Protein AF-A0A397HDQ2-F1 (afdb_monomer)

Sequence (676 aa):
MPHFKVSASEPIIKRSLIDGEEEEKIISVEFTVPEYNRDGTFKLAKYSYQANNSDNPEIDKGWTIFRNDEKMLSVEDGYVIVTGKYCGICSTDLARRFLPFPLPQIIGHEAVAIHKSKPVVIEINASHHARGIHENLNPPCSFCQHGLSTQCPDRITLGIDRLPGGFAPYILAPKNAIIPVPDNLSLKAASFAEPFAAALNAVETTPPINGQEVAVLGPRKLGMFIIAALNGHEAVAIHKSKPVVIEINASHHARGIHENLNPPCSFCQHGLSTQCPDRITLGIDRLPGGFAPYILAPKNAIIPVPDNLSLKAASFAEPFAAALNAVETTPPINGQEVAVLGPRKLGMFIIAALNVYKKSHNLDFQITAIFHKNPPPTQLVNLARELGSQIESSSSSITKKFDIVFDTTGSPQGFLQSIKITKKILHLKSTHGQNVCGLNRMTDFVVEELSLLKFSEKNLEFSWPNDFSDDNDNNNNRRMNHNVLVTPSVNEKIINSIKSTGRNVILKDANNSINDILEWIDQSNKGQVLDQNLKNSPVPRFDLVVIGNLKEIDSVIRPKEGMDLSILRSRGAILYSPSEPPPYDYDNDNNNDNDNEIQLLSKALIEDDIQIWSTRCGNLKNSLKGLSKNLEITNILEKNMITKEITLENLDEGFDLAMRGDHIKILVDVEAKNTI

Nearest PDB structures (foldseek):
  6ie0-assembly2_D  TM=5.430E-01  e=3.343E-11  Bacillus subtilis subsp. subtilis str. 168
  3qe3-assembly1_A  TM=7.954E-01  e=2.580E-07  Ovis aries
  6dkh-assembly2_C  TM=4.166E-01  e=1.291E-10  Escherichia coli K-12
  1pl6-assembly1_A  TM=5.583E-01  e=5.363E-07  Homo sapiens
  1e3j-assembly1_A  TM=3.557E-01  e=8.321E-09  Bemisia argentifolii

Organism: NCBI:txid1348612

Radius of gyration: 35.75 Å; Cα contacts (8 Å, |Δi|>4): 1285; chains: 1; bounding box: 83×65×100 Å

pLDDT: mean 83.95, std 14.31, range [30.19, 98.62]

Structure (mmCIF, N/CA/C/O backbone):
data_AF-A0A397HDQ2-F1
#
_entry.id   AF-A0A397HDQ2-F1
#
loop_
_atom_site.group_PDB
_atom_site.id
_atom_site.type_symbol
_atom_site.label_atom_id
_atom_site.label_alt_id
_atom_site.label_comp_id
_atom_site.label_asym_id
_atom_site.label_entity_id
_atom_site.label_seq_id
_atom_site.pdbx_PDB_ins_code
_atom_site.Cartn_x
_atom_site.Cartn_y
_atom_site.Cartn_z
_atom_site.occupancy
_atom_site.B_iso_or_equiv
_atom_site.auth_seq_id
_atom_site.auth_comp_id
_atom_site.auth_asym_id
_atom_site.auth_atom_id
_atom_site.pdbx_PDB_model_num
ATOM 1 N N . MET A 1 1 ? 34.768 17.925 -25.563 1.00 39.97 1 MET A N 1
ATOM 2 C CA . MET A 1 1 ? 35.423 16.668 -25.998 1.00 39.97 1 MET A CA 1
ATOM 3 C C . MET A 1 1 ? 35.628 16.734 -27.505 1.00 39.97 1 MET A C 1
ATOM 5 O O . MET A 1 1 ? 34.780 17.335 -28.155 1.00 39.97 1 MET A O 1
ATOM 9 N N . PRO A 1 2 ? 36.717 16.190 -28.075 1.00 51.22 2 PRO A N 1
ATOM 10 C CA . PRO A 1 2 ? 36.854 16.120 -29.526 1.00 51.22 2 PRO A CA 1
ATOM 11 C C . PRO A 1 2 ? 35.736 15.240 -30.101 1.00 51.22 2 PRO A C 1
ATOM 13 O O . PRO A 1 2 ? 35.518 14.123 -29.639 1.00 51.22 2 PRO A O 1
ATOM 16 N N . HIS A 1 3 ? 35.003 15.754 -31.087 1.00 67.50 3 HIS A N 1
ATOM 17 C CA . HIS A 1 3 ? 34.015 14.973 -31.823 1.00 67.50 3 HIS A CA 1
ATOM 18 C C . HIS A 1 3 ? 34.750 14.113 -32.855 1.00 67.50 3 HIS A C 1
ATOM 20 O O . HIS A 1 3 ? 35.229 14.626 -33.866 1.00 67.50 3 HIS A O 1
ATOM 26 N N . PHE A 1 4 ? 34.874 12.811 -32.596 1.00 78.12 4 PHE A N 1
ATOM 27 C CA . PHE A 1 4 ? 35.413 11.873 -33.578 1.00 78.12 4 PHE A CA 1
ATOM 28 C C . PHE A 1 4 ? 34.415 11.700 -34.726 1.00 78.12 4 PHE A C 1
ATOM 30 O O . PHE A 1 4 ? 33.245 11.398 -34.494 1.00 78.12 4 PHE A O 1
ATOM 37 N N . LYS A 1 5 ? 34.868 11.876 -35.970 1.00 79.75 5 LYS A N 1
ATOM 38 C CA . LYS A 1 5 ? 34.084 11.507 -37.153 1.00 79.75 5 LYS A CA 1
ATOM 39 C C . LYS A 1 5 ? 34.394 10.056 -37.504 1.00 79.75 5 LYS A C 1
ATOM 41 O O . LYS A 1 5 ? 35.513 9.754 -37.904 1.00 79.75 5 LYS A O 1
ATOM 46 N N . VAL A 1 6 ? 33.408 9.182 -37.325 1.00 83.31 6 VAL A N 1
ATOM 47 C CA . VAL A 1 6 ? 33.461 7.790 -37.791 1.00 83.31 6 VAL A CA 1
ATOM 48 C C . VAL A 1 6 ? 33.098 7.767 -39.275 1.00 83.31 6 VAL A C 1
ATOM 50 O O . VAL A 1 6 ? 32.163 8.451 -39.689 1.00 83.31 6 VAL A O 1
ATOM 53 N N . SER A 1 7 ? 33.827 6.989 -40.071 1.00 84.06 7 SER A N 1
ATOM 54 C CA . SER A 1 7 ? 33.542 6.788 -41.496 1.00 84.06 7 SER A CA 1
ATOM 55 C C . SER A 1 7 ? 33.676 5.317 -41.855 1.00 84.06 7 SER A C 1
ATOM 57 O O . SER A 1 7 ? 34.569 4.644 -41.350 1.00 84.06 7 SER A O 1
ATOM 59 N N . ALA A 1 8 ? 32.827 4.821 -42.745 1.00 83.31 8 ALA A N 1
ATOM 60 C CA . ALA A 1 8 ? 32.869 3.451 -43.233 1.00 83.31 8 ALA A CA 1
ATOM 61 C C . ALA A 1 8 ? 32.651 3.448 -44.746 1.00 83.31 8 ALA A C 1
ATOM 63 O O . ALA A 1 8 ? 31.823 4.208 -45.246 1.00 83.31 8 ALA A O 1
ATOM 64 N N . SER A 1 9 ? 33.408 2.617 -45.456 1.00 81.38 9 SER A N 1
ATOM 65 C CA . SER A 1 9 ? 33.160 2.317 -46.867 1.00 81.38 9 SER A CA 1
ATOM 66 C C . SER A 1 9 ? 31.996 1.331 -47.014 1.00 81.38 9 SER A C 1
ATOM 68 O O . SER A 1 9 ? 31.630 0.630 -46.058 1.00 81.38 9 SER A O 1
ATOM 70 N N . GLU A 1 10 ? 31.404 1.284 -48.208 1.00 82.81 10 GLU A N 1
ATOM 71 C CA . GLU A 1 10 ? 30.486 0.201 -48.557 1.00 82.81 10 GLU A CA 1
ATOM 72 C C . GLU A 1 10 ? 31.242 -1.140 -48.546 1.00 82.81 10 GLU A C 1
ATOM 74 O O . GLU A 1 10 ? 32.387 -1.197 -49.009 1.00 82.81 10 GLU A O 1
ATOM 79 N N . PRO A 1 11 ? 30.648 -2.221 -48.011 1.00 84.56 11 PRO A N 1
ATOM 80 C CA . PRO A 1 11 ? 31.284 -3.530 -48.015 1.00 84.56 11 PRO A CA 1
ATOM 81 C C . PRO A 1 11 ? 31.545 -4.017 -49.440 1.00 84.56 11 PRO A C 1
ATOM 83 O O . PRO A 1 11 ? 30.688 -3.891 -50.313 1.00 84.56 11 PRO A O 1
ATOM 86 N N . ILE A 1 12 ? 32.690 -4.660 -49.662 1.00 84.00 12 ILE A N 1
ATOM 87 C CA . ILE A 1 12 ? 32.932 -5.383 -50.912 1.00 84.00 12 ILE A CA 1
ATOM 88 C C . ILE A 1 12 ? 32.256 -6.749 -50.792 1.00 84.00 12 ILE A C 1
ATOM 90 O O . ILE A 1 12 ? 32.583 -7.532 -49.895 1.00 84.00 12 ILE A O 1
ATOM 94 N N . ILE A 1 13 ? 31.308 -7.021 -51.689 1.00 82.12 13 ILE A N 1
ATOM 95 C CA . ILE A 1 13 ? 30.474 -8.228 -51.692 1.00 82.12 13 ILE A CA 1
ATOM 96 C C . ILE A 1 13 ? 30.823 -9.084 -52.910 1.00 82.12 13 ILE A C 1
ATOM 98 O O . ILE A 1 13 ? 30.963 -8.573 -54.021 1.00 82.12 13 ILE A O 1
ATOM 102 N N . LYS A 1 14 ? 30.922 -10.399 -52.709 1.00 75.81 14 LYS A N 1
ATOM 103 C CA . LYS A 1 14 ? 30.995 -11.392 -53.782 1.00 75.81 14 LYS A CA 1
ATOM 104 C C . LYS A 1 14 ? 29.727 -12.243 -53.767 1.00 75.81 14 LYS A C 1
ATOM 106 O O . LYS A 1 14 ? 29.283 -12.669 -52.702 1.00 75.81 14 LYS A O 1
ATOM 111 N N . ARG A 1 15 ? 29.153 -12.466 -54.949 1.00 75.31 15 ARG A N 1
ATOM 112 C CA . ARG A 1 15 ? 27.973 -13.313 -55.162 1.00 75.31 15 ARG A CA 1
ATOM 113 C C . ARG A 1 15 ? 28.401 -14.695 -55.637 1.00 75.31 15 ARG A C 1
ATOM 115 O O . ARG A 1 15 ? 29.273 -14.800 -56.503 1.00 75.31 15 ARG A O 1
ATOM 122 N N . SER A 1 16 ? 27.789 -15.732 -55.084 1.00 66.00 16 SER A N 1
ATOM 123 C CA . SER A 1 16 ? 27.955 -17.124 -55.515 1.00 66.00 16 SER A CA 1
ATOM 124 C C . SER A 1 16 ? 26.620 -17.856 -55.485 1.00 66.00 16 SER A C 1
ATOM 126 O O . SER A 1 16 ? 25.750 -17.518 -54.691 1.00 66.00 16 SER A O 1
ATOM 128 N N . LEU A 1 17 ? 26.468 -18.860 -56.348 1.00 60.16 17 LEU A N 1
ATOM 129 C CA . LEU A 1 17 ? 25.317 -19.761 -56.351 1.00 60.16 17 LEU A CA 1
ATOM 130 C C . LEU A 1 17 ? 25.668 -20.993 -55.519 1.00 60.16 17 LEU A C 1
ATOM 132 O O . LEU A 1 17 ? 26.568 -21.734 -55.908 1.00 60.16 17 LEU A O 1
ATOM 136 N N . ILE A 1 18 ? 24.970 -21.204 -54.404 1.00 59.19 18 ILE A N 1
ATOM 137 C CA . ILE A 1 18 ? 25.122 -22.386 -53.544 1.00 59.19 18 ILE A CA 1
ATOM 138 C C . ILE A 1 18 ? 23.753 -23.067 -53.483 1.00 59.19 18 ILE A C 1
ATOM 140 O O . ILE A 1 18 ? 22.757 -22.421 -53.173 1.00 59.19 18 ILE A O 1
ATOM 144 N N . ASP A 1 19 ? 23.684 -24.344 -53.867 1.00 52.34 19 ASP A N 1
ATOM 145 C CA . ASP A 1 19 ? 22.447 -25.147 -53.902 1.00 52.34 19 ASP A CA 1
ATOM 146 C C . ASP A 1 19 ? 21.255 -24.498 -54.644 1.00 52.34 19 ASP A C 1
ATOM 148 O O . ASP A 1 19 ? 20.090 -24.775 -54.367 1.00 52.34 19 ASP A O 1
ATOM 152 N N . GLY A 1 20 ? 21.541 -23.652 -55.641 1.00 57.75 20 GLY A N 1
ATOM 153 C CA . GLY A 1 20 ? 20.527 -22.966 -56.451 1.00 57.75 20 GLY A CA 1
ATOM 154 C C . GLY A 1 20 ? 20.016 -21.643 -55.870 1.00 57.75 20 GLY A C 1
ATOM 155 O O . GLY A 1 20 ? 19.207 -20.986 -56.525 1.00 57.75 20 GLY A O 1
ATOM 156 N N . GLU A 1 21 ? 20.514 -21.217 -54.707 1.00 52.03 21 GLU A N 1
ATOM 157 C CA . GLU A 1 21 ? 20.244 -19.904 -54.116 1.00 52.03 21 GLU A CA 1
ATOM 158 C C . GLU A 1 21 ? 21.445 -18.960 -54.299 1.00 52.03 21 GLU A C 1
ATOM 160 O O . GLU A 1 21 ? 22.610 -19.356 -54.204 1.00 52.03 21 GLU A O 1
ATOM 165 N N . GLU A 1 22 ? 21.167 -17.693 -54.616 1.00 63.97 22 GLU A N 1
ATOM 166 C CA . GLU A 1 22 ? 22.189 -16.654 -54.766 1.00 63.97 22 GLU A CA 1
ATOM 167 C C . GLU A 1 22 ? 22.574 -16.131 -53.373 1.00 63.97 22 GLU A C 1
ATOM 169 O O . GLU A 1 22 ? 21.767 -15.492 -52.695 1.00 63.97 22 GLU A O 1
ATOM 174 N N . GLU A 1 23 ? 23.800 -16.412 -52.926 1.00 67.56 23 GLU A N 1
ATOM 175 C CA . GLU A 1 23 ? 24.301 -15.965 -51.626 1.00 67.56 23 GLU A CA 1
ATOM 176 C C . GLU A 1 23 ? 25.283 -14.792 -51.790 1.00 67.56 23 GLU A C 1
ATOM 178 O O . GLU A 1 23 ? 26.273 -14.858 -52.526 1.00 67.56 23 GLU A O 1
ATOM 183 N N . GLU A 1 24 ? 25.000 -13.690 -51.090 1.00 71.44 24 GLU A N 1
ATOM 184 C CA . GLU A 1 24 ? 25.867 -12.513 -50.998 1.00 71.44 24 GLU A CA 1
ATOM 185 C C . GLU A 1 24 ? 26.788 -12.622 -49.778 1.00 71.44 24 GLU A C 1
ATOM 187 O O . GLU A 1 24 ? 26.328 -12.641 -48.632 1.00 71.44 24 GLU A O 1
ATOM 192 N N . LYS A 1 25 ? 28.106 -12.643 -50.012 1.00 74.50 25 LYS A N 1
ATOM 193 C CA . LYS A 1 25 ? 29.118 -12.711 -48.951 1.00 74.50 25 LYS A CA 1
ATOM 194 C C . LYS A 1 25 ? 30.007 -11.475 -48.967 1.00 74.50 25 LYS A C 1
ATOM 196 O O . LYS A 1 25 ? 30.648 -11.165 -49.970 1.00 74.50 25 LYS A O 1
ATOM 201 N N . ILE A 1 26 ? 30.078 -10.782 -47.833 1.00 81.81 26 ILE A N 1
ATOM 202 C CA . ILE A 1 26 ? 31.055 -9.708 -47.620 1.00 81.81 26 ILE A CA 1
ATOM 203 C C . ILE A 1 26 ? 32.450 -10.340 -47.583 1.00 81.81 26 ILE A C 1
ATOM 205 O O . ILE A 1 26 ? 32.685 -11.255 -46.796 1.00 81.81 26 ILE A O 1
ATOM 209 N N . ILE A 1 27 ? 33.364 -9.849 -48.420 1.00 86.94 27 ILE A N 1
ATOM 210 C CA . ILE A 1 27 ? 34.758 -10.319 -48.494 1.00 86.94 27 ILE A CA 1
ATOM 211 C C . ILE A 1 27 ? 35.753 -9.303 -47.930 1.00 86.94 27 ILE A C 1
ATOM 213 O O . ILE A 1 27 ? 36.843 -9.687 -47.509 1.00 86.94 27 ILE A O 1
ATOM 217 N N . SER A 1 28 ? 35.379 -8.022 -47.867 1.00 91.06 28 SER A N 1
ATOM 218 C CA . SER A 1 28 ? 36.151 -7.028 -47.128 1.00 91.06 28 SER A CA 1
ATOM 219 C C . SER A 1 28 ? 35.335 -5.809 -46.713 1.00 91.06 28 SER A C 1
ATOM 221 O O . SER A 1 28 ? 34.412 -5.399 -47.417 1.00 91.06 28 SER A O 1
ATOM 223 N N . VAL A 1 29 ? 35.734 -5.186 -45.606 1.00 93.25 29 VAL A N 1
ATOM 224 C CA . VAL A 1 29 ? 35.226 -3.885 -45.140 1.00 93.25 29 VAL A CA 1
ATOM 225 C C . VAL A 1 29 ? 36.381 -2.989 -44.712 1.00 93.25 29 VAL A C 1
ATOM 227 O O . VAL A 1 29 ? 37.384 -3.477 -44.191 1.00 93.25 29 VAL A O 1
ATOM 230 N N . GLU A 1 30 ? 36.230 -1.678 -44.893 1.00 95.19 30 GLU A N 1
ATOM 231 C CA . GLU A 1 30 ? 37.180 -0.671 -44.412 1.00 95.19 30 GLU A CA 1
ATOM 232 C C . GLU A 1 30 ? 36.444 0.474 -43.704 1.00 95.19 30 GLU A C 1
ATOM 234 O O . GLU A 1 30 ? 35.425 0.970 -44.196 1.00 95.19 30 GLU A O 1
ATOM 239 N N . PHE A 1 31 ? 36.944 0.894 -42.541 1.00 95.88 31 PHE A N 1
ATOM 240 C CA . PHE A 1 31 ? 36.341 1.956 -41.737 1.00 95.88 31 PHE A CA 1
ATOM 241 C C . PHE A 1 31 ? 37.348 2.627 -40.796 1.00 95.88 31 PHE A C 1
ATOM 243 O O . PHE A 1 31 ? 38.367 2.052 -40.434 1.00 95.88 31 PHE A O 1
ATOM 250 N N . THR A 1 32 ? 37.040 3.845 -40.358 1.00 94.38 32 THR A N 1
ATOM 251 C CA . THR A 1 32 ? 37.833 4.628 -39.403 1.00 94.38 32 THR A CA 1
ATOM 252 C C . THR A 1 32 ? 36.994 4.901 -38.165 1.00 94.38 32 THR A C 1
ATOM 254 O O . THR A 1 32 ? 35.892 5.444 -38.267 1.00 94.38 32 THR A O 1
ATOM 257 N N . VAL A 1 33 ? 37.509 4.532 -36.992 1.00 95.25 33 VAL A N 1
ATOM 258 C CA . VAL A 1 33 ? 36.763 4.555 -35.724 1.00 95.25 33 VAL A CA 1
ATOM 259 C C . VAL A 1 33 ? 37.698 4.880 -34.549 1.00 95.25 33 VAL A C 1
ATOM 261 O O . VAL A 1 33 ? 38.899 4.613 -34.642 1.00 95.25 33 VAL A O 1
ATOM 264 N N . PRO A 1 34 ? 37.208 5.487 -33.450 1.00 94.56 34 PRO A N 1
ATOM 265 C CA . PRO A 1 34 ? 38.004 5.637 -32.238 1.00 94.56 34 PRO A CA 1
ATOM 266 C C . PRO A 1 34 ? 38.307 4.276 -31.592 1.00 94.56 34 PRO A C 1
ATOM 268 O O . PRO A 1 34 ? 37.400 3.561 -31.176 1.00 94.56 34 PRO A O 1
ATOM 271 N N . GLU A 1 35 ? 39.589 3.951 -31.446 1.00 94.62 35 GLU A N 1
ATOM 272 C CA . GLU A 1 35 ? 40.073 2.836 -30.631 1.00 94.62 35 GLU A CA 1
ATOM 273 C C . GLU A 1 35 ? 40.563 3.317 -29.260 1.00 94.62 35 GLU A C 1
ATOM 275 O O . GLU A 1 35 ? 41.009 4.459 -29.099 1.00 94.62 35 GLU A O 1
ATOM 280 N N . TYR A 1 36 ? 40.478 2.443 -28.261 1.00 96.25 36 TYR A N 1
ATOM 281 C CA . TYR A 1 36 ? 40.860 2.736 -26.884 1.00 96.25 36 TYR A CA 1
ATOM 282 C C . TYR A 1 36 ? 42.338 2.427 -26.640 1.00 96.25 36 TYR A C 1
ATOM 284 O O . TYR A 1 36 ? 42.838 1.394 -27.079 1.00 96.25 36 TYR A O 1
ATOM 292 N N . ASN A 1 37 ? 43.040 3.301 -25.918 1.00 93.75 37 ASN A N 1
ATOM 293 C CA . ASN A 1 37 ? 44.479 3.213 -25.658 1.00 93.75 37 ASN A CA 1
ATOM 294 C C . ASN A 1 37 ? 44.782 2.866 -24.194 1.00 93.75 37 ASN A C 1
ATOM 296 O O . ASN A 1 37 ? 43.970 3.072 -23.293 1.00 93.75 37 ASN A O 1
ATOM 300 N N . ARG A 1 38 ? 46.004 2.377 -23.937 1.00 92.62 38 ARG A N 1
ATOM 301 C CA . ARG A 1 38 ? 46.472 2.008 -22.586 1.00 92.62 38 ARG A CA 1
ATOM 302 C C . ARG A 1 38 ? 46.508 3.199 -21.618 1.00 92.62 38 ARG A C 1
ATOM 304 O O . ARG A 1 38 ? 46.334 3.012 -20.419 1.00 92.62 38 ARG A O 1
ATOM 311 N N . ASP A 1 39 ? 46.687 4.413 -22.134 1.00 91.25 39 ASP A N 1
ATOM 312 C CA . ASP A 1 39 ? 46.642 5.660 -21.358 1.00 91.25 39 ASP A CA 1
ATOM 313 C C . ASP A 1 39 ? 45.210 6.090 -20.966 1.00 91.25 39 ASP A C 1
ATOM 315 O O . ASP A 1 39 ? 45.030 7.029 -20.193 1.00 91.25 39 ASP A O 1
ATOM 319 N N . GLY A 1 40 ? 44.184 5.372 -21.436 1.00 89.88 40 GLY A N 1
ATOM 320 C CA . GLY A 1 40 ? 42.775 5.656 -21.175 1.00 89.88 40 GLY A CA 1
ATOM 321 C C . GLY A 1 40 ? 42.123 6.614 -22.172 1.00 89.88 40 GLY A C 1
ATOM 322 O O . GLY A 1 40 ? 40.985 7.027 -21.950 1.00 89.88 40 GLY A O 1
ATOM 323 N N . THR A 1 41 ? 42.819 6.978 -23.252 1.00 92.06 41 THR A N 1
ATOM 324 C CA . THR A 1 41 ? 42.311 7.884 -24.290 1.00 92.06 41 THR A CA 1
ATOM 325 C C . THR A 1 41 ? 41.779 7.138 -25.514 1.00 92.06 41 THR A C 1
ATOM 327 O O . THR A 1 41 ? 42.113 5.977 -25.762 1.00 92.06 41 THR A O 1
ATOM 330 N N . PHE A 1 42 ? 40.966 7.826 -26.317 1.00 93.81 42 PHE A N 1
ATOM 331 C CA . PHE A 1 42 ? 40.539 7.351 -27.632 1.00 93.81 42 PHE A CA 1
ATOM 332 C C . PHE A 1 42 ? 41.321 8.054 -28.744 1.00 93.81 42 PHE A C 1
ATOM 334 O O . PHE A 1 42 ? 41.536 9.267 -28.677 1.00 93.81 42 PHE A O 1
ATOM 341 N N . LYS A 1 43 ? 41.714 7.307 -29.780 1.00 93.12 43 LYS A N 1
ATOM 342 C CA . LYS A 1 43 ? 42.350 7.837 -30.999 1.00 93.12 43 LYS A CA 1
ATOM 343 C C . LYS A 1 43 ? 41.721 7.195 -32.228 1.00 93.12 43 LYS A C 1
ATOM 345 O O . LYS A 1 43 ? 41.351 6.029 -32.178 1.00 93.12 43 LYS A O 1
ATOM 350 N N . LEU A 1 44 ? 41.584 7.950 -33.317 1.00 94.94 44 LEU A N 1
ATOM 351 C CA . LEU A 1 44 ? 41.109 7.383 -34.580 1.00 94.94 44 LEU A CA 1
ATOM 352 C C . LEU A 1 44 ? 42.157 6.427 -35.145 1.00 94.94 44 LEU A C 1
ATOM 354 O O . LEU A 1 44 ? 43.334 6.778 -35.219 1.00 94.94 44 LEU A O 1
ATOM 358 N N . ALA A 1 45 ? 41.699 5.266 -35.592 1.00 94.94 45 ALA A N 1
ATOM 359 C CA . ALA A 1 45 ? 42.488 4.333 -36.376 1.00 94.94 45 ALA A CA 1
ATOM 360 C C . ALA A 1 45 ? 41.655 3.808 -37.547 1.00 94.94 45 ALA A C 1
ATOM 362 O O . ALA A 1 45 ? 40.431 3.661 -37.448 1.00 94.94 45 ALA A O 1
ATOM 363 N N . LYS A 1 46 ? 42.337 3.547 -38.661 1.00 97.00 46 LYS A N 1
ATOM 364 C CA . LYS A 1 46 ? 41.766 2.923 -39.853 1.00 97.00 46 LYS A CA 1
ATOM 365 C C . LYS A 1 46 ? 41.822 1.408 -39.678 1.00 97.00 46 LYS A C 1
ATOM 367 O O . LYS A 1 46 ? 42.887 0.872 -39.393 1.00 97.00 46 LYS A O 1
ATOM 372 N N . TYR A 1 47 ? 40.706 0.723 -39.864 1.00 97.31 47 TYR A N 1
ATOM 373 C CA . TYR A 1 47 ? 40.591 -0.728 -39.812 1.00 97.31 47 TYR A CA 1
ATOM 374 C C . TYR A 1 47 ? 40.158 -1.270 -41.174 1.00 97.31 47 TYR A C 1
ATOM 376 O O . TYR A 1 47 ? 39.273 -0.708 -41.817 1.00 97.31 47 TYR A O 1
ATOM 384 N N . SER A 1 48 ? 40.758 -2.384 -41.593 1.00 96.50 48 SER A N 1
ATOM 385 C CA . SER A 1 48 ? 40.309 -3.165 -42.748 1.00 96.50 48 SER A CA 1
ATOM 386 C C . SER A 1 48 ? 40.220 -4.637 -42.364 1.00 96.50 48 SER A C 1
ATOM 388 O O . SER A 1 48 ? 41.174 -5.192 -41.820 1.00 96.50 48 SER A O 1
ATOM 390 N N . TYR A 1 49 ? 39.074 -5.266 -42.614 1.00 95.44 49 TYR A N 1
ATOM 391 C CA . TYR A 1 49 ? 38.883 -6.707 -42.437 1.00 95.44 49 TYR A CA 1
ATOM 392 C C . TYR A 1 49 ? 38.805 -7.337 -43.820 1.00 95.44 49 TYR A C 1
ATOM 394 O O . TYR A 1 49 ? 37.979 -6.916 -44.625 1.00 95.44 49 TYR A O 1
ATOM 402 N N . GLN A 1 50 ? 39.663 -8.315 -44.098 1.00 93.75 50 GLN A N 1
ATOM 403 C CA . GLN A 1 50 ? 39.786 -8.948 -45.412 1.00 93.75 50 GLN A CA 1
ATOM 404 C C . GLN A 1 50 ? 39.724 -10.466 -45.260 1.00 93.75 50 GLN A C 1
ATOM 406 O O . GLN A 1 50 ? 40.444 -11.036 -44.439 1.00 93.75 50 GLN A O 1
ATOM 411 N N . ALA A 1 51 ? 38.869 -11.127 -46.035 1.00 89.50 51 ALA A N 1
ATOM 412 C CA . ALA A 1 51 ? 38.809 -12.583 -46.073 1.00 89.50 51 ALA A CA 1
ATOM 413 C C . ALA A 1 51 ? 40.100 -13.155 -46.690 1.00 89.50 51 ALA A C 1
ATOM 415 O O . ALA A 1 51 ? 40.582 -12.663 -47.709 1.00 89.50 51 ALA A O 1
ATOM 416 N N . ASN A 1 52 ? 40.646 -14.230 -46.113 1.00 83.94 52 ASN A N 1
ATOM 417 C CA . ASN A 1 52 ? 41.922 -14.827 -46.541 1.00 83.94 52 ASN A CA 1
ATOM 418 C C . ASN A 1 52 ? 41.835 -15.621 -47.864 1.00 83.94 52 ASN A C 1
ATOM 420 O O . ASN A 1 52 ? 42.832 -16.182 -48.316 1.00 83.94 52 ASN A O 1
ATOM 424 N N . ASN A 1 53 ? 40.653 -15.702 -48.480 1.00 69.69 53 ASN A N 1
ATOM 425 C CA . ASN A 1 53 ? 40.453 -16.283 -49.803 1.00 69.69 53 ASN A CA 1
ATOM 426 C C . ASN A 1 53 ? 39.264 -15.605 -50.498 1.00 69.69 53 ASN A C 1
ATOM 428 O O . ASN A 1 53 ? 38.114 -15.990 -50.297 1.00 69.69 53 ASN A O 1
ATOM 432 N N . SER A 1 54 ? 39.536 -14.584 -51.311 1.00 59.16 54 SER A N 1
ATOM 433 C CA . SER A 1 54 ? 38.510 -13.879 -52.089 1.00 59.16 54 SER A CA 1
ATOM 434 C C . SER A 1 54 ? 38.010 -14.679 -53.293 1.00 59.16 54 SER A C 1
ATOM 436 O O . SER A 1 54 ? 36.974 -14.334 -53.862 1.00 59.16 54 SER A O 1
ATOM 438 N N . ASP A 1 55 ? 38.722 -15.733 -53.706 1.00 57.81 55 ASP A N 1
ATOM 439 C CA . ASP A 1 55 ? 38.557 -16.345 -55.029 1.00 57.81 55 ASP A CA 1
ATOM 440 C C . ASP A 1 55 ? 37.530 -17.483 -55.043 1.00 57.81 55 ASP A C 1
ATOM 442 O O . ASP A 1 55 ? 36.764 -17.571 -56.004 1.00 57.81 55 ASP A O 1
ATOM 446 N N . ASN A 1 56 ? 37.403 -18.248 -53.950 1.00 58.81 56 ASN A N 1
ATOM 447 C CA . ASN A 1 56 ? 36.328 -19.230 -53.758 1.00 58.81 56 ASN A CA 1
ATOM 448 C C . ASN A 1 56 ? 35.536 -18.949 -52.456 1.00 58.81 56 ASN A C 1
ATOM 450 O O . ASN A 1 56 ? 36.022 -19.294 -51.377 1.00 58.81 56 ASN A O 1
ATOM 454 N N . PRO A 1 57 ? 34.333 -18.344 -52.538 1.00 55.16 57 PRO A N 1
ATOM 455 C CA . PRO A 1 57 ? 33.528 -17.974 -51.371 1.00 55.16 57 PRO A CA 1
ATOM 456 C C . PRO A 1 57 ? 32.972 -19.168 -50.574 1.00 55.16 57 PRO A C 1
ATOM 458 O O . PRO A 1 57 ? 32.619 -18.968 -49.406 1.00 55.16 57 PRO A O 1
ATOM 461 N N . GLU A 1 58 ? 32.954 -20.378 -51.148 1.00 55.09 58 GLU A N 1
ATOM 462 C CA . GLU A 1 58 ? 32.501 -21.616 -50.490 1.00 55.09 58 GLU A CA 1
ATOM 463 C C . GLU A 1 58 ? 33.465 -22.091 -49.392 1.00 55.09 58 GLU A C 1
ATOM 465 O O . GLU A 1 58 ? 33.053 -22.755 -48.444 1.00 55.09 58 GLU A O 1
ATOM 470 N N . ILE A 1 59 ? 34.751 -21.728 -49.481 1.00 59.56 59 ILE A N 1
ATOM 471 C CA . ILE A 1 59 ? 35.781 -22.152 -48.525 1.00 59.56 59 ILE A CA 1
ATOM 472 C C . ILE A 1 59 ? 36.153 -20.966 -47.634 1.00 59.56 59 ILE A C 1
ATOM 474 O O . ILE A 1 59 ? 36.934 -20.097 -48.029 1.00 59.56 59 ILE A O 1
ATOM 478 N N . ASP A 1 60 ? 35.619 -20.939 -46.412 1.00 67.38 60 ASP A N 1
ATOM 479 C CA . ASP A 1 60 ? 36.082 -20.015 -45.376 1.00 67.38 60 ASP A CA 1
ATOM 480 C C . ASP A 1 60 ? 37.502 -20.411 -44.934 1.00 67.38 60 ASP A C 1
ATOM 482 O O . ASP A 1 60 ? 37.723 -21.507 -44.431 1.00 67.38 60 ASP A O 1
ATOM 486 N N . LYS A 1 61 ? 38.482 -19.533 -45.178 1.00 77.81 61 LYS A N 1
ATOM 487 C CA . LYS A 1 61 ? 39.875 -19.681 -44.708 1.00 77.81 61 LYS A CA 1
ATOM 488 C C . LYS A 1 61 ? 40.233 -18.637 -43.645 1.00 77.81 61 LYS A C 1
ATOM 490 O O . LYS A 1 61 ? 41.411 -18.341 -43.420 1.00 77.81 61 LYS A O 1
ATOM 495 N N . GLY A 1 62 ? 39.214 -18.041 -43.034 1.00 88.81 62 GLY A N 1
ATOM 496 C CA . GLY A 1 62 ? 39.352 -17.013 -42.023 1.00 88.81 62 GLY A CA 1
ATOM 497 C C . GLY A 1 62 ? 39.593 -15.616 -42.575 1.00 88.81 62 GLY A C 1
ATOM 498 O O . GLY A 1 62 ? 39.406 -15.334 -43.762 1.00 88.81 62 GLY A O 1
ATOM 499 N N . TRP A 1 63 ? 40.017 -14.729 -41.680 1.00 93.94 63 TRP A N 1
ATOM 500 C CA . TRP A 1 63 ? 40.105 -13.292 -41.924 1.00 93.94 63 TRP A CA 1
ATOM 501 C C . TRP A 1 63 ? 41.439 -12.723 -41.454 1.00 93.94 63 TRP A C 1
ATOM 503 O O . TRP A 1 63 ? 42.016 -13.180 -40.467 1.00 93.94 63 TRP A O 1
ATOM 513 N N . THR A 1 64 ? 41.905 -11.677 -42.127 1.00 95.88 64 THR A N 1
ATOM 514 C CA . THR A 1 64 ? 43.005 -10.833 -41.666 1.00 95.88 64 THR A CA 1
ATOM 515 C C . THR A 1 64 ? 42.491 -9.426 -41.388 1.00 95.88 64 THR A C 1
ATOM 517 O O . THR A 1 64 ? 41.811 -8.808 -42.205 1.00 95.88 64 THR A O 1
ATOM 520 N N . ILE A 1 65 ? 42.819 -8.935 -40.199 1.00 96.56 65 ILE A N 1
ATOM 521 C CA . ILE A 1 65 ? 42.497 -7.608 -39.698 1.00 96.56 65 ILE A CA 1
ATOM 522 C C . ILE A 1 65 ? 43.745 -6.742 -39.813 1.00 96.56 65 ILE A C 1
ATOM 524 O O . ILE A 1 65 ? 44.793 -7.078 -39.254 1.00 96.56 65 ILE A O 1
ATOM 528 N N . PHE A 1 66 ? 43.611 -5.612 -40.493 1.00 97.12 66 PHE A N 1
ATOM 529 C CA . PHE A 1 66 ? 44.621 -4.570 -40.590 1.00 97.12 66 PHE A CA 1
ATOM 530 C C . PHE A 1 66 ? 44.196 -3.358 -39.767 1.00 97.12 66 PHE A C 1
ATOM 532 O O . PHE A 1 66 ? 43.021 -2.982 -39.775 1.00 97.12 66 PHE A O 1
ATOM 539 N N . ARG A 1 67 ? 45.159 -2.735 -39.090 1.00 96.50 67 ARG A N 1
ATOM 540 C CA . ARG A 1 67 ? 45.013 -1.452 -38.406 1.00 96.50 67 ARG A CA 1
ATOM 541 C C . ARG A 1 67 ? 46.073 -0.493 -38.934 1.00 96.50 67 ARG A C 1
ATOM 543 O O . ARG A 1 67 ? 47.256 -0.785 -38.825 1.00 96.50 67 ARG A O 1
ATOM 550 N N . ASN A 1 68 ? 45.649 0.657 -39.452 1.00 96.12 68 ASN A N 1
ATOM 551 C CA . ASN A 1 68 ? 46.506 1.646 -40.113 1.00 96.12 68 ASN A CA 1
ATOM 552 C C . ASN A 1 68 ? 47.404 0.992 -41.176 1.00 96.12 68 ASN A C 1
ATOM 554 O O . ASN A 1 68 ? 48.608 1.213 -41.204 1.00 96.12 68 ASN A O 1
ATOM 558 N N . ASP A 1 69 ? 46.790 0.133 -41.996 1.00 94.44 69 ASP A N 1
ATOM 559 C CA . ASP A 1 69 ? 47.423 -0.638 -43.074 1.00 94.44 69 ASP A CA 1
ATOM 560 C C . ASP A 1 69 ? 48.497 -1.656 -42.611 1.00 94.44 69 ASP A C 1
ATOM 562 O O . ASP A 1 69 ? 49.081 -2.366 -43.428 1.00 94.44 69 ASP A O 1
ATOM 566 N N . GLU A 1 70 ? 48.693 -1.828 -41.297 1.00 96.12 70 GLU A N 1
ATOM 567 C CA . GLU A 1 70 ? 49.535 -2.872 -40.708 1.00 96.12 70 GLU A CA 1
ATOM 568 C C . GLU A 1 70 ? 48.702 -4.073 -40.252 1.00 96.12 70 GLU A C 1
ATOM 570 O O . GLU A 1 70 ? 47.618 -3.932 -39.682 1.00 96.12 70 GLU A O 1
ATOM 575 N N . LYS A 1 71 ? 49.216 -5.288 -40.464 1.00 96.50 71 LYS A N 1
ATOM 576 C CA . LYS A 1 71 ? 48.547 -6.517 -40.024 1.00 96.50 71 LYS A CA 1
ATOM 577 C C . LYS A 1 71 ? 48.456 -6.558 -38.493 1.00 96.50 71 LYS A C 1
ATOM 579 O O . LYS A 1 71 ? 49.475 -6.602 -37.811 1.00 96.50 71 LYS A O 1
ATOM 584 N N . MET A 1 72 ? 47.234 -6.622 -37.967 1.00 94.94 72 MET A N 1
ATOM 585 C CA . MET A 1 72 ? 46.947 -6.680 -36.531 1.00 94.94 72 MET A CA 1
ATOM 586 C C . MET A 1 72 ? 46.670 -8.108 -36.047 1.00 94.94 72 MET A C 1
ATOM 588 O O . MET A 1 72 ? 47.235 -8.539 -35.047 1.00 94.94 72 MET A O 1
ATOM 592 N N . LEU A 1 73 ? 45.781 -8.837 -36.726 1.00 94.81 73 LEU A N 1
ATOM 593 C CA . LEU A 1 73 ? 45.348 -10.178 -36.321 1.00 94.81 73 LEU A CA 1
ATOM 594 C C . LEU A 1 73 ? 44.974 -10.991 -37.561 1.00 94.81 73 LEU A C 1
ATOM 596 O O . LEU A 1 73 ? 44.330 -10.466 -38.462 1.00 94.81 73 LEU A O 1
ATOM 600 N N . SER A 1 74 ? 45.333 -12.271 -37.597 1.00 94.00 74 SER A N 1
ATOM 601 C CA . SER A 1 74 ? 44.670 -13.238 -38.478 1.00 94.00 74 SER A CA 1
ATOM 602 C C . SER A 1 74 ? 43.888 -14.209 -37.613 1.00 94.00 74 SER A C 1
ATOM 604 O O . SER A 1 74 ? 44.419 -14.708 -36.622 1.00 94.00 74 SER A O 1
ATOM 606 N N . VAL A 1 75 ? 42.643 -14.460 -37.993 1.00 91.69 75 VAL A N 1
ATOM 607 C CA . VAL A 1 75 ? 41.796 -15.493 -37.403 1.00 91.69 75 VAL A CA 1
ATOM 608 C C . VAL A 1 75 ? 41.530 -16.573 -38.441 1.00 91.69 75 VAL A C 1
ATOM 610 O O . VAL A 1 75 ? 41.560 -16.307 -39.645 1.00 91.69 75 VAL A O 1
ATOM 613 N N . GLU A 1 76 ? 41.305 -17.788 -37.963 1.00 87.81 76 GLU A N 1
ATOM 614 C CA . GLU A 1 76 ? 40.935 -18.938 -38.789 1.00 87.81 76 GLU A CA 1
ATOM 615 C C . GLU A 1 76 ? 39.470 -18.818 -39.252 1.00 87.81 76 GLU A C 1
ATOM 617 O O . GLU A 1 76 ? 38.841 -17.766 -39.113 1.00 87.81 76 GLU A O 1
ATOM 622 N N . ASP A 1 77 ? 38.938 -19.882 -39.837 1.00 86.56 77 ASP A N 1
ATOM 623 C CA . ASP A 1 77 ? 37.568 -19.977 -40.328 1.00 86.56 77 ASP A CA 1
ATOM 624 C C . ASP A 1 77 ? 36.505 -19.861 -39.219 1.00 86.56 77 ASP A C 1
ATOM 626 O O . ASP A 1 77 ? 36.771 -19.946 -38.013 1.00 86.56 77 ASP A O 1
ATOM 630 N N . GLY A 1 78 ? 35.261 -19.635 -39.647 1.00 88.50 78 GLY A N 1
ATOM 631 C CA . GLY A 1 78 ? 34.097 -19.589 -38.772 1.00 88.50 78 GLY A CA 1
ATOM 632 C C . GLY A 1 78 ? 33.644 -18.190 -38.369 1.00 88.50 78 GLY A C 1
ATOM 633 O O . GLY A 1 78 ? 32.908 -18.065 -37.389 1.00 88.50 78 GLY A O 1
ATOM 634 N N . TYR A 1 79 ? 34.052 -17.150 -39.103 1.00 91.94 79 TYR A N 1
ATOM 635 C CA . TYR A 1 79 ? 33.674 -15.761 -38.833 1.00 91.94 79 TYR A CA 1
ATOM 636 C C . TYR A 1 79 ? 32.944 -15.119 -40.008 1.00 91.94 79 TYR A C 1
ATOM 638 O O . TYR A 1 79 ? 33.264 -15.348 -41.175 1.00 91.94 79 TYR A O 1
ATOM 646 N N . VAL A 1 80 ? 32.003 -14.235 -39.688 1.00 91.44 80 VAL A N 1
ATOM 647 C CA . VAL A 1 80 ? 31.253 -13.439 -40.661 1.00 91.44 80 VAL A CA 1
ATOM 648 C C . VAL A 1 80 ? 31.185 -11.978 -40.225 1.00 91.44 80 VAL A C 1
ATOM 650 O O . VAL A 1 80 ? 31.276 -11.656 -39.041 1.00 91.44 80 VAL A O 1
ATOM 653 N N . ILE A 1 81 ? 31.012 -11.082 -41.194 1.00 93.31 81 ILE A N 1
ATOM 654 C CA . ILE A 1 81 ? 30.803 -9.659 -40.926 1.00 93.31 81 ILE A CA 1
ATOM 655 C C . ILE A 1 81 ? 29.322 -9.392 -40.651 1.00 93.31 81 ILE A C 1
ATOM 657 O O . ILE A 1 81 ? 28.447 -9.824 -41.405 1.00 93.31 81 ILE A O 1
ATOM 661 N N . VAL A 1 82 ? 29.054 -8.634 -39.590 1.00 94.38 82 VAL A N 1
ATOM 662 C CA . VAL A 1 82 ? 27.730 -8.087 -39.264 1.00 94.38 82 VAL A CA 1
ATOM 663 C C . VAL A 1 82 ? 27.808 -6.569 -39.106 1.00 94.38 82 VAL A C 1
ATOM 665 O O . VAL A 1 82 ? 28.863 -6.022 -38.777 1.00 94.38 82 VAL A O 1
ATOM 668 N N . THR A 1 83 ? 26.699 -5.870 -39.342 1.00 95.38 83 THR A N 1
ATOM 669 C CA . THR A 1 83 ? 26.645 -4.402 -39.246 1.00 95.38 83 THR A CA 1
ATOM 670 C C . THR A 1 83 ? 26.253 -3.980 -37.834 1.00 95.38 83 THR A C 1
ATOM 672 O O . THR A 1 83 ? 25.159 -4.306 -37.378 1.00 95.38 83 THR A O 1
ATOM 675 N N . GLY A 1 84 ? 27.117 -3.244 -37.135 1.00 94.12 84 GLY A N 1
ATOM 676 C CA . GLY A 1 84 ? 26.865 -2.782 -35.768 1.00 94.12 84 GLY A CA 1
ATOM 677 C C . GLY A 1 84 ? 25.676 -1.817 -35.684 1.00 94.12 84 GLY A C 1
ATOM 678 O O . GLY A 1 84 ? 25.502 -0.952 -36.545 1.00 94.12 84 GLY A O 1
ATOM 679 N N . LYS A 1 85 ? 24.845 -1.956 -34.642 1.00 94.75 85 LYS A N 1
ATOM 680 C CA . LYS A 1 85 ? 23.657 -1.112 -34.421 1.00 94.75 85 LYS A CA 1
ATOM 681 C C . LYS A 1 85 ? 23.653 -0.426 -33.059 1.00 94.75 85 LYS A C 1
ATOM 683 O O . LYS A 1 85 ? 23.471 0.788 -33.001 1.00 94.75 85 LYS A O 1
ATOM 688 N N . TYR A 1 86 ? 23.854 -1.190 -31.990 1.00 94.19 86 TYR A N 1
ATOM 689 C CA . TYR A 1 86 ? 24.034 -0.688 -30.629 1.00 94.19 86 TYR A CA 1
ATOM 690 C C . TYR A 1 86 ? 25.139 -1.485 -29.950 1.00 94.19 86 TYR A C 1
ATOM 692 O O . TYR A 1 86 ? 25.323 -2.663 -30.239 1.00 94.19 86 TYR A O 1
ATOM 700 N N . CYS A 1 87 ? 25.856 -0.858 -29.029 1.00 95.06 87 CYS A N 1
ATOM 701 C CA . CYS A 1 87 ? 26.738 -1.571 -28.122 1.00 95.06 87 CYS A CA 1
ATOM 702 C C . CYS A 1 87 ? 26.674 -0.878 -26.767 1.00 95.06 87 CYS A C 1
ATOM 704 O O . CYS A 1 87 ? 26.871 0.338 -26.686 1.00 95.06 87 CYS A O 1
ATOM 706 N N . GLY A 1 88 ? 26.348 -1.633 -25.725 1.00 93.38 88 GLY A N 1
ATOM 707 C CA . GLY A 1 88 ? 26.353 -1.117 -24.363 1.00 93.38 88 GLY A CA 1
ATOM 708 C C . GLY A 1 88 ? 27.775 -0.915 -23.821 1.00 93.38 88 GLY A C 1
ATOM 709 O O . GLY A 1 88 ? 28.756 -1.383 -24.404 1.00 93.38 88 GLY A O 1
ATOM 710 N N . ILE A 1 89 ? 27.881 -0.134 -22.739 1.00 93.62 89 ILE A N 1
ATOM 711 C CA . ILE A 1 89 ? 29.146 0.170 -22.053 1.00 93.62 89 ILE A CA 1
ATOM 712 C C . ILE A 1 89 ? 29.162 -0.566 -20.714 1.00 93.62 89 ILE A C 1
ATOM 714 O O . ILE A 1 89 ? 28.442 -0.191 -19.770 1.00 93.62 89 ILE A O 1
ATOM 718 N N . CYS A 1 90 ? 30.067 -1.532 -20.600 1.00 91.69 90 CYS A N 1
ATOM 719 C CA . CYS A 1 90 ? 30.256 -2.348 -19.412 1.00 91.69 90 CYS A CA 1
ATOM 720 C C . CYS A 1 90 ? 31.320 -1.749 -18.477 1.00 91.69 90 CYS A C 1
ATOM 722 O O . CYS A 1 90 ? 32.193 -0.972 -18.872 1.00 91.69 90 CYS A O 1
ATOM 724 N N . SER A 1 91 ? 31.294 -2.135 -17.200 1.00 89.06 91 SER A N 1
ATOM 725 C CA . SER A 1 91 ? 32.376 -1.810 -16.256 1.00 89.06 91 SER A CA 1
ATOM 726 C C . SER A 1 91 ? 33.733 -2.365 -16.717 1.00 89.06 91 SER A C 1
ATOM 728 O O . SER A 1 91 ? 34.766 -1.750 -16.450 1.00 89.06 91 SER A O 1
ATOM 730 N N . THR A 1 92 ? 33.737 -3.485 -17.447 1.00 90.19 92 THR A N 1
ATOM 731 C CA . THR A 1 92 ? 34.941 -4.075 -18.052 1.00 90.19 92 THR A CA 1
ATOM 732 C C . THR A 1 92 ? 35.589 -3.132 -19.069 1.00 90.19 92 THR A C 1
ATOM 734 O O . THR A 1 92 ? 36.816 -3.035 -19.102 1.00 90.19 92 THR A O 1
ATOM 737 N N . ASP A 1 93 ? 34.799 -2.362 -19.827 1.00 93.31 93 ASP A N 1
ATOM 738 C CA . ASP A 1 93 ? 35.324 -1.358 -20.764 1.00 93.31 93 ASP A CA 1
ATOM 739 C C . ASP A 1 93 ? 36.045 -0.223 -20.018 1.00 93.31 93 ASP A C 1
ATOM 741 O O . ASP A 1 93 ? 37.109 0.233 -20.434 1.00 93.31 93 ASP A O 1
ATOM 745 N N . LEU A 1 94 ? 35.521 0.187 -18.857 1.00 90.50 94 LEU A N 1
ATOM 746 C CA . LEU A 1 94 ? 36.142 1.209 -18.002 1.00 90.50 94 LEU A CA 1
ATOM 747 C C . LEU A 1 94 ? 37.440 0.709 -17.353 1.00 90.50 94 LEU A C 1
ATOM 749 O O . LEU A 1 94 ? 38.398 1.466 -17.181 1.00 90.50 94 LEU A O 1
ATOM 753 N N . ALA A 1 95 ? 37.478 -0.574 -16.995 1.00 91.75 95 ALA A N 1
ATOM 754 C CA . ALA A 1 95 ? 38.646 -1.219 -16.409 1.00 91.75 95 ALA A CA 1
ATOM 755 C C . ALA A 1 95 ? 39.690 -1.640 -17.458 1.00 91.75 95 ALA A C 1
ATOM 757 O O . ALA A 1 95 ? 40.781 -2.081 -17.095 1.00 91.75 95 ALA A O 1
ATOM 758 N N . ARG A 1 96 ? 39.392 -1.496 -18.757 1.00 91.94 96 ARG A N 1
ATOM 759 C CA . ARG A 1 96 ? 40.114 -2.164 -19.844 1.00 91.94 96 ARG A CA 1
ATOM 760 C C . ARG A 1 96 ? 41.616 -1.891 -19.877 1.00 91.94 96 ARG A C 1
ATOM 762 O O . ARG A 1 96 ? 42.380 -2.789 -20.234 1.00 91.94 96 ARG A O 1
ATOM 769 N N . ARG A 1 97 ? 42.050 -0.691 -19.469 1.00 91.62 97 ARG A N 1
ATOM 770 C CA . ARG A 1 97 ? 43.476 -0.319 -19.380 1.00 91.62 97 ARG A CA 1
ATOM 771 C C . ARG A 1 97 ? 44.263 -1.141 -18.354 1.00 91.62 97 ARG A C 1
ATOM 773 O O . ARG A 1 97 ? 45.467 -1.312 -18.526 1.00 91.62 97 ARG A O 1
ATOM 780 N N . PHE A 1 98 ? 43.582 -1.665 -17.336 1.00 91.75 98 PHE A N 1
ATOM 781 C CA . PHE A 1 98 ? 44.155 -2.450 -16.242 1.00 91.75 98 PHE A CA 1
ATOM 782 C C . PHE A 1 98 ? 44.130 -3.964 -16.495 1.00 91.75 98 PHE A C 1
ATOM 784 O O . PHE A 1 98 ? 44.728 -4.715 -15.732 1.00 91.75 98 PHE A O 1
ATOM 791 N N . LEU A 1 99 ? 43.450 -4.423 -17.550 1.00 89.88 99 LEU A N 1
ATOM 792 C CA . LEU A 1 99 ? 43.386 -5.841 -17.907 1.00 89.88 99 LEU A CA 1
ATOM 793 C C . LEU A 1 99 ? 44.617 -6.263 -18.732 1.00 89.88 99 LEU A C 1
ATOM 795 O O . LEU A 1 99 ? 45.135 -5.452 -19.512 1.00 89.88 99 LEU A O 1
ATOM 799 N N . PRO A 1 100 ? 45.061 -7.534 -18.635 1.00 90.25 100 PRO A N 1
ATOM 800 C CA . PRO A 1 100 ? 46.275 -8.021 -19.302 1.00 90.25 100 PRO A CA 1
ATOM 801 C C . PRO A 1 100 ? 46.131 -8.171 -20.827 1.00 90.25 100 PRO A C 1
ATOM 803 O O . PRO A 1 100 ? 47.067 -8.593 -21.498 1.00 90.25 100 PRO A O 1
ATOM 806 N N . PHE A 1 101 ? 44.975 -7.819 -21.394 1.00 92.31 101 PHE A N 1
ATOM 807 C CA . PHE A 1 101 ? 44.682 -7.992 -22.814 1.00 92.31 101 PHE A CA 1
ATOM 808 C C . PHE A 1 101 ? 45.198 -6.826 -23.685 1.00 92.31 101 PHE A C 1
ATOM 810 O O . PHE A 1 101 ? 45.344 -5.697 -23.183 1.00 92.31 101 PHE A O 1
ATOM 817 N N . PRO A 1 102 ? 45.454 -7.052 -24.992 1.00 88.31 102 PRO A N 1
ATOM 818 C CA . PRO A 1 102 ? 46.090 -6.079 -25.889 1.00 88.31 102 PRO A CA 1
ATOM 819 C C . PRO A 1 102 ? 45.357 -4.733 -26.000 1.00 88.31 102 PRO A C 1
ATOM 821 O O . PRO A 1 102 ? 44.136 -4.683 -25.980 1.00 88.31 102 PRO A O 1
ATOM 824 N N . LEU A 1 103 ? 46.107 -3.638 -26.114 1.00 93.50 103 LEU A N 1
ATOM 825 C CA . LEU A 1 103 ? 45.639 -2.290 -26.468 1.00 93.50 103 LEU A CA 1
ATOM 826 C C . LEU A 1 103 ? 46.756 -1.616 -27.295 1.00 93.50 103 LEU A C 1
ATOM 828 O O . LEU A 1 103 ? 47.924 -1.925 -27.040 1.00 93.50 103 LEU A O 1
ATOM 832 N N . PRO A 1 104 ? 46.449 -0.692 -28.225 1.00 94.81 104 PRO A N 1
ATOM 833 C CA . PRO A 1 104 ? 45.117 -0.155 -28.492 1.00 94.81 104 PRO A CA 1
ATOM 834 C C . PRO A 1 104 ? 44.216 -1.106 -29.287 1.00 94.81 104 PRO A C 1
ATOM 836 O O . PRO A 1 104 ? 44.723 -2.018 -29.940 1.00 94.81 104 PRO A O 1
ATOM 839 N N . GLN A 1 105 ? 42.896 -0.948 -29.156 1.00 95.00 105 GLN A N 1
ATOM 840 C CA . GLN A 1 105 ? 41.890 -1.808 -29.797 1.00 95.00 105 GLN A CA 1
ATOM 841 C C . GLN A 1 105 ? 40.499 -1.149 -29.771 1.00 95.00 105 GLN A C 1
ATOM 843 O O . GLN A 1 105 ? 40.200 -0.347 -28.883 1.00 95.00 105 GLN A O 1
ATOM 848 N N . ILE A 1 106 ? 39.616 -1.517 -30.702 1.00 97.19 106 ILE A N 1
ATOM 849 C CA . ILE A 1 106 ? 38.170 -1.261 -30.585 1.00 97.19 106 ILE A CA 1
ATOM 850 C C . ILE A 1 106 ? 37.613 -2.097 -29.419 1.00 97.19 106 ILE A C 1
ATOM 852 O O . ILE A 1 106 ? 37.734 -3.321 -29.430 1.00 97.19 106 ILE A O 1
ATOM 856 N N . ILE A 1 107 ? 37.006 -1.451 -28.424 1.00 96.56 107 ILE A N 1
ATOM 857 C CA . ILE A 1 107 ? 36.408 -2.106 -27.242 1.00 96.56 107 ILE A CA 1
ATOM 858 C C . ILE A 1 107 ? 34.872 -2.196 -27.379 1.00 96.56 107 ILE A C 1
ATOM 860 O O . ILE A 1 107 ? 34.334 -1.880 -28.443 1.00 96.56 107 ILE A O 1
ATOM 864 N N . GLY A 1 108 ? 34.169 -2.634 -26.329 1.00 95.62 108 GLY A N 1
ATOM 865 C CA . GLY A 1 108 ? 32.719 -2.849 -26.332 1.00 95.62 108 GLY A CA 1
ATOM 866 C C . GLY A 1 108 ? 32.342 -4.284 -26.703 1.00 95.62 108 GLY A C 1
ATOM 867 O O . GLY A 1 108 ? 32.795 -4.813 -27.716 1.00 95.62 108 GLY A O 1
ATOM 868 N N . HIS A 1 109 ? 31.529 -4.923 -25.868 1.00 95.31 109 HIS A N 1
ATOM 869 C CA . HIS A 1 109 ? 31.178 -6.346 -25.993 1.00 95.31 109 HIS A CA 1
ATOM 870 C C . HIS A 1 109 ? 29.680 -6.634 -25.810 1.00 95.31 109 HIS A C 1
ATOM 872 O O . HIS A 1 109 ? 29.230 -7.734 -26.095 1.00 95.31 109 HIS A O 1
ATOM 878 N N . GLU A 1 110 ? 28.874 -5.634 -25.456 1.00 95.94 110 GLU A N 1
ATOM 879 C CA . GLU A 1 110 ? 27.415 -5.752 -25.320 1.00 95.94 110 GLU A CA 1
ATOM 880 C C . GLU A 1 110 ? 26.715 -5.453 -26.667 1.00 95.94 110 GLU A C 1
ATOM 882 O O . GLU A 1 110 ? 25.967 -4.478 -26.793 1.00 95.94 110 GLU A O 1
ATOM 887 N N . ALA A 1 111 ? 27.041 -6.216 -27.719 1.00 95.94 111 ALA A N 1
ATOM 888 C CA . ALA A 1 111 ? 26.779 -5.836 -29.113 1.00 95.94 111 ALA A CA 1
ATOM 889 C C . ALA A 1 111 ? 25.427 -6.318 -29.684 1.00 95.94 111 ALA A C 1
ATOM 891 O O . ALA A 1 111 ? 25.103 -7.506 -29.671 1.00 95.94 111 ALA A O 1
ATOM 892 N N . VAL A 1 112 ? 24.697 -5.382 -30.301 1.00 97.31 112 VAL A N 1
ATOM 893 C CA . VAL A 1 112 ? 23.523 -5.601 -31.163 1.00 97.31 112 VAL A CA 1
ATOM 894 C C . VAL A 1 112 ? 23.892 -5.207 -32.590 1.00 97.31 112 VAL A C 1
ATOM 896 O O . VAL A 1 112 ? 24.393 -4.104 -32.832 1.00 97.31 112 VAL A O 1
ATOM 899 N N . ALA A 1 113 ? 23.603 -6.077 -33.549 1.00 96.81 113 ALA A N 1
ATOM 900 C CA . ALA A 1 113 ? 23.963 -5.908 -34.950 1.00 96.81 113 ALA A CA 1
ATOM 901 C C . ALA A 1 113 ? 22.811 -6.288 -35.892 1.00 96.81 113 ALA A C 1
ATOM 903 O O . ALA A 1 113 ? 21.763 -6.771 -35.466 1.00 96.81 113 ALA A O 1
ATOM 904 N N . ILE A 1 114 ? 23.011 -6.052 -37.186 1.00 95.25 114 ILE A N 1
ATOM 905 C CA . ILE A 1 114 ? 22.168 -6.542 -38.273 1.00 95.25 114 ILE A CA 1
ATOM 906 C C . ILE A 1 114 ? 22.957 -7.594 -39.056 1.00 95.25 114 ILE A C 1
ATOM 908 O O . ILE A 1 114 ? 24.075 -7.331 -39.507 1.00 95.25 114 ILE A O 1
ATOM 912 N N . HIS A 1 115 ? 22.361 -8.769 -39.244 1.00 93.19 115 HIS A N 1
ATOM 913 C CA . HIS A 1 115 ? 22.881 -9.841 -40.091 1.00 93.19 115 HIS A CA 1
ATOM 914 C C . HIS A 1 115 ? 21.770 -10.339 -41.019 1.00 93.19 115 HIS A C 1
ATOM 916 O O . HIS A 1 115 ? 20.670 -10.628 -40.552 1.00 93.19 115 HIS A O 1
ATOM 922 N N . LYS A 1 116 ? 22.029 -10.399 -42.335 1.00 88.12 116 LYS A N 1
ATOM 923 C CA . LYS A 1 116 ? 21.036 -10.785 -43.364 1.00 88.12 116 LYS A CA 1
ATOM 924 C C . LYS A 1 116 ? 19.675 -10.079 -43.167 1.00 88.12 116 LYS A C 1
ATOM 926 O O . LYS A 1 116 ? 18.624 -10.712 -43.122 1.00 88.12 116 LYS A O 1
ATOM 931 N N . SER A 1 117 ? 19.713 -8.755 -42.978 1.00 88.94 117 SER A N 1
ATOM 932 C CA . SER A 1 117 ? 18.545 -7.883 -42.731 1.00 88.94 117 SER A CA 1
ATOM 933 C C . SER A 1 117 ? 17.746 -8.160 -41.448 1.00 88.94 117 SER A C 1
ATOM 935 O O . SER A 1 117 ? 16.669 -7.593 -41.270 1.00 88.94 117 SER A O 1
ATOM 937 N N . LYS A 1 118 ? 18.264 -8.980 -40.526 1.00 93.00 118 LYS A N 1
ATOM 938 C CA . LYS A 1 118 ? 17.634 -9.269 -39.233 1.00 93.00 118 LYS A CA 1
ATOM 939 C C . LYS A 1 118 ? 18.467 -8.739 -38.067 1.00 93.00 118 LYS A C 1
ATOM 941 O O . LYS A 1 118 ? 19.697 -8.767 -38.140 1.00 93.00 118 LYS A O 1
ATOM 946 N N . PRO A 1 119 ? 17.826 -8.264 -36.988 1.00 96.19 119 PRO A N 1
ATOM 947 C CA . PRO A 1 119 ? 18.531 -7.896 -35.772 1.00 96.19 119 PRO A CA 1
ATOM 948 C C . PRO A 1 119 ? 19.058 -9.126 -35.032 1.00 96.19 119 PRO A C 1
ATOM 950 O O . PRO A 1 119 ? 18.364 -10.133 -34.888 1.00 96.19 119 PRO A O 1
ATOM 953 N N . VAL A 1 120 ? 20.290 -9.022 -34.546 1.00 97.38 120 VAL A N 1
ATOM 954 C CA . VAL A 1 120 ? 21.005 -10.085 -33.835 1.00 97.38 120 VAL A CA 1
ATOM 955 C C . VAL A 1 120 ? 21.776 -9.512 -32.646 1.00 97.38 120 VAL A C 1
ATOM 957 O O . VAL A 1 120 ? 22.159 -8.340 -32.655 1.00 97.38 120 VAL A O 1
ATOM 960 N N . VAL A 1 121 ? 22.034 -10.341 -31.641 1.00 97.44 121 VAL A N 1
ATOM 961 C CA . VAL A 1 121 ? 23.058 -10.106 -30.611 1.00 97.44 121 VAL A CA 1
ATOM 962 C C . VAL A 1 121 ? 24.222 -11.065 -30.830 1.00 97.44 121 VAL A C 1
ATOM 964 O O . VAL A 1 121 ? 24.076 -12.073 -31.525 1.00 97.44 121 VAL A O 1
ATOM 967 N N . ILE A 1 122 ? 25.386 -10.731 -30.279 1.00 95.50 122 ILE A N 1
ATOM 968 C CA . ILE A 1 122 ? 26.613 -11.503 -30.486 1.00 95.50 122 ILE A CA 1
ATOM 969 C C . ILE A 1 122 ? 27.089 -12.051 -29.142 1.00 95.50 122 ILE A C 1
ATOM 971 O O . ILE A 1 122 ? 27.424 -11.278 -28.247 1.00 95.50 122 ILE A O 1
ATOM 975 N N . GLU A 1 123 ? 27.155 -13.376 -29.021 1.00 92.31 123 GLU A N 1
ATOM 976 C CA . GLU A 1 123 ? 27.871 -14.028 -27.923 1.00 92.31 123 GLU A CA 1
ATOM 977 C C . GLU A 1 123 ? 29.374 -13.726 -28.047 1.00 92.31 123 GLU A C 1
ATOM 979 O O . GLU A 1 123 ? 29.993 -13.899 -29.100 1.00 92.31 123 GLU A O 1
ATOM 984 N N . ILE A 1 124 ? 29.976 -13.240 -26.965 1.00 93.62 124 ILE A N 1
ATOM 985 C CA . ILE A 1 124 ? 31.294 -12.595 -27.015 1.00 93.62 124 ILE A CA 1
ATOM 986 C C . ILE A 1 124 ? 32.445 -13.595 -27.140 1.00 93.62 124 ILE A C 1
ATOM 988 O O . ILE A 1 124 ? 33.547 -13.227 -27.558 1.00 93.62 124 ILE A O 1
ATOM 992 N N . ASN A 1 125 ? 32.212 -14.852 -26.755 1.00 93.06 125 ASN A N 1
ATOM 993 C CA . ASN A 1 125 ? 33.233 -15.889 -26.684 1.00 93.06 125 ASN A CA 1
ATOM 994 C C . ASN A 1 125 ? 33.403 -16.608 -28.029 1.00 93.06 125 ASN A C 1
ATOM 996 O O . ASN A 1 125 ? 32.672 -17.543 -28.354 1.00 93.06 125 ASN A O 1
ATOM 1000 N N . ALA A 1 126 ? 34.444 -16.246 -28.781 1.00 92.50 126 ALA A N 1
ATOM 1001 C CA . ALA A 1 126 ? 34.810 -16.900 -30.035 1.00 92.50 126 ALA A CA 1
ATOM 1002 C C . ALA A 1 126 ? 35.562 -18.223 -29.796 1.00 92.50 126 ALA A C 1
ATOM 1004 O O . ALA A 1 126 ? 36.742 -18.372 -30.116 1.00 92.50 126 ALA A O 1
ATOM 1005 N N . SER A 1 127 ? 34.874 -19.191 -29.194 1.00 93.44 127 SER A N 1
ATOM 1006 C CA . SER A 1 127 ? 35.356 -20.563 -29.015 1.00 93.44 127 SER A CA 1
ATOM 1007 C C . SER A 1 127 ? 35.360 -21.353 -30.330 1.00 93.44 127 SER A C 1
ATOM 1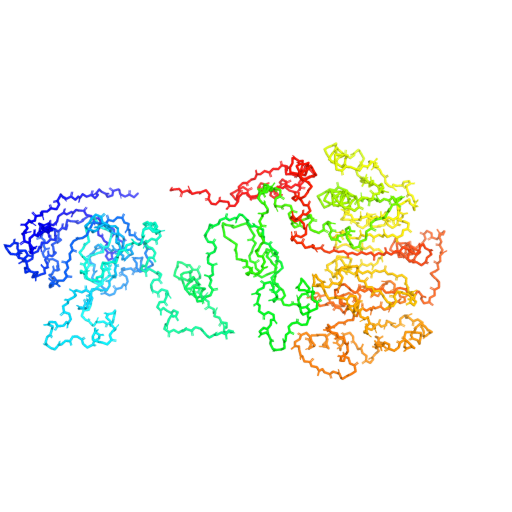009 O O . SER A 1 127 ? 34.771 -20.941 -31.330 1.00 93.44 127 SER A O 1
ATOM 1011 N N . HIS A 1 128 ? 35.967 -22.541 -30.335 1.00 90.88 128 HIS A N 1
ATOM 1012 C CA . HIS A 1 128 ? 35.873 -23.457 -31.478 1.00 90.88 128 HIS A CA 1
ATOM 1013 C C . HIS A 1 128 ? 34.425 -23.829 -31.837 1.00 90.88 128 HIS A C 1
ATOM 1015 O O . HIS A 1 128 ? 34.104 -24.008 -33.012 1.00 90.88 128 HIS A O 1
ATOM 1021 N N . HIS A 1 129 ? 33.541 -23.934 -30.839 1.00 89.94 129 HIS A N 1
ATOM 1022 C CA . HIS A 1 129 ? 32.120 -24.206 -31.053 1.00 89.94 129 HIS A CA 1
ATOM 1023 C C . HIS A 1 129 ? 31.392 -22.990 -31.643 1.00 89.94 129 HIS A C 1
ATOM 1025 O O . HIS A 1 129 ? 30.661 -23.129 -32.622 1.00 89.94 129 HIS A O 1
ATOM 1031 N N . ALA A 1 130 ? 31.662 -21.787 -31.123 1.00 90.94 130 ALA A N 1
ATOM 1032 C CA . ALA A 1 130 ? 31.109 -20.533 -31.644 1.00 90.94 130 ALA A CA 1
ATOM 1033 C C . ALA A 1 130 ? 31.539 -20.255 -33.099 1.00 90.94 130 ALA A C 1
ATOM 1035 O O . ALA A 1 130 ? 30.786 -19.683 -33.885 1.00 90.94 130 ALA A O 1
ATOM 1036 N N . ARG A 1 131 ? 32.737 -20.705 -33.482 1.00 91.06 131 ARG A N 1
ATOM 1037 C CA . ARG A 1 131 ? 33.229 -20.686 -34.869 1.00 91.06 131 ARG A CA 1
ATOM 1038 C C . ARG A 1 131 ? 32.679 -21.832 -35.725 1.00 91.06 131 ARG A C 1
ATOM 1040 O O . ARG A 1 131 ? 32.771 -21.795 -36.948 1.00 91.06 131 ARG A O 1
ATOM 1047 N N . GLY A 1 132 ? 32.092 -22.853 -35.103 1.00 87.44 132 GLY A N 1
ATOM 1048 C CA . GLY A 1 132 ? 31.594 -24.051 -35.774 1.00 87.44 132 GLY A CA 1
ATOM 1049 C C . GLY A 1 132 ? 32.698 -24.885 -36.419 1.00 87.44 132 GLY A C 1
ATOM 1050 O O . GLY A 1 132 ? 32.487 -25.406 -37.510 1.00 87.44 132 GLY A O 1
ATOM 1051 N N . ILE A 1 133 ? 33.861 -24.970 -35.766 1.00 86.44 133 ILE A N 1
ATOM 1052 C CA . ILE A 1 133 ? 35.026 -25.739 -36.243 1.00 86.44 133 ILE A CA 1
ATOM 1053 C C . ILE A 1 133 ? 35.444 -26.849 -35.276 1.00 86.44 133 ILE A C 1
ATOM 1055 O O . ILE A 1 133 ? 36.305 -27.656 -35.597 1.00 86.44 133 ILE A O 1
ATOM 1059 N N . HIS A 1 134 ? 34.834 -26.904 -34.087 1.00 78.06 134 HIS A N 1
ATOM 1060 C CA . HIS A 1 134 ? 35.238 -27.815 -33.011 1.00 78.06 134 HIS A CA 1
ATOM 1061 C C . HIS A 1 134 ? 35.263 -29.309 -33.379 1.00 78.06 134 HIS A C 1
ATOM 1063 O O . HIS A 1 134 ? 36.095 -30.028 -32.830 1.00 78.06 134 HIS A O 1
ATOM 1069 N N . GLU A 1 135 ? 34.399 -29.761 -34.292 1.00 75.44 135 GLU A N 1
ATOM 1070 C CA . GLU A 1 135 ? 34.346 -31.150 -34.781 1.00 75.44 135 GLU A CA 1
ATOM 1071 C C . GLU A 1 135 ? 35.434 -31.465 -35.818 1.00 75.44 135 GLU A C 1
ATOM 1073 O O . GLU A 1 135 ? 35.818 -32.620 -35.972 1.00 75.44 135 GLU A O 1
ATOM 1078 N N . ASN A 1 136 ? 35.970 -30.441 -36.490 1.00 81.31 136 ASN A N 1
ATOM 1079 C CA . ASN A 1 136 ? 36.978 -30.581 -37.546 1.00 81.31 136 ASN A CA 1
ATOM 1080 C C . ASN A 1 136 ? 38.419 -30.527 -37.008 1.00 81.31 136 ASN A C 1
ATOM 1082 O O . ASN A 1 136 ? 39.373 -30.712 -37.763 1.00 81.31 136 ASN A O 1
ATOM 1086 N N . LEU A 1 137 ? 38.591 -30.256 -35.711 1.00 81.81 137 LEU A N 1
ATOM 1087 C CA . LEU A 1 137 ? 39.896 -30.257 -35.053 1.00 81.81 137 LEU A CA 1
ATOM 1088 C C . LEU A 1 137 ? 40.373 -31.690 -34.804 1.00 81.81 137 LEU A C 1
ATOM 1090 O O . LEU A 1 137 ? 39.582 -32.579 -34.495 1.00 81.81 137 LEU A O 1
ATOM 1094 N N . ASN A 1 138 ? 41.687 -31.901 -34.865 1.00 83.31 138 ASN A N 1
ATOM 1095 C CA . ASN A 1 138 ? 42.301 -33.188 -34.558 1.00 83.31 138 ASN A CA 1
ATOM 1096 C C . ASN A 1 138 ? 43.444 -33.014 -33.534 1.00 83.31 138 ASN A C 1
ATOM 1098 O O . ASN A 1 138 ? 44.535 -32.593 -33.928 1.00 83.31 138 ASN A O 1
ATOM 1102 N N . PRO A 1 139 ? 43.222 -33.324 -32.239 1.00 84.38 139 PRO A N 1
ATOM 1103 C CA . PRO A 1 139 ? 41.972 -33.823 -31.653 1.00 84.38 139 PRO A CA 1
ATOM 1104 C C . PRO A 1 139 ? 40.895 -32.725 -31.497 1.00 84.38 139 PRO A C 1
ATOM 1106 O O . PRO A 1 139 ? 41.240 -31.545 -31.393 1.00 84.38 139 PRO A O 1
ATOM 1109 N N . PRO A 1 140 ? 39.599 -33.087 -31.420 1.00 84.81 140 PRO A N 1
ATOM 1110 C CA . PRO A 1 140 ? 38.525 -32.155 -31.081 1.00 84.81 140 PRO A CA 1
ATOM 1111 C C . PRO A 1 140 ? 38.755 -31.414 -29.756 1.00 84.81 140 PRO A C 1
ATOM 1113 O O . PRO A 1 140 ? 39.356 -31.941 -28.817 1.00 84.81 140 PRO A O 1
ATOM 1116 N N . CYS A 1 141 ? 38.236 -30.188 -29.641 1.00 87.44 141 CYS A N 1
ATOM 1117 C CA . CYS A 1 141 ? 38.374 -29.400 -28.414 1.00 87.44 141 CYS A CA 1
ATOM 1118 C C . CYS A 1 141 ? 37.559 -30.018 -27.263 1.00 87.44 141 CYS A C 1
ATOM 1120 O O . CYS A 1 141 ? 36.329 -29.933 -27.255 1.00 87.44 141 CYS A O 1
ATOM 1122 N N . SER A 1 142 ? 38.248 -30.560 -26.253 1.00 87.56 142 SER A N 1
ATOM 1123 C CA . SER A 1 142 ? 37.623 -31.242 -25.107 1.00 87.56 142 SER A CA 1
ATOM 1124 C C . SER A 1 142 ? 36.587 -30.378 -24.370 1.00 87.56 142 SER A C 1
ATOM 1126 O O . SER A 1 142 ? 35.491 -30.849 -24.079 1.00 87.56 142 SER A O 1
ATOM 1128 N N . PHE A 1 143 ? 36.860 -29.087 -24.143 1.00 90.50 143 PHE A N 1
ATOM 1129 C CA . PHE A 1 143 ? 35.904 -28.177 -23.491 1.00 90.50 143 PHE A CA 1
ATOM 1130 C C . PHE A 1 143 ? 34.612 -28.019 -24.299 1.00 90.50 143 PHE A C 1
ATOM 1132 O O . PHE A 1 143 ? 33.520 -28.098 -23.744 1.00 90.50 143 PHE A O 1
ATOM 1139 N N . CYS A 1 144 ? 34.731 -27.844 -25.618 1.00 87.94 144 CYS A N 1
ATOM 1140 C CA . CYS A 1 144 ? 33.570 -27.697 -26.493 1.00 87.94 144 CYS A CA 1
ATOM 1141 C C . CYS A 1 144 ? 32.741 -28.988 -26.559 1.00 87.94 144 CYS A C 1
ATOM 1143 O O . CYS A 1 144 ? 31.518 -28.910 -26.545 1.00 87.94 144 CYS A O 1
ATOM 1145 N N . GLN A 1 145 ? 33.387 -30.160 -26.568 1.00 87.75 145 GLN A N 1
ATOM 1146 C CA . GLN A 1 145 ? 32.694 -31.456 -26.558 1.00 87.75 145 GLN A CA 1
ATOM 1147 C C . GLN A 1 145 ? 31.872 -31.698 -25.285 1.00 87.75 145 GLN A C 1
ATOM 1149 O O . GLN A 1 145 ? 30.869 -32.401 -25.334 1.00 87.75 145 GLN A O 1
ATOM 1154 N N . HIS A 1 146 ? 32.268 -31.099 -24.160 1.00 85.00 146 HIS A N 1
ATOM 1155 C CA . HIS A 1 146 ? 31.567 -31.222 -22.879 1.00 85.00 146 HIS A CA 1
ATOM 1156 C C . HIS A 1 146 ? 30.627 -30.038 -22.588 1.00 85.00 146 HIS A C 1
ATOM 1158 O O . HIS A 1 146 ? 30.228 -29.840 -21.445 1.00 85.00 146 HIS A O 1
ATOM 1164 N N . GLY A 1 147 ? 30.291 -29.220 -23.595 1.00 84.94 147 GLY A N 1
ATOM 1165 C CA . GLY A 1 147 ? 29.381 -28.077 -23.437 1.00 84.94 147 GLY A CA 1
ATOM 1166 C C . GLY A 1 147 ? 29.983 -26.856 -22.724 1.00 84.94 147 GLY A C 1
ATOM 1167 O O . GLY A 1 147 ? 29.292 -25.864 -22.528 1.00 84.94 147 GLY A O 1
ATOM 1168 N N . LEU A 1 148 ? 31.277 -26.873 -22.392 1.00 86.69 148 LEU A N 1
ATOM 1169 C CA . LEU A 1 148 ? 32.001 -25.785 -21.718 1.00 86.69 148 LEU A CA 1
ATOM 1170 C C . LEU A 1 148 ? 32.663 -24.837 -22.729 1.00 86.69 148 LEU A C 1
ATOM 1172 O O . LEU A 1 148 ? 33.842 -24.482 -22.630 1.00 86.69 148 LEU A O 1
ATOM 1176 N N . SER A 1 149 ? 31.923 -24.468 -23.773 1.00 86.88 149 SER A N 1
ATOM 1177 C CA . SER A 1 149 ? 32.463 -23.703 -24.900 1.00 86.88 149 SER A CA 1
ATOM 1178 C C . SER A 1 149 ? 32.947 -22.305 -24.488 1.00 86.88 149 SER A C 1
ATOM 1180 O O . SER A 1 149 ? 33.956 -21.835 -25.019 1.00 86.88 149 SER A O 1
ATOM 1182 N N . THR A 1 150 ? 32.324 -21.671 -23.489 1.00 85.94 150 THR A N 1
ATOM 1183 C CA . THR A 1 150 ? 32.746 -20.364 -22.949 1.00 85.94 150 THR A CA 1
ATOM 1184 C C . THR A 1 150 ? 34.050 -20.440 -22.140 1.00 85.94 150 THR A C 1
ATOM 1186 O O . THR A 1 150 ? 34.681 -19.417 -21.886 1.00 85.94 150 THR A O 1
ATOM 1189 N N . GLN A 1 151 ? 34.527 -21.645 -21.811 1.00 89.06 151 GLN A N 1
ATOM 1190 C CA . GLN A 1 151 ? 35.780 -21.918 -21.098 1.00 89.06 151 GLN A CA 1
ATOM 1191 C C . GLN A 1 151 ? 36.867 -22.475 -22.024 1.00 89.06 151 GLN A C 1
ATOM 1193 O O . GLN A 1 151 ? 37.970 -22.756 -21.560 1.00 89.06 151 GLN A O 1
ATOM 1198 N N . CYS A 1 152 ? 36.596 -22.581 -23.331 1.00 90.88 152 CYS A N 1
ATOM 1199 C CA . CYS A 1 152 ? 37.575 -22.990 -24.335 1.00 90.88 152 CYS A CA 1
ATOM 1200 C C . CYS A 1 152 ? 38.897 -22.208 -24.154 1.00 90.88 152 CYS A C 1
ATOM 1202 O O . CYS A 1 152 ? 38.852 -20.972 -24.129 1.00 90.88 152 CYS A O 1
ATOM 1204 N N . PRO A 1 153 ? 40.055 -22.884 -24.015 1.00 87.94 153 PRO A N 1
ATOM 1205 C CA . PRO A 1 153 ? 41.338 -22.222 -23.758 1.00 87.94 153 PRO A CA 1
ATOM 1206 C C . PRO A 1 153 ? 41.810 -21.380 -24.949 1.00 87.94 153 PRO A C 1
ATOM 1208 O O . PRO A 1 153 ? 42.437 -20.346 -24.756 1.00 87.94 153 PRO A O 1
ATOM 1211 N N . ASP A 1 154 ? 41.426 -21.772 -26.165 1.00 88.62 154 ASP A N 1
ATOM 1212 C CA . ASP A 1 154 ? 41.775 -21.064 -27.402 1.00 88.62 154 ASP A CA 1
ATOM 1213 C C . ASP A 1 154 ? 40.757 -19.981 -27.791 1.00 88.62 154 ASP A C 1
ATOM 1215 O O . ASP A 1 154 ? 40.796 -19.457 -28.906 1.00 88.62 154 ASP A O 1
ATOM 1219 N N . ARG A 1 155 ? 39.808 -19.647 -26.903 1.00 91.88 155 ARG A N 1
ATOM 1220 C CA . ARG A 1 155 ? 38.837 -18.588 -27.194 1.00 91.88 155 ARG A CA 1
ATOM 1221 C C . ARG A 1 155 ? 39.533 -17.229 -27.263 1.00 91.88 155 ARG A C 1
ATOM 1223 O O . ARG A 1 155 ? 40.407 -16.924 -26.455 1.00 91.88 155 ARG A O 1
ATOM 1230 N N . ILE A 1 156 ? 39.070 -16.397 -28.186 1.00 93.19 156 ILE A N 1
ATOM 1231 C CA . ILE A 1 156 ? 39.248 -14.943 -28.130 1.00 93.19 156 ILE A CA 1
ATOM 1232 C C . ILE A 1 156 ? 37.912 -14.297 -27.783 1.00 93.19 156 ILE A C 1
ATOM 1234 O O . ILE A 1 156 ? 36.858 -14.885 -28.031 1.00 93.19 156 ILE A O 1
ATOM 1238 N N . THR A 1 157 ? 37.942 -13.103 -27.201 1.00 94.12 157 THR A N 1
ATOM 1239 C CA . THR A 1 157 ? 36.730 -12.450 -26.693 1.00 94.12 157 THR A CA 1
ATOM 1240 C C . THR A 1 157 ? 36.531 -11.112 -27.378 1.00 94.12 157 THR A C 1
ATOM 1242 O O . THR A 1 157 ? 37.401 -10.241 -27.316 1.00 94.12 157 THR A O 1
ATOM 1245 N N . LEU A 1 158 ? 35.369 -10.945 -28.007 1.00 95.44 158 LEU A N 1
ATOM 1246 C CA . LEU A 1 158 ? 34.965 -9.717 -28.682 1.00 95.44 158 LEU A CA 1
ATOM 1247 C C . LEU A 1 158 ? 35.146 -8.501 -27.758 1.00 95.44 158 LEU A C 1
ATOM 1249 O O . LEU A 1 158 ? 34.660 -8.501 -26.633 1.00 95.44 158 LEU A O 1
ATOM 1253 N N . GLY A 1 159 ? 35.888 -7.483 -28.200 1.00 94.31 159 GLY A N 1
ATOM 1254 C CA . GLY A 1 159 ? 36.111 -6.235 -27.454 1.00 94.31 159 GLY A CA 1
ATOM 1255 C C . GLY A 1 159 ? 36.982 -6.351 -26.195 1.00 94.31 159 GLY A C 1
ATOM 1256 O O . GLY A 1 159 ? 37.294 -5.331 -25.575 1.00 94.31 159 GLY A O 1
ATOM 1257 N N . ILE A 1 160 ? 37.415 -7.564 -25.827 1.00 94.00 160 ILE A N 1
ATOM 1258 C CA . ILE A 1 160 ? 38.205 -7.835 -24.620 1.00 94.00 160 ILE A CA 1
ATOM 1259 C C . ILE A 1 160 ? 39.547 -8.480 -24.976 1.00 94.00 160 ILE A C 1
ATOM 1261 O O . ILE A 1 160 ? 40.566 -7.845 -24.740 1.00 94.00 160 ILE A O 1
ATOM 1265 N N . ASP A 1 161 ? 39.592 -9.678 -25.563 1.00 92.12 161 ASP A N 1
ATOM 1266 C CA . ASP A 1 161 ? 40.842 -10.379 -25.902 1.00 92.12 161 ASP A CA 1
ATOM 1267 C C . ASP A 1 161 ? 41.026 -10.490 -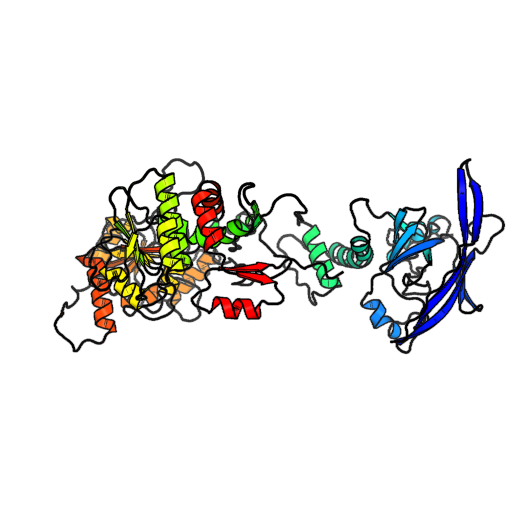27.417 1.00 92.12 161 ASP A C 1
ATOM 1269 O O . ASP A 1 161 ? 40.295 -11.238 -28.059 1.00 92.12 161 ASP A O 1
ATOM 1273 N N . ARG A 1 162 ? 42.035 -9.785 -27.958 1.00 91.62 162 ARG A N 1
ATOM 1274 C CA . ARG A 1 162 ? 42.520 -9.774 -29.361 1.00 91.62 162 ARG A CA 1
ATOM 1275 C C . ARG A 1 162 ? 41.508 -9.371 -30.447 1.00 91.62 162 ARG A C 1
ATOM 1277 O O . ARG A 1 162 ? 41.894 -8.658 -31.369 1.00 91.62 162 ARG A O 1
ATOM 1284 N N . LEU A 1 163 ? 40.250 -9.799 -30.357 1.00 94.75 163 LEU A N 1
ATOM 1285 C CA . LEU A 1 163 ? 39.196 -9.579 -31.346 1.00 94.75 163 LEU A CA 1
ATOM 1286 C C . LEU A 1 163 ? 38.551 -8.191 -31.172 1.00 94.75 163 LEU A C 1
ATOM 1288 O O . LEU A 1 163 ? 37.977 -7.930 -30.112 1.00 94.75 163 LEU A O 1
ATOM 1292 N N . PRO A 1 164 ? 38.627 -7.280 -32.162 1.00 96.50 164 PRO A N 1
ATOM 1293 C CA . PRO A 1 164 ? 38.005 -5.953 -32.083 1.00 96.50 164 PRO A CA 1
ATOM 1294 C C . PRO A 1 164 ? 36.512 -5.990 -31.717 1.00 96.50 164 PRO A C 1
ATOM 1296 O O . PRO A 1 164 ? 35.797 -6.882 -32.155 1.00 96.50 164 PRO A O 1
ATOM 1299 N N . GLY A 1 165 ? 36.069 -5.040 -30.893 1.00 95.50 165 GLY A N 1
ATOM 1300 C CA . GLY A 1 165 ? 34.743 -5.010 -30.272 1.00 95.50 165 GLY A CA 1
ATOM 1301 C C . GLY A 1 165 ? 33.625 -4.333 -31.067 1.00 95.50 165 GLY A C 1
ATOM 1302 O O . GLY A 1 165 ? 33.778 -3.951 -32.224 1.00 95.50 165 GLY A O 1
ATOM 1303 N N . GLY A 1 166 ? 32.483 -4.178 -30.397 1.00 95.38 166 GLY A N 1
ATOM 1304 C CA . GLY A 1 166 ? 31.221 -3.674 -30.934 1.00 95.38 166 GLY A CA 1
ATOM 1305 C C . GLY A 1 166 ? 31.101 -2.153 -31.055 1.00 95.38 166 GLY A C 1
ATOM 1306 O O . GLY A 1 166 ? 30.126 -1.682 -31.640 1.00 95.38 166 GLY A O 1
ATOM 1307 N N . PHE A 1 167 ? 32.068 -1.359 -30.577 1.00 96.31 167 PHE A N 1
ATOM 1308 C CA . PHE A 1 167 ? 32.126 0.085 -30.862 1.00 96.31 167 PHE A CA 1
ATOM 1309 C C . PHE A 1 167 ? 32.626 0.367 -32.287 1.00 96.31 167 PHE A C 1
ATOM 1311 O O . PHE A 1 167 ? 33.525 1.180 -32.492 1.00 96.31 167 PHE A O 1
ATOM 1318 N N . ALA A 1 168 ? 32.048 -0.315 -33.278 1.00 94.06 168 ALA A N 1
ATOM 1319 C CA . ALA A 1 168 ? 32.417 -0.243 -34.684 1.00 94.06 168 ALA A CA 1
ATOM 1320 C C . ALA A 1 168 ? 31.197 -0.401 -35.610 1.00 94.06 168 ALA A C 1
ATOM 1322 O O . ALA A 1 168 ? 30.216 -1.051 -35.244 1.00 94.06 168 ALA A O 1
ATOM 1323 N N . PRO A 1 169 ? 31.254 0.167 -36.831 1.00 93.44 169 PRO A N 1
ATOM 1324 C CA . PRO A 1 169 ? 30.197 0.009 -37.834 1.00 93.44 169 PRO A CA 1
ATOM 1325 C C . PRO A 1 169 ? 30.085 -1.427 -38.367 1.00 93.44 169 PRO A C 1
ATOM 1327 O O . PRO A 1 169 ? 29.002 -1.849 -38.767 1.00 93.44 169 PRO A O 1
ATOM 1330 N N . TYR A 1 170 ? 31.180 -2.188 -38.342 1.00 95.81 170 TYR A N 1
ATOM 1331 C CA . TYR A 1 170 ? 31.216 -3.595 -38.725 1.00 95.81 170 TYR A CA 1
ATOM 1332 C C . TYR A 1 170 ? 31.896 -4.411 -37.633 1.00 95.81 170 TYR A C 1
ATOM 1334 O O . TYR A 1 170 ? 32.909 -3.987 -37.079 1.00 95.81 170 TYR A O 1
ATOM 1342 N N . ILE A 1 171 ? 31.342 -5.586 -37.349 1.00 96.44 171 ILE A N 1
ATOM 1343 C CA . ILE A 1 171 ? 31.826 -6.499 -36.316 1.00 96.44 171 ILE A CA 1
ATOM 1344 C C . ILE A 1 171 ? 32.132 -7.842 -36.976 1.00 96.44 171 ILE A C 1
ATOM 1346 O O . ILE A 1 171 ? 31.323 -8.351 -37.753 1.00 96.44 171 ILE A O 1
ATOM 1350 N N . LEU A 1 172 ? 33.297 -8.413 -36.667 1.00 95.25 172 LEU A N 1
ATOM 1351 C CA . LEU A 1 172 ? 33.667 -9.763 -37.084 1.00 95.25 172 LEU A CA 1
ATOM 1352 C C . LEU A 1 172 ? 33.174 -10.759 -36.025 1.00 95.25 172 LEU A C 1
ATOM 1354 O O . LEU A 1 172 ? 33.788 -10.905 -34.969 1.00 95.25 172 LEU A O 1
ATOM 1358 N N . ALA A 1 173 ? 32.042 -11.407 -36.293 1.00 94.56 173 ALA A N 1
ATOM 1359 C CA . ALA A 1 173 ? 31.347 -12.277 -35.349 1.00 94.56 173 ALA A CA 1
ATOM 1360 C C . ALA A 1 173 ? 31.574 -13.764 -35.682 1.00 94.56 173 ALA A C 1
ATOM 1362 O O . ALA A 1 173 ? 31.535 -14.129 -36.860 1.00 94.56 173 ALA A O 1
ATOM 1363 N N . PRO A 1 174 ? 31.774 -14.646 -34.685 1.00 92.81 174 PRO A N 1
ATOM 1364 C CA . PRO A 1 174 ? 31.743 -16.090 -34.910 1.00 92.81 174 PRO A CA 1
ATOM 1365 C C . PRO A 1 174 ? 30.364 -16.515 -35.426 1.00 92.81 174 PRO A C 1
ATOM 1367 O O . PRO A 1 174 ? 29.345 -16.087 -34.887 1.00 92.81 174 PRO A O 1
ATOM 1370 N N . LYS A 1 175 ? 30.311 -17.362 -36.456 1.00 90.06 175 LYS A N 1
ATOM 1371 C CA . LYS A 1 175 ? 29.060 -17.668 -37.172 1.00 90.06 175 LYS A CA 1
ATOM 1372 C C . LYS A 1 175 ? 27.962 -18.264 -36.275 1.00 90.06 175 LYS A C 1
ATOM 1374 O O . LYS A 1 175 ? 26.801 -17.910 -36.440 1.00 90.06 175 LYS A O 1
ATOM 1379 N N . ASN A 1 176 ? 28.326 -19.093 -35.290 1.00 91.88 176 ASN A N 1
ATOM 1380 C CA . ASN A 1 176 ? 27.379 -19.703 -34.345 1.00 91.88 176 ASN A CA 1
ATOM 1381 C C . ASN A 1 176 ? 27.158 -18.850 -33.080 1.00 91.88 176 ASN A C 1
ATOM 1383 O O . ASN A 1 176 ? 26.366 -19.230 -32.225 1.00 91.88 176 ASN A O 1
ATOM 1387 N N . ALA A 1 177 ? 27.850 -17.716 -32.940 1.00 91.69 177 ALA A N 1
ATOM 1388 C CA . ALA A 1 177 ? 27.633 -16.756 -31.855 1.00 91.69 177 ALA A CA 1
ATOM 1389 C C . ALA A 1 177 ? 26.579 -15.690 -32.203 1.00 91.69 177 ALA A C 1
ATOM 1391 O O . ALA A 1 177 ? 26.296 -14.813 -31.390 1.00 91.69 177 ALA A O 1
ATOM 1392 N N . ILE A 1 178 ? 26.021 -15.736 -33.415 1.00 94.62 178 ILE A N 1
ATOM 1393 C CA . ILE A 1 178 ? 25.006 -14.798 -33.891 1.00 94.62 178 ILE A CA 1
ATOM 1394 C C . ILE A 1 178 ? 23.634 -15.306 -33.463 1.00 94.62 178 ILE A C 1
ATOM 1396 O O . ILE A 1 178 ? 23.134 -16.301 -33.986 1.00 94.62 178 ILE A O 1
ATOM 1400 N N . ILE A 1 179 ? 23.016 -14.599 -32.524 1.00 95.88 179 ILE A N 1
ATOM 1401 C CA . ILE A 1 179 ? 21.746 -14.998 -31.922 1.00 95.88 179 ILE A CA 1
ATOM 1402 C C . ILE A 1 179 ? 20.651 -14.045 -32.419 1.00 95.88 179 ILE A C 1
ATOM 1404 O O . ILE A 1 179 ? 20.754 -12.836 -32.188 1.00 95.88 179 ILE A O 1
ATOM 1408 N N . PRO A 1 180 ? 19.602 -14.538 -33.104 1.00 95.81 180 PRO A N 1
ATOM 1409 C CA . PRO A 1 180 ? 18.488 -13.705 -33.549 1.00 95.81 180 PRO A CA 1
ATOM 1410 C C . PRO A 1 180 ? 17.784 -13.010 -32.383 1.00 95.81 180 PRO A C 1
ATOM 1412 O O . PRO A 1 180 ? 17.464 -13.642 -31.376 1.00 95.81 180 PRO A O 1
ATOM 1415 N N . VAL A 1 181 ? 17.496 -11.717 -32.538 1.00 93.44 181 VAL A N 1
ATOM 1416 C CA . VAL A 1 181 ? 16.648 -10.991 -31.586 1.00 93.44 181 VAL A CA 1
ATOM 1417 C C . VAL A 1 181 ? 15.188 -11.393 -31.828 1.00 93.44 181 VAL A C 1
ATOM 1419 O O . VAL A 1 181 ? 14.727 -11.272 -32.964 1.00 93.44 181 VAL A O 1
ATOM 1422 N N . PRO A 1 182 ? 14.445 -11.850 -30.801 1.00 89.50 182 PRO A N 1
ATOM 1423 C CA . PRO A 1 182 ? 13.021 -12.154 -30.934 1.00 89.50 182 PRO A CA 1
ATOM 1424 C C . PRO A 1 182 ? 12.196 -10.935 -31.368 1.00 89.50 182 PRO A C 1
ATOM 1426 O O . PRO A 1 182 ? 12.446 -9.824 -30.902 1.00 89.50 182 PRO A O 1
ATOM 1429 N N . ASP A 1 183 ? 11.156 -11.143 -32.183 1.00 86.06 183 ASP A N 1
ATOM 1430 C CA . ASP A 1 183 ? 10.326 -10.056 -32.739 1.00 86.06 183 ASP A CA 1
ATOM 1431 C C . ASP A 1 183 ? 9.641 -9.188 -31.666 1.00 86.06 183 ASP A C 1
ATOM 1433 O O . ASP A 1 183 ? 9.328 -8.019 -31.892 1.00 86.06 183 ASP A O 1
ATOM 1437 N N . ASN A 1 184 ? 9.404 -9.749 -30.478 1.00 88.00 184 ASN A N 1
ATOM 1438 C CA . ASN A 1 184 ? 8.802 -9.046 -29.348 1.00 88.00 184 ASN A CA 1
ATOM 1439 C C . ASN A 1 184 ? 9.813 -8.249 -28.500 1.00 88.00 184 ASN A C 1
ATOM 1441 O O . ASN A 1 184 ? 9.397 -7.573 -27.555 1.00 88.00 184 ASN A O 1
ATOM 1445 N N . LEU A 1 185 ? 11.115 -8.310 -28.809 1.00 84.19 185 LEU A N 1
ATOM 1446 C CA . LEU A 1 185 ? 12.171 -7.642 -28.054 1.00 84.19 185 LEU A CA 1
ATOM 1447 C C . LEU A 1 185 ? 12.706 -6.418 -28.810 1.00 84.19 185 LEU A C 1
ATOM 1449 O O . LEU A 1 185 ? 13.169 -6.501 -29.945 1.00 84.19 185 LEU A O 1
ATOM 1453 N N . SER A 1 186 ? 12.687 -5.249 -28.162 1.00 92.75 186 SER A N 1
ATOM 1454 C CA . SER A 1 186 ? 13.290 -4.044 -28.748 1.00 92.75 186 SER A CA 1
ATOM 1455 C C . SER A 1 186 ? 14.815 -4.169 -28.834 1.00 92.75 186 SER A C 1
ATOM 1457 O O . SER A 1 186 ? 15.443 -4.767 -27.963 1.00 92.75 186 SER A O 1
ATOM 1459 N N . LEU A 1 187 ? 15.442 -3.511 -29.813 1.00 86.94 187 LEU A N 1
ATOM 1460 C CA . LEU A 1 187 ? 16.906 -3.527 -29.958 1.00 86.94 187 LEU A CA 1
ATOM 1461 C C . LEU A 1 187 ? 17.651 -2.941 -28.746 1.00 86.94 187 LEU A C 1
ATOM 1463 O O . LEU A 1 187 ? 18.753 -3.380 -28.439 1.00 86.94 187 LEU A O 1
ATOM 1467 N N . LYS A 1 188 ? 17.050 -1.971 -28.041 1.00 89.25 188 LYS A N 1
ATOM 1468 C CA . LYS A 1 188 ? 17.606 -1.425 -26.790 1.00 89.25 188 LYS A CA 1
ATOM 1469 C C . LYS A 1 188 ? 17.532 -2.437 -25.644 1.00 89.25 188 LYS A C 1
ATOM 1471 O O . LYS A 1 188 ? 18.424 -2.483 -24.816 1.00 89.25 188 LYS A O 1
ATOM 1476 N N . ALA A 1 189 ? 16.477 -3.248 -25.583 1.00 89.12 189 ALA A N 1
ATOM 1477 C CA . ALA A 1 189 ? 16.401 -4.329 -24.603 1.00 89.12 189 ALA A CA 1
ATOM 1478 C C . ALA A 1 189 ? 17.373 -5.464 -24.964 1.00 89.12 189 ALA A C 1
ATOM 1480 O O . ALA A 1 189 ? 18.028 -6.015 -24.086 1.00 89.12 189 ALA A O 1
ATOM 1481 N N . ALA A 1 190 ? 17.530 -5.754 -26.258 1.00 91.12 190 ALA A N 1
ATOM 1482 C CA . ALA A 1 190 ? 18.475 -6.749 -26.751 1.00 91.12 190 ALA A CA 1
ATOM 1483 C C . ALA A 1 190 ? 19.936 -6.424 -26.391 1.00 91.12 190 ALA A C 1
ATOM 1485 O O . ALA A 1 190 ? 20.713 -7.348 -26.179 1.00 91.12 190 ALA A O 1
ATOM 1486 N N . SER A 1 191 ? 20.320 -5.147 -26.231 1.00 90.81 191 SER A N 1
ATOM 1487 C CA . SER A 1 191 ? 21.682 -4.808 -25.778 1.00 90.81 191 SER A CA 1
ATOM 1488 C C . SER A 1 191 ? 21.995 -5.276 -24.356 1.00 90.81 191 SER A C 1
ATOM 1490 O O . SER A 1 191 ? 23.157 -5.298 -23.975 1.00 90.81 191 SER A O 1
ATOM 1492 N N . PHE A 1 192 ? 20.989 -5.669 -23.569 1.00 93.25 192 PHE A N 1
ATOM 1493 C CA . PHE A 1 192 ? 21.199 -6.268 -22.251 1.00 93.25 192 PHE A CA 1
ATOM 1494 C C . PHE A 1 192 ? 21.423 -7.783 -22.286 1.00 93.25 192 PHE A C 1
ATOM 1496 O O . PHE A 1 192 ? 21.653 -8.364 -21.231 1.00 93.25 192 PHE A O 1
ATOM 1503 N N . ALA A 1 193 ? 21.374 -8.430 -23.456 1.00 92.00 193 ALA A N 1
ATOM 1504 C CA . ALA A 1 193 ? 21.506 -9.883 -23.559 1.00 92.00 193 ALA A CA 1
ATOM 1505 C C . ALA A 1 193 ? 22.826 -10.402 -22.963 1.00 92.00 193 ALA A C 1
ATOM 1507 O O . ALA A 1 193 ? 22.796 -11.316 -22.147 1.00 92.00 193 ALA A O 1
ATOM 1508 N N . GLU A 1 194 ? 23.961 -9.788 -23.307 1.00 93.12 194 GLU A N 1
ATOM 1509 C CA . GLU A 1 194 ? 25.280 -10.174 -22.780 1.00 93.12 194 GLU A CA 1
ATOM 1510 C C . GLU A 1 194 ? 25.399 -9.977 -21.255 1.00 93.12 194 GLU A C 1
ATOM 1512 O O . GLU A 1 194 ? 25.663 -10.961 -20.556 1.00 93.12 194 GLU A O 1
ATOM 1517 N N . PRO A 1 195 ? 25.120 -8.787 -20.681 1.00 92.19 195 PRO A N 1
ATOM 1518 C CA . PRO A 1 195 ? 25.284 -8.603 -19.242 1.00 92.19 195 PRO A CA 1
ATOM 1519 C C . PRO A 1 195 ? 24.244 -9.390 -18.432 1.00 92.19 195 PRO A C 1
ATOM 1521 O O . PRO A 1 195 ? 24.513 -9.775 -17.290 1.00 92.19 195 PRO A O 1
ATOM 1524 N N . PHE A 1 196 ? 23.067 -9.666 -19.007 1.00 92.56 196 PHE A N 1
ATOM 1525 C CA . PHE A 1 196 ? 22.078 -10.545 -18.391 1.00 92.56 196 PHE A CA 1
ATOM 1526 C C . PHE A 1 196 ? 22.509 -12.014 -18.433 1.00 92.56 196 PHE A C 1
ATOM 1528 O O . PHE A 1 196 ? 22.350 -12.699 -17.428 1.00 92.56 196 PHE A O 1
ATOM 1535 N N . ALA A 1 197 ? 23.110 -12.492 -19.528 1.00 90.38 197 ALA A N 1
ATOM 1536 C CA . ALA A 1 197 ? 23.649 -13.850 -19.612 1.00 90.38 197 ALA A CA 1
ATOM 1537 C C . ALA A 1 197 ? 24.732 -14.095 -18.548 1.00 90.38 197 ALA A C 1
ATOM 1539 O O . ALA A 1 197 ? 24.714 -15.123 -17.871 1.00 90.38 197 ALA A O 1
ATOM 1540 N N . ALA A 1 198 ? 25.620 -13.120 -18.320 1.00 89.50 198 ALA A N 1
ATOM 1541 C CA . ALA A 1 198 ? 26.613 -13.191 -17.247 1.00 89.50 198 ALA A CA 1
ATOM 1542 C C . ALA A 1 198 ? 25.968 -13.291 -15.849 1.00 89.50 198 ALA A C 1
ATOM 1544 O O . ALA A 1 198 ? 26.420 -14.070 -15.005 1.00 89.50 198 ALA A O 1
ATOM 1545 N N . ALA A 1 199 ? 24.903 -12.522 -15.602 1.00 91.75 199 ALA A N 1
ATOM 1546 C CA . ALA A 1 199 ? 24.164 -12.566 -14.344 1.00 91.75 199 ALA A CA 1
ATOM 1547 C C . ALA A 1 199 ? 23.387 -13.877 -14.153 1.00 91.75 199 ALA A C 1
ATOM 1549 O O . ALA A 1 199 ? 23.409 -14.440 -13.059 1.00 91.75 199 ALA A O 1
ATOM 1550 N N . LEU A 1 200 ? 22.736 -14.373 -15.207 1.00 89.00 200 LEU A N 1
ATOM 1551 C CA . LEU A 1 200 ? 22.000 -15.634 -15.190 1.00 89.00 200 LEU A CA 1
ATOM 1552 C C . LEU A 1 200 ? 22.938 -16.806 -14.906 1.00 89.00 200 LEU A C 1
ATOM 1554 O O . LEU A 1 200 ? 22.674 -17.577 -13.990 1.00 89.00 200 LEU A O 1
ATOM 1558 N N . ASN A 1 201 ? 24.090 -16.864 -15.579 1.00 87.50 201 ASN A N 1
ATOM 1559 C CA . ASN A 1 201 ? 25.097 -17.891 -15.325 1.00 87.50 201 ASN A CA 1
ATOM 1560 C C . ASN A 1 201 ? 25.570 -17.895 -13.856 1.00 87.50 201 ASN A C 1
ATOM 1562 O O . ASN A 1 201 ? 25.812 -18.960 -13.290 1.00 87.50 201 ASN A O 1
ATOM 1566 N N . ALA A 1 202 ? 25.690 -16.725 -13.212 1.00 86.56 202 ALA A N 1
ATOM 1567 C CA . ALA A 1 202 ? 26.046 -16.645 -11.792 1.00 86.56 202 ALA A CA 1
ATOM 1568 C C . ALA A 1 202 ? 24.980 -17.287 -10.884 1.00 86.56 202 ALA A C 1
ATOM 1570 O O . ALA A 1 202 ? 25.330 -17.967 -9.921 1.00 86.56 202 ALA A O 1
ATOM 1571 N N . VAL A 1 203 ? 23.697 -17.106 -11.213 1.00 87.62 203 VAL A N 1
ATOM 1572 C CA . VAL A 1 203 ? 22.574 -17.733 -10.500 1.00 87.62 203 VAL A CA 1
ATOM 1573 C C . VAL A 1 203 ? 22.506 -19.234 -10.789 1.00 87.62 203 VAL A C 1
ATOM 1575 O O . VAL A 1 203 ? 22.396 -20.021 -9.859 1.00 87.62 203 VAL A O 1
ATOM 1578 N N . GLU A 1 204 ? 22.645 -19.655 -12.045 1.00 84.12 204 GLU A N 1
ATOM 1579 C CA . GLU A 1 204 ? 22.591 -21.071 -12.444 1.00 84.12 204 GLU A CA 1
ATOM 1580 C C . GLU A 1 204 ? 23.765 -21.895 -11.896 1.00 84.12 204 GLU A C 1
ATOM 1582 O O . GLU A 1 204 ? 23.617 -23.083 -11.615 1.00 84.12 204 GLU A O 1
ATOM 1587 N N . THR A 1 205 ? 24.931 -21.272 -11.693 1.00 83.75 205 THR A N 1
ATOM 1588 C CA . THR A 1 205 ? 26.098 -21.933 -11.081 1.00 83.75 205 THR A CA 1
ATOM 1589 C C . THR A 1 205 ? 25.877 -22.217 -9.594 1.00 83.75 205 THR A C 1
ATOM 1591 O O . THR A 1 205 ? 26.460 -23.147 -9.036 1.00 83.75 205 THR A O 1
ATOM 1594 N N . THR A 1 206 ? 25.062 -21.415 -8.910 1.00 79.50 206 THR A N 1
ATOM 1595 C CA . THR A 1 206 ? 24.718 -21.622 -7.497 1.00 79.50 206 THR A CA 1
ATOM 1596 C C . THR A 1 206 ? 23.231 -21.337 -7.294 1.00 79.50 206 THR A C 1
ATOM 1598 O O . THR A 1 206 ? 22.878 -20.296 -6.731 1.00 79.50 206 THR A O 1
ATOM 1601 N N . PRO A 1 207 ? 22.351 -22.241 -7.769 1.00 78.56 207 PRO A N 1
ATOM 1602 C CA . PRO A 1 207 ? 20.918 -22.017 -7.705 1.00 78.56 207 PRO A CA 1
ATOM 1603 C C . PRO A 1 207 ? 20.480 -21.903 -6.243 1.00 78.56 207 PRO A C 1
ATOM 1605 O O . PRO A 1 207 ? 20.807 -22.792 -5.447 1.00 78.56 207 PRO A O 1
ATOM 1608 N N . PRO A 1 208 ? 19.760 -20.838 -5.857 1.00 74.25 208 PRO A N 1
ATOM 1609 C CA . PRO A 1 208 ? 19.233 -20.737 -4.506 1.00 74.25 208 PRO A CA 1
ATOM 1610 C C . PRO A 1 208 ? 18.178 -21.822 -4.272 1.00 74.25 208 PRO A C 1
ATOM 1612 O O . PRO A 1 208 ? 17.396 -22.148 -5.167 1.00 74.25 208 PRO A O 1
ATOM 1615 N N . ILE A 1 209 ? 18.130 -22.368 -3.058 1.00 75.25 209 ILE A N 1
ATOM 1616 C CA . ILE A 1 209 ? 17.050 -23.278 -2.655 1.00 75.25 209 ILE A CA 1
ATOM 1617 C C . ILE A 1 209 ? 15.867 -22.493 -2.085 1.00 75.25 209 ILE A C 1
ATOM 1619 O O . ILE A 1 209 ? 16.023 -21.397 -1.544 1.00 75.25 209 ILE A O 1
ATOM 1623 N N . ASN A 1 210 ? 14.667 -23.067 -2.170 1.00 67.19 210 ASN A N 1
ATOM 1624 C CA . ASN A 1 210 ? 13.466 -22.446 -1.614 1.00 67.19 210 ASN A CA 1
ATOM 1625 C C . ASN A 1 210 ? 13.646 -22.113 -0.125 1.00 67.19 210 ASN A C 1
ATOM 1627 O O . ASN A 1 210 ? 14.048 -22.960 0.671 1.00 67.19 210 ASN A O 1
ATOM 1631 N N . GLY A 1 211 ? 13.324 -20.870 0.238 1.00 63.94 211 GLY A N 1
ATOM 1632 C CA . GLY A 1 211 ? 13.474 -20.354 1.600 1.00 63.94 211 GLY A CA 1
ATOM 1633 C C . GLY A 1 211 ? 14.884 -19.873 1.960 1.00 63.94 211 GLY A C 1
ATOM 1634 O O . GLY A 1 211 ? 15.078 -19.387 3.070 1.00 63.94 211 GLY A O 1
ATOM 1635 N N . GLN A 1 212 ? 15.860 -19.969 1.052 1.00 61.66 212 GLN A N 1
ATOM 1636 C CA . GLN A 1 212 ? 17.203 -19.440 1.275 1.00 61.66 212 GLN A CA 1
ATOM 1637 C C . GLN A 1 212 ? 17.234 -17.916 1.109 1.00 61.66 212 GLN A C 1
ATOM 1639 O O . GLN A 1 212 ? 16.793 -17.373 0.096 1.00 61.66 212 GLN A O 1
ATOM 1644 N N . GLU A 1 213 ? 17.809 -17.220 2.088 1.00 64.88 213 GLU A N 1
ATOM 1645 C CA . GLU A 1 213 ? 18.090 -15.790 1.979 1.00 64.88 213 GLU A CA 1
ATOM 1646 C C . GLU A 1 213 ? 19.335 -15.558 1.111 1.00 64.88 213 GLU A C 1
ATOM 1648 O O . GLU A 1 213 ? 20.404 -16.117 1.365 1.00 64.88 213 GLU A O 1
ATOM 1653 N N . VAL A 1 214 ? 19.203 -14.716 0.082 1.00 73.56 214 VAL A N 1
ATOM 1654 C CA . VAL A 1 214 ? 20.293 -14.364 -0.840 1.00 73.56 214 VAL A CA 1
ATOM 1655 C C . VAL A 1 214 ? 20.561 -12.866 -0.755 1.00 73.56 214 VAL A C 1
ATOM 1657 O O . VAL A 1 214 ? 19.684 -12.049 -1.032 1.00 73.56 214 VAL A O 1
ATOM 1660 N N . ALA A 1 215 ? 21.791 -12.493 -0.402 1.00 70.50 215 ALA A N 1
ATOM 1661 C CA . ALA A 1 215 ? 22.229 -11.102 -0.377 1.00 70.50 215 ALA A CA 1
ATOM 1662 C C . ALA A 1 215 ? 22.990 -10.745 -1.663 1.00 70.50 215 ALA A C 1
ATOM 1664 O O . ALA A 1 215 ? 24.018 -11.347 -1.971 1.00 70.50 215 ALA A O 1
ATOM 1665 N N . VAL A 1 216 ? 22.527 -9.720 -2.388 1.00 77.38 216 VAL A N 1
ATOM 1666 C CA . VAL A 1 216 ? 23.244 -9.149 -3.542 1.00 77.38 216 VAL A CA 1
ATOM 1667 C C . VAL A 1 216 ? 23.932 -7.854 -3.116 1.00 77.38 216 VAL A C 1
ATOM 1669 O O . VAL A 1 216 ? 23.286 -6.830 -2.887 1.00 77.38 216 VAL A O 1
ATOM 1672 N N . LEU A 1 217 ? 25.261 -7.885 -3.014 1.00 66.44 217 LEU A N 1
ATOM 1673 C CA . LEU A 1 217 ? 26.068 -6.718 -2.655 1.00 66.44 217 LEU A CA 1
ATOM 1674 C C . LEU A 1 217 ? 26.451 -5.919 -3.908 1.00 66.44 217 LEU A C 1
ATOM 1676 O O . LEU A 1 217 ? 26.962 -6.466 -4.880 1.00 66.44 217 LEU A O 1
ATOM 1680 N N . GLY A 1 218 ? 26.231 -4.602 -3.877 1.00 70.00 218 GLY A N 1
ATOM 1681 C CA . GLY A 1 218 ? 26.501 -3.713 -5.013 1.00 70.00 218 GLY A CA 1
ATOM 1682 C C . GLY A 1 218 ? 25.413 -3.742 -6.100 1.00 70.00 218 GLY A C 1
ATOM 1683 O O . GLY A 1 218 ? 25.712 -4.093 -7.243 1.00 70.00 218 GLY A O 1
ATOM 1684 N N . PRO A 1 219 ? 24.170 -3.317 -5.792 1.00 73.94 219 PRO A N 1
ATOM 1685 C CA . PRO A 1 219 ? 23.007 -3.367 -6.688 1.00 73.94 219 PRO A CA 1
ATOM 1686 C C . PRO A 1 219 ? 23.048 -2.286 -7.793 1.00 73.94 219 PRO A C 1
ATOM 1688 O O . PRO A 1 219 ? 22.141 -1.477 -7.947 1.00 73.94 219 PRO A O 1
ATOM 1691 N N . ARG A 1 220 ? 24.149 -2.225 -8.549 1.00 74.50 220 ARG A N 1
ATOM 1692 C CA . ARG A 1 220 ? 24.300 -1.403 -9.766 1.00 74.50 220 ARG A CA 1
ATOM 1693 C C . ARG A 1 220 ? 23.997 -2.273 -10.996 1.00 74.50 220 ARG A C 1
ATOM 1695 O O . ARG A 1 220 ? 23.306 -3.272 -10.857 1.00 74.50 220 ARG A O 1
ATOM 1702 N N . LYS A 1 221 ? 24.512 -1.933 -12.185 1.00 78.12 221 LYS A N 1
ATOM 1703 C CA . LYS A 1 221 ? 24.221 -2.617 -13.468 1.00 78.12 221 LYS A CA 1
ATOM 1704 C C . LYS A 1 221 ? 24.125 -4.153 -13.358 1.00 78.12 221 LYS A C 1
ATOM 1706 O O . LYS A 1 221 ? 23.053 -4.706 -13.557 1.00 78.12 221 LYS A O 1
ATOM 1711 N N . LEU A 1 222 ? 25.216 -4.827 -12.974 1.00 82.00 222 LEU A N 1
ATOM 1712 C CA . LEU A 1 222 ? 25.253 -6.294 -12.879 1.00 82.00 222 LEU A CA 1
ATOM 1713 C C . LEU A 1 222 ? 24.426 -6.836 -11.701 1.00 82.00 222 LEU A C 1
ATOM 1715 O O . LEU A 1 222 ? 23.714 -7.819 -11.858 1.00 82.00 222 LEU A O 1
ATOM 1719 N N . GLY A 1 223 ? 24.465 -6.176 -10.538 1.00 79.75 223 GLY A N 1
ATOM 1720 C CA . GLY A 1 223 ? 23.670 -6.580 -9.372 1.00 79.75 223 GLY A CA 1
ATOM 1721 C C . GLY A 1 223 ? 22.160 -6.540 -9.638 1.00 79.75 223 GLY A C 1
ATOM 1722 O O . GLY A 1 223 ? 21.438 -7.421 -9.184 1.00 79.75 223 GLY A O 1
ATOM 1723 N N . MET A 1 224 ? 21.688 -5.577 -10.436 1.00 85.44 224 MET A N 1
ATOM 1724 C CA . MET A 1 224 ? 20.297 -5.521 -10.900 1.00 85.44 224 MET A CA 1
ATOM 1725 C C . MET A 1 224 ? 19.941 -6.706 -11.801 1.00 85.44 224 MET A C 1
ATOM 1727 O O . MET A 1 224 ? 18.866 -7.279 -11.642 1.00 85.44 224 MET A O 1
ATOM 1731 N N . PHE A 1 225 ? 20.838 -7.119 -12.700 1.00 89.50 225 PHE A N 1
ATOM 1732 C CA . PHE A 1 225 ? 20.611 -8.311 -13.519 1.00 89.50 225 PHE A CA 1
ATOM 1733 C C . PHE A 1 225 ? 20.647 -9.605 -12.701 1.00 89.50 225 PHE A C 1
ATOM 1735 O O . PHE A 1 225 ? 19.849 -10.492 -12.977 1.00 89.50 225 PHE A O 1
ATOM 1742 N N . ILE A 1 226 ? 21.484 -9.699 -11.659 1.00 85.69 226 ILE A N 1
ATOM 1743 C CA . ILE A 1 226 ? 21.474 -10.847 -10.734 1.00 85.69 226 ILE A CA 1
ATOM 1744 C C . ILE A 1 226 ? 20.136 -10.912 -9.993 1.00 85.69 226 ILE A C 1
ATOM 1746 O O . ILE A 1 226 ? 19.530 -11.974 -9.922 1.00 85.69 226 ILE A O 1
ATOM 1750 N N . ILE A 1 227 ? 19.624 -9.778 -9.502 1.00 83.88 227 ILE A N 1
ATOM 1751 C CA . ILE A 1 227 ? 18.290 -9.716 -8.887 1.00 83.88 227 ILE A CA 1
ATOM 1752 C C . ILE A 1 227 ? 17.213 -10.135 -9.895 1.00 83.88 227 ILE A C 1
ATOM 1754 O O . ILE A 1 227 ? 16.324 -10.905 -9.543 1.00 83.88 227 ILE A O 1
ATOM 1758 N N . ALA A 1 228 ? 17.282 -9.666 -11.142 1.00 84.31 228 ALA A N 1
ATOM 1759 C CA . ALA A 1 228 ? 16.332 -10.053 -12.182 1.00 84.31 228 ALA A CA 1
ATOM 1760 C C . ALA A 1 228 ? 16.398 -11.559 -12.507 1.00 84.31 228 ALA A C 1
ATOM 1762 O O . ALA A 1 228 ? 15.352 -12.190 -12.623 1.00 84.31 228 ALA A O 1
ATOM 1763 N N . ALA A 1 229 ? 17.595 -12.147 -12.585 1.00 84.06 229 ALA A N 1
ATOM 1764 C CA . ALA A 1 229 ? 17.794 -13.579 -12.808 1.00 84.06 229 ALA A CA 1
ATOM 1765 C C . ALA A 1 229 ? 17.299 -14.432 -11.624 1.00 84.06 229 ALA A C 1
ATOM 1767 O O . ALA A 1 229 ? 16.587 -15.408 -11.838 1.00 84.06 229 ALA A O 1
ATOM 1768 N N . LEU A 1 230 ? 17.583 -14.021 -10.379 1.00 79.94 230 LEU A N 1
ATOM 1769 C CA . LEU A 1 230 ? 17.057 -14.661 -9.163 1.00 79.94 230 LEU A CA 1
ATOM 1770 C C . LEU A 1 230 ? 15.525 -14.639 -9.131 1.00 79.94 230 LEU A C 1
ATOM 1772 O O . LEU A 1 230 ? 14.891 -15.632 -8.787 1.00 79.94 230 LEU A O 1
ATOM 1776 N N . ASN A 1 231 ? 14.927 -13.512 -9.524 1.00 70.94 231 ASN A N 1
ATOM 1777 C CA . ASN A 1 231 ? 13.479 -13.379 -9.617 1.00 70.94 231 ASN A CA 1
ATOM 1778 C C . ASN A 1 231 ? 12.903 -14.182 -10.790 1.00 70.94 231 ASN A C 1
ATOM 1780 O O . ASN A 1 231 ? 11.799 -14.683 -10.670 1.00 70.94 231 ASN A O 1
ATOM 1784 N N . GLY A 1 232 ? 13.628 -14.376 -11.892 1.00 63.00 232 GLY A N 1
ATOM 1785 C CA . GLY A 1 232 ? 13.186 -15.168 -13.048 1.00 63.00 232 GLY A CA 1
ATOM 1786 C C . GLY A 1 232 ? 12.880 -16.644 -12.754 1.00 63.00 232 GLY A C 1
ATOM 1787 O O . GLY A 1 232 ? 12.198 -17.275 -13.557 1.00 63.00 232 GLY A O 1
ATOM 1788 N N . HIS A 1 233 ? 13.300 -17.173 -11.598 1.00 52.72 233 HIS A N 1
ATOM 1789 C CA . HIS A 1 233 ? 12.870 -18.489 -11.115 1.00 52.72 233 HIS A CA 1
ATOM 1790 C C . HIS A 1 233 ? 11.434 -18.503 -10.556 1.00 52.72 233 HIS A C 1
ATOM 1792 O O . HIS A 1 233 ? 10.841 -19.575 -10.495 1.00 52.72 233 HIS A O 1
ATOM 1798 N N . GLU A 1 234 ? 10.835 -17.351 -10.216 1.00 40.00 234 GLU A N 1
ATOM 1799 C CA . GLU A 1 234 ? 9.401 -17.253 -9.890 1.00 40.00 234 GLU A CA 1
ATOM 1800 C C . GLU A 1 234 ? 8.835 -15.810 -9.950 1.00 40.00 234 GLU A C 1
ATOM 1802 O O . GLU A 1 234 ? 8.113 -15.356 -9.063 1.00 40.00 234 GLU A O 1
ATOM 1807 N N . ALA A 1 235 ? 9.133 -15.053 -11.008 1.00 34.19 235 ALA A N 1
ATOM 1808 C CA . ALA A 1 235 ? 8.593 -13.708 -11.203 1.00 34.19 235 ALA A CA 1
ATOM 1809 C C . ALA A 1 235 ? 7.809 -13.618 -12.504 1.00 34.19 235 ALA A C 1
ATOM 1811 O O . ALA A 1 235 ? 8.347 -13.584 -13.611 1.00 34.19 235 ALA A O 1
ATOM 1812 N N . VAL A 1 236 ? 6.496 -13.493 -12.338 1.00 31.64 236 VAL A N 1
ATOM 1813 C CA . VAL A 1 236 ? 5.598 -12.999 -13.373 1.00 31.64 236 VAL A CA 1
ATOM 1814 C C . VAL A 1 236 ? 5.832 -11.494 -13.499 1.00 31.64 236 VAL A C 1
ATOM 1816 O O . VAL A 1 236 ? 5.334 -10.703 -12.698 1.00 31.64 236 VAL A O 1
ATOM 1819 N N . ALA A 1 237 ? 6.577 -11.074 -14.520 1.00 32.34 237 ALA A N 1
ATOM 1820 C CA . ALA A 1 237 ? 6.492 -9.701 -14.996 1.00 32.34 237 ALA A CA 1
ATOM 1821 C C . ALA A 1 237 ? 5.103 -9.514 -15.625 1.00 32.34 237 ALA A C 1
ATOM 1823 O O . ALA A 1 237 ? 4.836 -10.013 -16.719 1.00 32.34 237 ALA A O 1
ATOM 1824 N N . ILE A 1 238 ? 4.197 -8.811 -14.940 1.00 33.47 238 ILE A N 1
ATOM 1825 C CA . ILE A 1 238 ? 2.924 -8.398 -15.542 1.00 33.47 238 ILE A CA 1
ATOM 1826 C C . ILE A 1 238 ? 3.237 -7.284 -16.545 1.00 33.47 238 ILE A C 1
ATOM 1828 O O . ILE A 1 238 ? 3.209 -6.098 -16.225 1.00 33.47 238 ILE A O 1
ATOM 1832 N N . HIS A 1 239 ? 3.562 -7.670 -17.776 1.00 31.47 239 HIS A N 1
ATOM 1833 C CA . HIS A 1 239 ? 3.636 -6.749 -18.897 1.00 31.47 239 HIS A CA 1
ATOM 1834 C C . HIS A 1 239 ? 2.300 -6.776 -19.654 1.00 31.47 239 HIS A C 1
ATOM 1836 O O . HIS A 1 239 ? 1.957 -7.771 -20.285 1.00 31.47 239 HIS A O 1
ATOM 1842 N N . LYS A 1 240 ? 1.586 -5.640 -19.609 1.00 39.34 240 LYS A N 1
ATOM 1843 C CA . LYS A 1 240 ? 0.340 -5.296 -20.331 1.00 39.34 240 LYS A CA 1
ATOM 1844 C C . LYS A 1 240 ? -0.923 -6.099 -19.969 1.00 39.34 240 LYS A C 1
ATOM 1846 O O . LYS A 1 240 ? -1.136 -7.204 -20.452 1.00 39.34 240 LYS A O 1
ATOM 1851 N N . SER A 1 241 ? -1.860 -5.439 -19.274 1.00 51.41 241 SER A N 1
ATOM 1852 C CA . SER A 1 241 ? -3.196 -5.168 -19.861 1.00 51.41 241 SER A CA 1
ATOM 1853 C C . SER A 1 241 ? -4.164 -4.367 -18.979 1.00 51.41 241 SER A C 1
ATOM 1855 O O . SER A 1 241 ? -5.133 -3.857 -19.533 1.00 51.41 241 SER A O 1
ATOM 1857 N N . LYS A 1 242 ? -3.931 -4.167 -17.672 1.00 71.56 242 LYS A N 1
ATOM 1858 C CA . LYS A 1 242 ? -4.818 -3.324 -16.841 1.00 71.56 242 LYS A CA 1
ATOM 1859 C C . LYS A 1 242 ? -4.059 -2.506 -15.790 1.00 71.56 242 LYS A C 1
ATOM 1861 O O . LYS A 1 242 ? -3.124 -3.043 -15.198 1.00 71.56 242 LYS A O 1
ATOM 1866 N N . PRO A 1 243 ? -4.438 -1.236 -15.545 1.00 86.50 243 PRO A N 1
ATOM 1867 C CA . PRO A 1 243 ? -3.934 -0.479 -14.405 1.00 86.50 243 PRO A CA 1
ATOM 1868 C C . PRO A 1 243 ? -4.258 -1.183 -13.085 1.00 86.50 243 PRO A C 1
ATOM 1870 O O . PRO A 1 243 ? -5.282 -1.858 -12.968 1.00 86.50 243 PRO A O 1
ATOM 1873 N N . VAL A 1 244 ? -3.394 -1.017 -12.088 1.00 89.06 244 VAL A N 1
ATOM 1874 C CA . VAL A 1 244 ? -3.525 -1.657 -10.773 1.00 89.06 244 VAL A CA 1
ATOM 1875 C C . VAL A 1 244 ? -3.299 -0.639 -9.658 1.00 89.06 244 VAL A C 1
ATOM 1877 O O . VAL A 1 244 ? -2.588 0.347 -9.841 1.00 89.06 244 VAL A O 1
ATOM 1880 N N . VAL A 1 245 ? -3.881 -0.903 -8.492 1.00 91.38 245 VAL A N 1
ATOM 1881 C CA . VAL A 1 245 ? -3.467 -0.318 -7.210 1.00 91.38 245 VAL A CA 1
ATOM 1882 C C . VAL A 1 245 ? -2.783 -1.396 -6.375 1.00 91.38 245 VAL A C 1
ATOM 1884 O O . VAL A 1 245 ? -3.021 -2.589 -6.572 1.00 91.38 245 VAL A O 1
ATOM 1887 N N . ILE A 1 246 ? -1.931 -0.981 -5.443 1.00 89.38 246 ILE A N 1
ATOM 1888 C CA . ILE A 1 246 ? -1.144 -1.892 -4.611 1.00 89.38 246 ILE A CA 1
ATOM 1889 C C . ILE A 1 246 ? -1.584 -1.736 -3.155 1.00 89.38 246 ILE A C 1
ATOM 1891 O O . ILE A 1 246 ? -1.564 -0.631 -2.613 1.00 89.38 246 ILE A O 1
ATOM 1895 N N . GLU A 1 247 ? -1.966 -2.845 -2.526 1.00 87.94 247 GLU A N 1
ATOM 1896 C CA . GLU A 1 247 ? -2.127 -2.937 -1.075 1.00 87.94 247 GLU A CA 1
ATOM 1897 C C . GLU A 1 247 ? -0.762 -2.781 -0.393 1.00 87.94 247 GLU A C 1
ATOM 1899 O O . GLU A 1 247 ? 0.185 -3.518 -0.670 1.00 87.94 247 GLU A O 1
ATOM 1904 N N . ILE A 1 248 ? -0.652 -1.798 0.500 1.00 87.56 248 ILE A N 1
ATOM 1905 C CA . ILE A 1 248 ? 0.628 -1.391 1.090 1.00 87.56 248 ILE A CA 1
ATOM 1906 C C . ILE A 1 248 ? 1.139 -2.383 2.141 1.00 87.56 248 ILE A C 1
ATOM 1908 O O . ILE A 1 248 ? 2.343 -2.429 2.395 1.00 87.56 248 ILE A O 1
ATOM 1912 N N . ASN A 1 249 ? 0.243 -3.162 2.762 1.00 87.44 249 ASN A N 1
ATOM 1913 C CA . ASN A 1 249 ? 0.588 -4.107 3.823 1.00 87.44 249 ASN A CA 1
ATOM 1914 C C . ASN A 1 249 ? 1.119 -5.428 3.233 1.00 87.44 249 ASN A C 1
ATOM 1916 O O . ASN A 1 249 ? 0.357 -6.298 2.806 1.00 87.44 249 ASN A O 1
ATOM 1920 N N . ALA A 1 250 ? 2.434 -5.636 3.288 1.00 88.94 250 ALA A N 1
ATOM 1921 C CA . ALA A 1 250 ? 3.109 -6.844 2.816 1.00 88.94 250 ALA A CA 1
ATOM 1922 C C . ALA A 1 250 ? 3.191 -7.934 3.903 1.00 88.94 250 ALA A C 1
ATOM 1924 O O . ALA A 1 250 ? 4.264 -8.362 4.337 1.00 88.94 250 ALA A O 1
ATOM 1925 N N . SER A 1 251 ? 2.027 -8.404 4.348 1.00 89.12 251 SER A N 1
ATOM 1926 C CA . SER A 1 251 ? 1.897 -9.540 5.269 1.00 89.12 251 SER A CA 1
ATOM 1927 C C . SER A 1 251 ? 2.378 -10.863 4.658 1.00 89.12 251 SER A C 1
ATOM 1929 O O . SER A 1 251 ? 2.616 -10.956 3.452 1.00 89.12 251 SER A O 1
ATOM 1931 N N . HIS A 1 252 ? 2.488 -11.925 5.464 1.00 87.88 252 HIS A N 1
ATOM 1932 C CA . HIS A 1 252 ? 2.753 -13.272 4.937 1.00 87.88 252 HIS A CA 1
ATOM 1933 C C . HIS A 1 252 ? 1.710 -13.714 3.898 1.00 87.88 252 HIS A C 1
ATOM 1935 O O . HIS A 1 252 ? 2.059 -14.353 2.905 1.00 87.88 252 HIS A O 1
ATOM 1941 N N . HIS A 1 253 ? 0.441 -13.343 4.095 1.00 87.00 253 HIS A N 1
ATOM 1942 C CA . HIS A 1 253 ? -0.633 -13.612 3.138 1.00 87.00 253 HIS A CA 1
ATOM 1943 C C . HIS A 1 253 ? -0.458 -12.802 1.843 1.00 87.00 253 HIS A C 1
ATOM 1945 O O . HIS A 1 253 ? -0.520 -13.363 0.749 1.00 87.00 253 HIS A O 1
ATOM 1951 N N . ALA A 1 254 ? -0.159 -11.501 1.945 1.00 88.00 254 ALA A N 1
ATOM 1952 C CA . ALA A 1 254 ? 0.077 -10.640 0.781 1.00 88.00 254 ALA A CA 1
ATOM 1953 C C . ALA A 1 254 ? 1.295 -11.096 -0.048 1.00 88.00 254 ALA A C 1
ATOM 1955 O O . ALA A 1 254 ? 1.279 -11.056 -1.278 1.00 88.00 254 ALA A O 1
ATOM 1956 N N . ARG A 1 255 ? 2.342 -11.586 0.625 1.00 87.75 255 ARG A N 1
ATOM 1957 C CA . ARG A 1 255 ? 3.520 -12.207 -0.003 1.00 87.75 255 ARG A CA 1
ATOM 1958 C C . ARG A 1 255 ? 3.242 -13.623 -0.527 1.00 87.75 255 ARG A C 1
ATOM 1960 O O . ARG A 1 255 ? 4.014 -14.136 -1.327 1.00 87.75 255 ARG A O 1
ATOM 1967 N N . GLY A 1 256 ? 2.133 -14.237 -0.114 1.00 85.94 256 GLY A N 1
ATOM 1968 C CA . GLY A 1 256 ? 1.718 -15.584 -0.501 1.00 85.94 256 GLY A CA 1
ATOM 1969 C C . GLY A 1 256 ? 2.638 -16.683 0.024 1.00 85.94 256 GLY A C 1
ATOM 1970 O O . GLY A 1 256 ? 2.889 -17.649 -0.688 1.00 85.94 256 GLY A O 1
ATOM 1971 N N . ILE A 1 257 ? 3.140 -16.507 1.249 1.00 83.94 257 ILE A N 1
ATOM 1972 C CA . ILE A 1 257 ? 3.994 -17.477 1.955 1.00 83.94 257 ILE A CA 1
ATOM 1973 C C . ILE A 1 257 ? 3.347 -18.028 3.231 1.00 83.94 257 ILE A C 1
ATOM 1975 O O . ILE A 1 257 ? 3.898 -18.932 3.840 1.00 83.94 257 ILE A O 1
ATOM 1979 N N . HIS A 1 258 ? 2.181 -17.510 3.636 1.00 78.38 258 HIS A N 1
ATOM 1980 C CA . HIS A 1 258 ? 1.548 -17.841 4.920 1.00 78.38 258 HIS A CA 1
ATOM 1981 C C . HIS A 1 258 ? 1.256 -19.336 5.158 1.00 78.38 258 HIS A C 1
ATOM 1983 O O . HIS A 1 258 ? 1.357 -19.769 6.303 1.00 78.38 258 HIS A O 1
ATOM 1989 N N . GLU A 1 259 ? 0.935 -20.107 4.115 1.00 70.38 259 GLU A N 1
ATOM 1990 C CA . GLU A 1 259 ? 0.689 -21.561 4.195 1.00 70.38 259 GLU A CA 1
ATOM 1991 C C . GLU A 1 259 ? 1.980 -22.385 4.298 1.00 70.38 259 GLU A C 1
ATOM 1993 O O . GLU A 1 259 ? 1.966 -23.488 4.832 1.00 70.38 259 GLU A O 1
ATOM 1998 N N . ASN A 1 260 ? 3.105 -21.836 3.829 1.00 79.50 260 ASN A N 1
ATOM 1999 C CA . ASN A 1 260 ? 4.403 -22.518 3.795 1.00 79.50 260 ASN A CA 1
ATOM 2000 C C . ASN A 1 260 ? 5.252 -22.248 5.047 1.00 79.50 260 ASN A C 1
ATOM 2002 O O . ASN A 1 260 ? 6.381 -22.728 5.147 1.00 79.50 260 ASN A O 1
ATOM 2006 N N . LEU A 1 261 ? 4.742 -21.451 5.990 1.00 78.62 261 LEU A N 1
ATOM 2007 C CA . LEU A 1 261 ? 5.408 -21.196 7.262 1.00 78.62 261 LEU A CA 1
ATOM 2008 C C . LEU A 1 261 ? 5.215 -22.381 8.207 1.00 78.62 261 LEU A C 1
ATOM 2010 O O . LEU A 1 261 ? 4.128 -22.951 8.295 1.00 78.62 261 LEU A O 1
ATOM 2014 N N . ASN A 1 262 ? 6.262 -22.706 8.963 1.00 78.19 262 ASN A N 1
ATOM 2015 C CA . ASN A 1 262 ? 6.201 -23.704 10.020 1.00 78.19 262 ASN A CA 1
ATOM 2016 C C . ASN A 1 262 ? 6.711 -23.108 11.350 1.00 78.19 262 ASN A C 1
ATOM 2018 O O . ASN A 1 262 ? 7.925 -22.959 11.502 1.00 78.19 262 ASN A O 1
ATOM 2022 N N . PRO A 1 263 ? 5.818 -22.768 12.301 1.00 73.56 263 PRO A N 1
ATOM 2023 C CA . PRO A 1 263 ? 4.361 -22.899 12.211 1.00 73.56 263 PRO A CA 1
ATOM 2024 C C . PRO A 1 263 ? 3.715 -21.820 11.316 1.00 73.56 263 PRO A C 1
ATOM 2026 O O . PRO A 1 263 ? 4.306 -20.758 11.108 1.00 73.56 263 PRO A O 1
ATOM 2029 N N . PRO A 1 264 ? 2.489 -22.052 10.809 1.00 76.62 264 PRO A N 1
ATOM 2030 C CA . PRO A 1 264 ? 1.736 -21.051 10.061 1.00 76.62 264 PRO A CA 1
ATOM 2031 C C . PRO A 1 264 ? 1.527 -19.744 10.836 1.00 76.62 264 PRO A C 1
ATOM 2033 O O . PRO A 1 264 ? 1.376 -19.735 12.059 1.00 76.62 264 PRO A O 1
ATOM 2036 N N . CYS A 1 265 ? 1.447 -18.618 10.121 1.00 78.94 265 CYS A 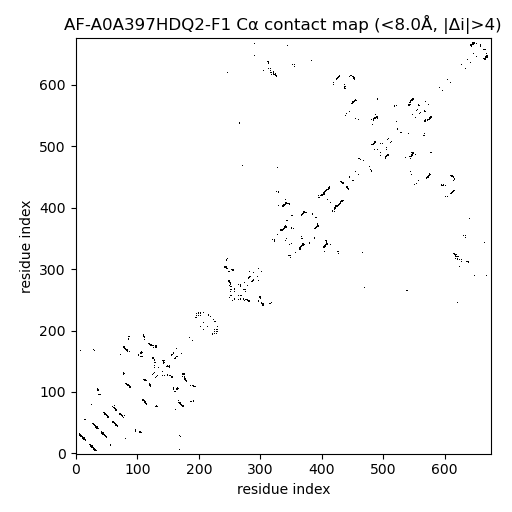N 1
ATOM 2037 C CA . CYS A 1 265 ? 1.181 -17.326 10.753 1.00 78.94 265 CYS A CA 1
ATOM 2038 C C . CYS A 1 265 ? -0.265 -17.258 11.271 1.00 78.94 265 CYS A C 1
ATOM 2040 O O . CYS A 1 265 ? -1.201 -17.054 10.494 1.00 78.94 265 CYS A O 1
ATOM 2042 N N . SER A 1 266 ? -0.431 -17.347 12.592 1.00 76.31 266 SER A N 1
ATOM 2043 C CA . SER A 1 266 ? -1.738 -17.332 13.264 1.00 76.31 266 SER A CA 1
ATOM 2044 C C . SER A 1 266 ? -2.590 -16.099 12.903 1.00 76.31 266 SER A C 1
ATOM 2046 O O . SER A 1 266 ? -3.779 -16.237 12.623 1.00 76.31 266 SER A O 1
ATOM 2048 N N . PHE A 1 267 ? -1.997 -14.903 12.802 1.00 79.25 267 PHE A N 1
ATOM 2049 C CA . PHE A 1 267 ? -2.728 -13.694 12.393 1.00 79.25 267 PHE A CA 1
ATOM 2050 C C . PHE A 1 267 ? -3.305 -13.823 10.979 1.00 79.25 267 PHE A C 1
ATOM 2052 O O . PHE A 1 267 ? -4.457 -13.468 10.745 1.00 79.25 267 PHE A O 1
ATOM 2059 N N . CYS A 1 268 ? -2.523 -14.351 10.032 1.00 80.62 268 CYS A N 1
ATOM 2060 C CA . CYS A 1 268 ? -2.981 -14.524 8.655 1.00 80.62 268 CYS A CA 1
ATOM 2061 C C . CYS A 1 268 ? -4.071 -15.599 8.550 1.00 80.62 268 CYS A C 1
ATOM 2063 O O . CYS A 1 268 ? -5.039 -15.382 7.830 1.00 80.62 268 CYS A O 1
ATOM 2065 N N . GLN A 1 269 ? -3.949 -16.703 9.296 1.00 77.50 269 GLN A N 1
ATOM 2066 C CA . GLN A 1 269 ? -4.956 -17.774 9.326 1.00 77.50 269 GLN A CA 1
ATOM 2067 C C . GLN A 1 269 ? -6.321 -17.310 9.848 1.00 77.50 269 GLN A C 1
ATOM 2069 O O . GLN A 1 269 ? -7.344 -17.844 9.441 1.00 77.50 269 GLN A O 1
ATOM 2074 N N . HIS A 1 270 ? -6.343 -16.296 10.715 1.00 74.38 270 HIS A N 1
ATOM 2075 C CA . HIS A 1 270 ? -7.572 -15.758 11.303 1.00 74.38 270 HIS A CA 1
ATOM 2076 C C . HIS A 1 270 ? -8.049 -14.467 10.617 1.00 74.38 270 HIS A C 1
ATOM 2078 O O . HIS A 1 270 ? -8.721 -13.650 11.240 1.00 74.38 270 HIS A O 1
ATOM 2084 N N . GLY A 1 271 ? -7.660 -14.230 9.358 1.00 75.44 271 GLY A N 1
ATOM 2085 C CA . GLY A 1 271 ? -8.114 -13.071 8.576 1.00 75.44 271 GLY A CA 1
ATOM 2086 C C . GLY A 1 271 ? -7.504 -11.723 8.989 1.00 75.44 271 GLY A C 1
ATOM 2087 O O . GLY A 1 271 ? -7.772 -10.700 8.364 1.00 75.44 271 GLY A O 1
ATOM 2088 N N . LEU A 1 272 ? -6.606 -11.698 9.976 1.00 77.31 272 LEU A N 1
ATOM 2089 C CA . LEU A 1 272 ? -5.922 -10.498 10.474 1.00 77.31 272 LEU A CA 1
ATOM 2090 C C . LEU A 1 272 ? -4.588 -10.270 9.759 1.00 77.31 272 LEU A C 1
ATOM 2092 O O . LEU A 1 272 ? -3.599 -9.854 10.363 1.00 77.31 272 LEU A O 1
ATOM 2096 N N . SER A 1 273 ? -4.533 -10.550 8.457 1.00 80.38 273 SER A N 1
ATOM 2097 C CA . SER A 1 273 ? -3.288 -10.485 7.686 1.00 80.38 273 SER A CA 1
ATOM 2098 C C . SER A 1 273 ? -2.645 -9.097 7.728 1.00 80.38 273 SER A C 1
ATOM 2100 O O . SER A 1 273 ? -1.425 -8.982 7.819 1.00 80.38 273 SER A O 1
ATOM 2102 N N . THR A 1 274 ? -3.445 -8.033 7.752 1.00 78.88 274 THR A N 1
ATOM 2103 C CA . THR A 1 274 ? -2.942 -6.662 7.852 1.00 78.88 274 THR A CA 1
ATOM 2104 C C . THR A 1 274 ? -2.306 -6.381 9.228 1.00 78.88 274 THR A C 1
ATOM 2106 O O . THR A 1 274 ? -1.528 -5.444 9.347 1.00 78.88 274 THR A O 1
ATOM 2109 N N . GLN A 1 275 ? -2.565 -7.211 10.243 1.00 78.38 275 GLN A N 1
ATOM 2110 C CA . GLN A 1 275 ? -1.992 -7.135 11.594 1.00 78.38 275 GLN A CA 1
ATOM 2111 C C . GLN A 1 275 ? -0.913 -8.191 11.856 1.00 78.38 275 GLN A C 1
ATOM 2113 O O . GLN A 1 275 ? -0.474 -8.377 12.987 1.00 78.38 275 GLN A O 1
ATOM 2118 N N . CYS A 1 276 ? -0.448 -8.862 10.800 1.00 81.69 276 CYS A N 1
ATOM 2119 C CA . CYS A 1 276 ? 0.698 -9.759 10.858 1.00 81.69 276 CYS A CA 1
ATOM 2120 C C . CYS A 1 276 ? 1.902 -9.059 11.529 1.00 81.69 276 CYS A C 1
ATOM 2122 O O . CYS A 1 276 ? 2.244 -7.950 11.102 1.00 81.69 276 CYS A O 1
ATOM 2124 N N . PRO A 1 277 ? 2.554 -9.679 12.534 1.00 78.12 277 PRO A N 1
ATOM 2125 C CA . PRO A 1 277 ? 3.696 -9.080 13.229 1.00 78.12 277 PRO A CA 1
ATOM 2126 C C . PRO A 1 277 ? 4.908 -8.902 12.305 1.00 78.12 277 PRO A C 1
ATOM 2128 O O . PRO A 1 277 ? 5.564 -7.871 12.356 1.00 78.12 277 PRO A O 1
ATOM 2131 N N . ASP A 1 278 ? 5.134 -9.830 11.369 1.00 81.94 278 ASP A N 1
ATOM 2132 C CA . ASP A 1 278 ? 6.218 -9.732 10.376 1.00 81.94 278 ASP A CA 1
ATOM 2133 C C . ASP A 1 278 ? 5.799 -9.010 9.086 1.00 81.94 278 ASP A C 1
ATOM 2135 O O . ASP A 1 278 ? 6.369 -9.235 8.011 1.00 81.94 278 ASP A O 1
ATOM 2139 N N . ARG A 1 279 ? 4.743 -8.187 9.136 1.00 86.31 279 ARG A N 1
ATOM 2140 C CA . ARG A 1 279 ? 4.390 -7.362 7.977 1.00 86.31 279 ARG A CA 1
ATOM 2141 C C . ARG A 1 279 ? 5.486 -6.322 7.748 1.00 86.31 279 ARG A C 1
ATOM 2143 O O . ARG A 1 279 ? 6.006 -5.749 8.697 1.00 86.31 279 ARG A O 1
ATOM 2150 N N . ILE A 1 280 ? 5.773 -6.049 6.482 1.00 88.62 280 ILE A N 1
ATOM 2151 C CA . ILE A 1 280 ? 6.469 -4.828 6.052 1.00 88.62 280 ILE A CA 1
ATOM 2152 C C . ILE A 1 280 ? 5.463 -3.932 5.330 1.00 88.62 280 ILE A C 1
ATOM 2154 O O . ILE A 1 280 ? 4.397 -4.406 4.924 1.00 88.62 280 ILE A O 1
ATOM 2158 N N . THR A 1 281 ? 5.754 -2.640 5.191 1.00 86.31 281 THR A N 1
ATOM 2159 C CA . THR A 1 281 ? 4.787 -1.676 4.643 1.00 86.31 281 THR A CA 1
ATOM 2160 C C . THR A 1 281 ? 5.424 -0.794 3.580 1.00 86.31 281 THR A C 1
ATOM 2162 O O . THR A 1 281 ? 6.431 -0.133 3.835 1.00 86.31 281 THR A O 1
ATOM 2165 N N . LEU A 1 282 ? 4.809 -0.755 2.396 1.00 87.56 282 LEU A N 1
ATOM 2166 C CA . LEU A 1 282 ? 5.267 0.031 1.249 1.00 87.56 282 LEU A CA 1
ATOM 2167 C C . LEU A 1 282 ? 5.423 1.519 1.611 1.00 87.56 282 LEU A C 1
ATOM 2169 O O . LEU A 1 282 ? 4.446 2.184 1.948 1.00 87.56 282 LEU A O 1
ATOM 2173 N N . GLY A 1 283 ? 6.648 2.042 1.527 1.00 84.38 283 GLY A N 1
ATOM 2174 C CA . GLY A 1 283 ? 6.973 3.443 1.813 1.00 84.38 283 GLY A CA 1
ATOM 2175 C C . GLY A 1 283 ? 6.962 3.836 3.293 1.00 84.38 283 GLY A C 1
ATOM 2176 O O . GLY A 1 283 ? 7.090 5.023 3.581 1.00 84.38 283 GLY A O 1
ATOM 2177 N N . ILE A 1 284 ? 6.808 2.876 4.214 1.00 82.94 284 ILE A N 1
ATOM 2178 C CA . ILE A 1 284 ? 6.734 3.128 5.665 1.00 82.94 284 ILE A CA 1
ATOM 2179 C C . ILE A 1 284 ? 7.721 2.244 6.439 1.00 82.94 284 ILE A C 1
ATOM 2181 O O . ILE A 1 284 ? 8.521 2.764 7.210 1.00 82.94 284 ILE A O 1
ATOM 2185 N N . ASP A 1 285 ? 7.693 0.923 6.233 1.00 78.44 285 ASP A N 1
ATOM 2186 C CA . ASP A 1 285 ? 8.535 -0.044 6.954 1.00 78.44 285 ASP A CA 1
ATOM 2187 C C . ASP A 1 285 ? 9.212 -1.004 5.974 1.00 78.44 285 ASP A C 1
ATOM 2189 O O . ASP A 1 285 ? 8.525 -1.794 5.326 1.00 78.44 285 ASP A O 1
ATOM 2193 N N . ARG A 1 286 ? 10.552 -0.947 5.897 1.00 83.06 286 ARG A N 1
ATOM 2194 C CA . ARG A 1 286 ? 11.471 -1.860 5.172 1.00 83.06 286 ARG A CA 1
ATOM 2195 C C . ARG A 1 286 ? 11.216 -2.093 3.674 1.00 83.06 286 ARG A C 1
ATOM 2197 O O . ARG A 1 286 ? 12.070 -2.681 3.016 1.00 83.06 286 ARG A O 1
ATOM 2204 N N . LEU A 1 287 ? 10.109 -1.612 3.112 1.00 82.00 287 LEU A N 1
ATOM 2205 C CA . LEU A 1 287 ? 9.758 -1.723 1.699 1.00 82.00 287 LEU A CA 1
ATOM 2206 C C . LEU A 1 287 ? 9.754 -0.322 1.048 1.00 82.00 287 LEU A C 1
ATOM 2208 O O . LEU A 1 287 ? 9.081 0.571 1.569 1.00 82.00 287 LEU A O 1
ATOM 2212 N N . PRO A 1 288 ? 10.478 -0.090 -0.067 1.00 84.81 288 PRO A N 1
ATOM 2213 C CA . PRO A 1 288 ? 10.518 1.213 -0.742 1.00 84.81 288 PRO A CA 1
ATOM 2214 C C . PRO A 1 288 ? 9.133 1.736 -1.148 1.00 84.81 288 PRO A C 1
ATOM 2216 O O . PRO A 1 288 ? 8.232 0.956 -1.422 1.00 84.81 288 PRO A O 1
ATOM 2219 N N . GLY A 1 289 ? 8.955 3.059 -1.177 1.00 85.69 289 GLY A N 1
ATOM 2220 C CA . GLY A 1 289 ? 7.672 3.703 -1.492 1.00 85.69 289 GLY A CA 1
ATOM 2221 C C . GLY A 1 289 ? 7.375 3.867 -2.987 1.00 85.69 289 GLY A C 1
ATOM 2222 O O . GLY A 1 289 ? 8.164 3.489 -3.847 1.00 85.69 289 GLY A O 1
ATOM 2223 N N . GLY A 1 290 ? 6.223 4.477 -3.286 1.00 86.00 290 GLY A N 1
ATOM 2224 C CA . GLY A 1 290 ? 5.700 4.641 -4.649 1.00 86.00 290 GLY A CA 1
ATOM 2225 C C . GLY A 1 290 ? 6.218 5.843 -5.449 1.00 86.00 290 GLY A C 1
ATOM 2226 O O . GLY A 1 290 ? 5.826 5.996 -6.599 1.00 86.00 290 GLY A O 1
ATOM 2227 N N . PHE A 1 291 ? 7.085 6.697 -4.890 1.00 87.69 291 PHE A N 1
ATOM 2228 C CA . PHE A 1 291 ? 7.740 7.794 -5.629 1.00 87.69 291 PHE A CA 1
ATOM 2229 C C . PHE A 1 291 ? 8.926 7.281 -6.455 1.00 87.69 291 PHE A C 1
ATOM 2231 O O . PHE A 1 291 ? 10.062 7.728 -6.310 1.00 87.69 291 PHE A O 1
ATOM 2238 N N . ALA A 1 292 ? 8.647 6.286 -7.292 1.00 81.12 292 ALA A N 1
ATOM 2239 C CA . ALA A 1 292 ? 9.606 5.611 -8.146 1.00 81.12 292 ALA A CA 1
ATOM 2240 C C . ALA A 1 292 ? 8.904 5.125 -9.426 1.00 81.12 292 ALA A C 1
ATOM 2242 O O . ALA A 1 292 ? 7.720 4.788 -9.379 1.00 81.12 292 ALA A O 1
ATOM 2243 N N . PRO A 1 293 ? 9.626 5.022 -10.556 1.00 72.38 293 PRO A N 1
ATOM 2244 C CA . PRO A 1 293 ? 9.056 4.530 -11.813 1.00 72.38 293 PRO A CA 1
ATOM 2245 C C . PRO A 1 293 ? 8.664 3.042 -11.764 1.00 72.38 293 PRO A C 1
ATOM 2247 O O . PRO A 1 293 ? 7.904 2.577 -12.608 1.00 72.38 293 PRO A O 1
ATOM 2250 N N . TYR A 1 294 ? 9.172 2.293 -10.780 1.00 77.50 294 TYR A N 1
ATOM 2251 C CA . TYR A 1 294 ? 8.835 0.893 -10.534 1.00 77.50 294 TYR A CA 1
ATOM 2252 C C . TYR A 1 294 ? 8.584 0.680 -9.043 1.00 77.50 294 TYR A C 1
ATOM 2254 O O . TYR A 1 294 ? 9.302 1.231 -8.207 1.00 77.50 294 TYR A O 1
ATOM 2262 N N . ILE A 1 295 ? 7.594 -0.150 -8.715 1.00 78.19 295 ILE A N 1
ATOM 2263 C CA . ILE A 1 295 ? 7.222 -0.479 -7.337 1.00 78.19 295 ILE A CA 1
ATOM 2264 C C . ILE A 1 295 ? 7.405 -1.981 -7.126 1.00 78.19 295 ILE A C 1
ATOM 2266 O O . ILE A 1 295 ? 6.833 -2.789 -7.856 1.00 78.19 295 ILE A O 1
ATOM 2270 N N . LEU A 1 296 ? 8.181 -2.354 -6.107 1.00 78.19 296 LEU A N 1
ATOM 2271 C CA . LEU A 1 296 ? 8.234 -3.731 -5.625 1.00 78.19 296 LEU A CA 1
ATOM 2272 C C . LEU A 1 296 ? 7.002 -3.989 -4.750 1.00 78.19 296 LEU A C 1
ATOM 2274 O O . LEU A 1 296 ? 6.861 -3.386 -3.688 1.00 78.19 296 LEU A O 1
ATOM 2278 N N . ALA A 1 297 ? 6.119 -4.882 -5.194 1.00 79.94 297 ALA A N 1
ATOM 2279 C CA . ALA A 1 297 ? 4.867 -5.189 -4.512 1.00 79.94 297 ALA A CA 1
ATOM 2280 C C . ALA A 1 297 ? 4.732 -6.692 -4.219 1.00 79.94 297 ALA A C 1
ATOM 2282 O O . ALA A 1 297 ? 5.163 -7.514 -5.031 1.00 79.94 297 ALA A O 1
ATOM 2283 N N . PRO A 1 298 ? 4.098 -7.081 -3.097 1.00 83.81 298 PRO A N 1
ATOM 2284 C CA . PRO A 1 298 ? 3.731 -8.473 -2.853 1.00 83.81 298 PRO A CA 1
ATOM 2285 C C . PRO A 1 298 ? 2.781 -9.005 -3.934 1.00 83.81 298 PRO A C 1
ATOM 2287 O O . PRO A 1 298 ? 1.851 -8.307 -4.338 1.00 83.81 298 PRO A O 1
ATOM 2290 N N . LYS A 1 299 ? 2.958 -10.262 -4.360 1.00 79.69 299 LYS A N 1
ATOM 2291 C CA . LYS A 1 299 ? 2.178 -10.847 -5.467 1.00 79.69 299 LYS A CA 1
ATOM 2292 C C . LYS A 1 299 ? 0.658 -10.774 -5.267 1.00 79.69 299 LYS A C 1
ATOM 2294 O O . LYS A 1 299 ? -0.063 -10.462 -6.208 1.00 79.69 299 LYS A O 1
ATOM 2299 N N . ASN A 1 300 ? 0.173 -10.973 -4.037 1.00 83.88 300 ASN A N 1
ATOM 2300 C CA . ASN A 1 300 ? -1.260 -10.944 -3.720 1.00 83.88 300 ASN A CA 1
ATOM 2301 C C . ASN A 1 300 ? -1.762 -9.545 -3.311 1.00 83.88 300 ASN A C 1
ATOM 2303 O O . ASN A 1 300 ? -2.931 -9.393 -2.960 1.00 83.88 300 ASN A O 1
ATOM 2307 N N . ALA A 1 301 ? -0.893 -8.528 -3.330 1.00 85.88 301 ALA A N 1
ATOM 2308 C CA . ALA A 1 301 ? -1.242 -7.140 -3.028 1.00 85.88 301 ALA A CA 1
ATOM 2309 C C . ALA A 1 301 ? -1.649 -6.333 -4.273 1.00 85.88 301 ALA A C 1
ATOM 2311 O O . ALA A 1 301 ? -2.075 -5.187 -4.148 1.00 85.88 301 ALA A O 1
ATOM 2312 N N . ILE A 1 302 ? -1.519 -6.907 -5.470 1.00 87.50 302 ILE A N 1
ATOM 2313 C CA . ILE A 1 302 ? -1.834 -6.242 -6.736 1.00 87.50 302 ILE A CA 1
ATOM 2314 C C . ILE A 1 302 ? -3.337 -6.365 -7.007 1.00 87.50 302 ILE A C 1
ATOM 2316 O O . ILE A 1 302 ? -3.864 -7.468 -7.156 1.00 87.50 302 ILE A O 1
ATOM 2320 N N . ILE A 1 303 ? -4.035 -5.232 -7.084 1.00 89.06 303 ILE A N 1
ATOM 2321 C CA . ILE A 1 303 ? -5.489 -5.185 -7.266 1.00 89.06 303 ILE A CA 1
ATOM 2322 C C . ILE A 1 303 ? -5.809 -4.438 -8.570 1.00 89.06 303 ILE A C 1
ATOM 2324 O O . ILE A 1 303 ? -5.466 -3.260 -8.688 1.00 89.06 303 ILE A O 1
ATOM 2328 N N . PRO A 1 304 ? -6.475 -5.075 -9.551 1.00 90.25 304 PRO A N 1
ATOM 2329 C CA . PRO A 1 304 ? -6.871 -4.416 -10.794 1.00 90.25 304 PRO A CA 1
ATOM 2330 C C . PRO A 1 304 ? -7.805 -3.227 -10.562 1.00 90.25 304 PRO A C 1
ATOM 2332 O O . PRO A 1 304 ? -8.761 -3.316 -9.789 1.00 90.25 304 PRO A O 1
ATOM 2335 N N . VAL A 1 305 ? -7.557 -2.129 -11.276 1.00 92.88 305 VAL A N 1
ATOM 2336 C CA . VAL A 1 305 ? -8.459 -0.975 -11.316 1.00 92.88 305 VAL A CA 1
ATOM 2337 C C . VAL A 1 305 ? -9.674 -1.325 -12.189 1.00 92.88 305 VAL A C 1
ATOM 2339 O O . VAL A 1 305 ? -9.488 -1.790 -13.315 1.00 92.88 305 VAL A O 1
ATOM 2342 N N . PRO A 1 306 ? -10.914 -1.122 -11.703 1.00 92.50 306 PRO A N 1
ATOM 2343 C CA . PRO A 1 306 ? -12.120 -1.249 -12.517 1.00 92.50 306 PRO A CA 1
ATOM 2344 C C . PRO A 1 306 ? -12.080 -0.368 -13.773 1.00 92.50 306 PRO A C 1
ATOM 2346 O O . PRO A 1 306 ? -11.706 0.799 -13.694 1.00 92.50 306 PRO A O 1
ATOM 2349 N N . ASP A 1 307 ? -12.543 -0.896 -14.911 1.00 90.81 307 ASP A N 1
ATOM 2350 C CA . ASP A 1 307 ? -12.442 -0.231 -16.225 1.00 90.81 307 ASP A CA 1
ATOM 2351 C C . ASP A 1 307 ? -13.191 1.121 -16.295 1.00 90.81 307 ASP A C 1
ATOM 2353 O O . ASP A 1 307 ? -12.914 1.945 -17.162 1.00 90.81 307 ASP A O 1
ATOM 2357 N N . ASN A 1 308 ? -14.140 1.364 -15.384 1.00 94.12 308 ASN A N 1
ATOM 2358 C CA . ASN A 1 308 ? -14.921 2.601 -15.304 1.00 94.12 308 ASN A CA 1
ATOM 2359 C C . ASN A 1 308 ? -14.341 3.659 -14.343 1.00 94.12 308 ASN A C 1
ATOM 2361 O 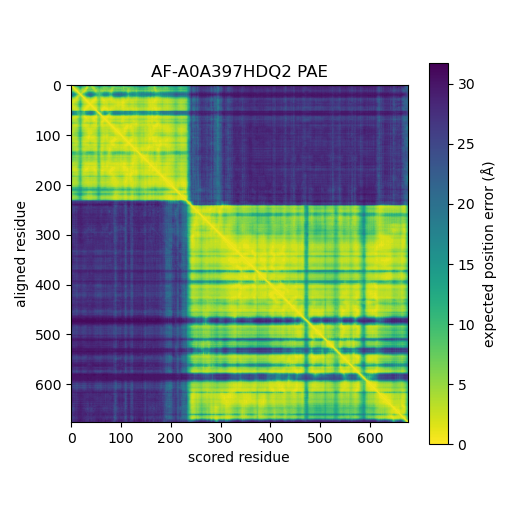O . ASN A 1 308 ? -14.979 4.693 -14.144 1.00 94.12 308 ASN A O 1
ATOM 2365 N N . LEU A 1 309 ? -13.177 3.412 -13.729 1.00 94.44 309 LEU A N 1
ATOM 2366 C CA . LEU A 1 309 ? -12.483 4.372 -12.869 1.00 94.44 309 LEU A CA 1
ATOM 2367 C C . LEU A 1 309 ? -11.278 4.987 -13.583 1.00 94.44 309 LEU A C 1
ATOM 2369 O O . LEU A 1 309 ? -10.478 4.292 -14.207 1.00 94.44 309 LEU A O 1
ATOM 2373 N N . SER A 1 310 ? -11.105 6.300 -13.431 1.00 93.94 310 SER A N 1
ATOM 2374 C CA . SER A 1 310 ? -9.872 6.975 -13.836 1.00 93.94 310 SER A CA 1
ATOM 2375 C C . SER A 1 310 ? -8.713 6.583 -12.902 1.00 93.94 310 SER A C 1
ATOM 2377 O O . SER A 1 310 ? -8.922 6.206 -11.744 1.00 93.94 310 SER A O 1
ATOM 2379 N N . LEU A 1 311 ? -7.464 6.729 -13.358 1.00 90.31 311 LEU A N 1
ATOM 2380 C CA . LEU A 1 311 ? -6.287 6.508 -12.499 1.00 90.31 311 LEU A CA 1
ATOM 2381 C C . LEU A 1 311 ? -6.219 7.512 -11.342 1.00 90.31 311 LEU A C 1
ATOM 2383 O O . LEU A 1 311 ? -5.782 7.181 -10.239 1.00 90.31 311 LEU A O 1
ATOM 2387 N N . LYS A 1 312 ? -6.711 8.731 -11.579 1.00 91.94 312 LYS A N 1
ATOM 2388 C CA . LYS A 1 312 ? -6.823 9.779 -10.564 1.00 91.94 312 LYS A CA 1
ATOM 2389 C C . LYS A 1 312 ? -7.783 9.360 -9.456 1.00 91.94 312 LYS A C 1
ATOM 2391 O O . LYS A 1 312 ? -7.403 9.407 -8.287 1.00 91.94 312 LYS A O 1
ATOM 2396 N N . ALA A 1 313 ? -8.968 8.863 -9.807 1.00 93.25 313 ALA A N 1
ATOM 2397 C CA . ALA A 1 313 ? -9.917 8.303 -8.851 1.00 93.25 313 ALA A CA 1
ATOM 2398 C C . ALA A 1 313 ? -9.365 7.055 -8.145 1.00 93.25 313 ALA A C 1
ATOM 2400 O O . ALA A 1 313 ? -9.508 6.922 -6.930 1.00 93.25 313 ALA A O 1
ATOM 2401 N N . ALA A 1 314 ? -8.676 6.168 -8.871 1.00 93.12 314 ALA A N 1
ATOM 2402 C CA . ALA A 1 314 ? -8.048 4.979 -8.293 1.00 93.12 314 ALA A CA 1
ATOM 2403 C C . ALA A 1 314 ? -6.993 5.332 -7.225 1.00 93.12 314 ALA A C 1
ATOM 2405 O O . ALA A 1 314 ? -6.837 4.597 -6.251 1.00 93.12 314 ALA A O 1
ATOM 2406 N N . SER A 1 315 ? -6.338 6.496 -7.328 1.00 92.12 315 SER A N 1
ATOM 2407 C CA . SER A 1 315 ? -5.413 6.999 -6.299 1.00 92.12 315 SER A CA 1
ATOM 2408 C C . SER A 1 315 ? -6.078 7.258 -4.935 1.00 92.12 315 SER A C 1
ATOM 2410 O O . SER A 1 315 ? -5.382 7.444 -3.930 1.00 92.12 315 SER A O 1
ATOM 2412 N N . PHE A 1 316 ? -7.413 7.302 -4.872 1.00 93.38 316 PHE A N 1
ATOM 2413 C CA . PHE A 1 316 ? -8.174 7.416 -3.629 1.00 93.38 316 PHE A CA 1
ATOM 2414 C C . PHE A 1 316 ? -8.442 6.071 -2.953 1.00 93.38 316 PHE A C 1
ATOM 2416 O O . PHE A 1 316 ? -8.991 6.074 -1.854 1.00 93.38 316 PHE A O 1
ATOM 2423 N N . ALA A 1 317 ? -8.056 4.942 -3.560 1.00 93.12 317 ALA A N 1
ATOM 2424 C CA . ALA A 1 317 ? -8.386 3.614 -3.050 1.00 93.12 317 ALA A CA 1
ATOM 2425 C C . ALA A 1 317 ? -7.980 3.425 -1.579 1.00 93.12 317 ALA A C 1
ATOM 2427 O O . ALA A 1 317 ? -8.811 3.009 -0.779 1.00 93.12 317 ALA A O 1
ATOM 2428 N N . GLU A 1 318 ? -6.757 3.792 -1.192 1.00 90.12 318 GLU A N 1
ATOM 2429 C CA . GLU A 1 318 ? -6.301 3.679 0.202 1.00 90.12 318 GLU A CA 1
ATOM 2430 C C . GLU A 1 318 ? -7.063 4.613 1.167 1.00 90.12 318 GLU A C 1
ATOM 2432 O O . GLU A 1 318 ? -7.713 4.097 2.083 1.00 90.12 318 GLU A O 1
ATOM 2437 N N . PRO A 1 319 ? -7.108 5.948 0.965 1.00 90.69 319 PRO A N 1
ATOM 2438 C CA . PRO A 1 319 ? -7.764 6.824 1.934 1.00 90.69 319 PRO A CA 1
ATOM 2439 C C . PRO A 1 319 ? -9.283 6.613 1.990 1.00 90.69 319 PRO A C 1
ATOM 2441 O O . PRO A 1 319 ? -9.885 6.769 3.054 1.00 90.69 319 PRO A O 1
ATOM 2444 N N . PHE A 1 320 ? -9.912 6.211 0.880 1.00 95.12 320 PHE A N 1
ATOM 2445 C CA . PHE A 1 320 ? -11.321 5.828 0.878 1.00 95.12 320 PHE A CA 1
ATOM 2446 C C . PHE A 1 320 ? -11.548 4.473 1.560 1.00 95.12 320 PHE A C 1
ATOM 2448 O O . PHE A 1 320 ? -12.546 4.325 2.255 1.00 95.12 320 PHE A O 1
ATOM 2455 N N . ALA A 1 321 ? -10.613 3.518 1.470 1.00 92.38 321 ALA A N 1
ATOM 2456 C CA . ALA A 1 321 ? -10.699 2.265 2.223 1.00 92.38 321 ALA A CA 1
ATOM 2457 C C . ALA A 1 321 ? -10.658 2.526 3.733 1.00 92.38 321 ALA A C 1
ATOM 2459 O O . ALA A 1 321 ? -11.483 1.996 4.475 1.00 92.38 321 ALA A O 1
ATOM 2460 N N . ALA A 1 322 ? -9.738 3.384 4.185 1.00 90.81 322 ALA A N 1
ATOM 2461 C CA . ALA A 1 322 ? -9.635 3.780 5.588 1.00 90.81 322 ALA A CA 1
ATOM 2462 C C . ALA A 1 322 ? -10.908 4.476 6.104 1.00 90.81 322 ALA A C 1
ATOM 2464 O O . ALA A 1 322 ? -11.245 4.342 7.283 1.00 90.81 322 ALA A O 1
ATOM 2465 N N . ALA A 1 323 ? -11.599 5.219 5.233 1.00 95.44 323 ALA A N 1
ATOM 2466 C CA . ALA A 1 323 ? -12.859 5.874 5.552 1.00 95.44 323 ALA A CA 1
ATOM 2467 C C . ALA A 1 323 ? -14.054 4.910 5.548 1.00 95.44 323 ALA A C 1
ATOM 2469 O O . ALA A 1 323 ? -14.858 4.924 6.475 1.00 95.44 323 ALA A O 1
ATOM 2470 N N . LEU A 1 324 ? -14.151 4.043 4.541 1.00 94.06 324 LEU A N 1
ATOM 2471 C CA . LEU A 1 324 ? -15.219 3.055 4.430 1.00 94.06 324 LEU A CA 1
ATOM 2472 C C . LEU A 1 324 ? -15.170 2.050 5.584 1.00 94.06 324 LEU A C 1
ATOM 2474 O O . LEU A 1 324 ? -16.198 1.807 6.202 1.00 94.06 324 LEU A O 1
ATOM 2478 N N . ASN A 1 325 ? -13.978 1.573 5.956 1.00 92.00 325 ASN A N 1
ATOM 2479 C CA . ASN A 1 325 ? -13.809 0.683 7.107 1.00 92.00 325 ASN A CA 1
ATOM 2480 C C . ASN A 1 325 ? -14.291 1.332 8.417 1.00 92.00 325 ASN A C 1
ATOM 2482 O O . ASN A 1 325 ? -14.874 0.658 9.263 1.00 92.00 325 ASN A O 1
ATOM 2486 N N . ALA A 1 326 ? -14.095 2.646 8.582 1.00 94.38 326 ALA A N 1
ATOM 2487 C CA . ALA A 1 326 ? -14.606 3.374 9.740 1.00 94.38 326 ALA A CA 1
ATOM 2488 C C . ALA A 1 326 ? -16.141 3.332 9.796 1.00 94.38 326 ALA A C 1
ATOM 2490 O O . ALA A 1 326 ? -16.705 2.995 10.832 1.00 94.38 326 ALA A O 1
ATOM 2491 N N . VAL A 1 327 ? -16.795 3.612 8.665 1.00 95.88 327 VAL A N 1
ATOM 2492 C CA . VAL A 1 327 ? -18.259 3.597 8.543 1.00 95.88 327 VAL A CA 1
ATOM 2493 C C . VAL A 1 327 ? -18.827 2.186 8.702 1.00 95.88 327 VAL A C 1
ATOM 2495 O O . VAL A 1 327 ? -19.820 2.012 9.392 1.00 95.88 327 VAL A O 1
ATOM 2498 N N . GLU A 1 328 ? -18.198 1.169 8.114 1.00 92.00 328 GLU A N 1
ATOM 2499 C CA . GLU A 1 328 ? -18.638 -0.231 8.224 1.00 92.00 328 GLU A CA 1
ATOM 2500 C C . GLU A 1 328 ? -18.466 -0.792 9.643 1.00 92.00 328 GLU A C 1
ATOM 2502 O O . GLU A 1 328 ? -19.225 -1.660 10.063 1.00 92.00 328 GLU A O 1
ATOM 2507 N N . THR A 1 329 ? -17.493 -0.276 10.398 1.00 91.31 329 THR A N 1
ATOM 2508 C CA . THR A 1 329 ? -17.255 -0.667 11.793 1.00 91.31 329 THR A CA 1
ATOM 2509 C C . THR A 1 329 ? -18.258 -0.036 12.755 1.00 91.31 329 THR A C 1
ATOM 2511 O O . THR A 1 329 ? -18.655 -0.665 13.732 1.00 91.31 329 THR A O 1
ATOM 2514 N N . THR A 1 330 ? -18.688 1.197 12.492 1.00 94.12 330 THR A N 1
ATOM 2515 C CA . THR A 1 330 ? -19.710 1.893 13.287 1.00 94.12 330 THR A CA 1
ATOM 2516 C C . THR A 1 330 ? -20.881 2.310 12.391 1.00 94.12 330 THR A C 1
ATOM 2518 O O . THR A 1 330 ? -21.102 3.501 12.160 1.00 94.12 330 THR A O 1
ATOM 2521 N N . PRO A 1 331 ? -21.639 1.331 11.852 1.00 94.38 331 PRO A N 1
ATOM 2522 C CA . PRO A 1 331 ? -22.622 1.579 10.807 1.00 94.38 331 PRO A CA 1
ATOM 2523 C C . PRO A 1 331 ? -23.790 2.426 11.327 1.00 94.38 331 PRO A C 1
ATOM 2525 O O . PRO A 1 331 ? -24.466 2.019 12.279 1.00 94.38 331 PRO A O 1
ATOM 2528 N N . PRO A 1 332 ? -24.075 3.583 10.701 1.00 96.25 332 PRO A N 1
ATOM 2529 C CA . PRO A 1 332 ? -25.266 4.351 11.019 1.00 96.25 332 PRO A CA 1
ATOM 2530 C C . PRO A 1 332 ? -26.546 3.602 10.638 1.00 96.25 332 PRO A C 1
ATOM 2532 O O . PRO A 1 332 ? -26.573 2.837 9.673 1.00 96.25 332 PRO A O 1
ATOM 2535 N N . ILE A 1 333 ? -27.636 3.888 11.347 1.00 96.44 333 ILE A N 1
ATOM 2536 C CA . ILE A 1 333 ? -28.982 3.369 11.065 1.00 96.44 333 ILE A CA 1
ATOM 2537 C C . ILE A 1 333 ? -29.976 4.506 10.792 1.00 96.44 333 ILE A C 1
ATOM 2539 O O . ILE A 1 333 ? -29.685 5.678 11.027 1.00 96.44 333 ILE A O 1
ATOM 2543 N N . ASN A 1 334 ? -31.175 4.157 10.315 1.00 97.62 334 ASN A N 1
ATOM 2544 C CA . ASN A 1 334 ? -32.239 5.120 10.016 1.00 97.62 334 ASN A CA 1
ATOM 2545 C C . ASN A 1 334 ? -32.531 6.068 11.193 1.00 97.62 334 ASN A C 1
ATOM 2547 O O . ASN A 1 334 ? -32.649 5.640 12.341 1.00 97.62 334 ASN A O 1
ATOM 2551 N N . GLY A 1 335 ? -32.687 7.353 10.879 1.00 96.69 335 GLY A N 1
ATOM 2552 C CA . GLY A 1 335 ? -33.026 8.424 11.812 1.00 96.69 335 GLY A CA 1
ATOM 2553 C C . GLY A 1 335 ? -31.864 8.960 12.651 1.00 96.69 335 GLY A C 1
ATOM 2554 O O . GLY A 1 335 ? -32.080 9.904 13.405 1.00 96.69 335 GLY A O 1
ATOM 2555 N N . GLN A 1 336 ? -30.654 8.401 12.545 1.00 97.88 336 GLN A N 1
ATOM 2556 C CA . GLN A 1 336 ? -29.516 8.876 13.336 1.00 97.88 336 GLN A CA 1
ATOM 2557 C C . GLN A 1 336 ? -28.944 10.203 12.835 1.00 97.88 336 GLN A C 1
ATOM 2559 O O . GLN A 1 336 ? -28.953 10.505 11.637 1.00 97.88 336 GLN A O 1
ATOM 2564 N N . GLU A 1 337 ? -28.371 10.961 13.770 1.00 98.06 337 GLU A N 1
ATOM 2565 C CA . GLU A 1 337 ? -27.532 12.118 13.462 1.00 98.06 337 GLU A CA 1
ATOM 2566 C C . GLU A 1 337 ? -26.052 11.728 13.549 1.00 98.06 337 GLU A C 1
ATOM 2568 O O . GLU A 1 337 ? -25.562 11.338 14.611 1.00 98.06 337 GLU A O 1
ATOM 2573 N N . VAL A 1 338 ? -25.328 11.854 12.436 1.00 98.56 338 VAL A N 1
ATOM 2574 C CA . VAL A 1 338 ? -23.906 11.510 12.324 1.00 98.56 338 VAL A CA 1
ATOM 2575 C C . VAL A 1 338 ? -23.094 12.772 12.071 1.00 98.56 338 VAL A C 1
ATOM 2577 O O . VAL A 1 338 ? -23.372 13.508 11.125 1.00 98.56 338 VAL A O 1
ATOM 2580 N N . ALA A 1 339 ? -22.055 13.011 12.868 1.00 98.25 339 ALA A N 1
ATOM 2581 C CA . ALA A 1 339 ? -21.132 14.119 12.647 1.00 98.25 339 ALA A CA 1
ATOM 2582 C C . ALA A 1 339 ? -19.751 13.657 12.182 1.00 98.25 339 ALA A C 1
ATOM 2584 O O . ALA A 1 339 ? -19.224 12.646 12.641 1.00 98.25 339 ALA A O 1
ATOM 2585 N N . VAL A 1 340 ? -19.130 14.463 11.323 1.00 98.12 340 VAL A N 1
ATOM 2586 C CA . VAL A 1 340 ? -17.707 14.367 10.981 1.00 98.12 340 VAL A CA 1
ATOM 2587 C C . VAL A 1 340 ? -17.020 15.641 11.457 1.00 98.12 340 VAL A C 1
ATOM 2589 O O . VAL A 1 340 ? -17.230 16.720 10.895 1.00 98.12 340 VAL A O 1
ATOM 2592 N N . LEU A 1 341 ? -16.214 15.524 12.512 1.00 95.50 341 LEU A N 1
ATOM 2593 C CA . LEU A 1 341 ? -15.482 16.641 13.102 1.00 95.50 341 LEU A CA 1
ATOM 2594 C C . LEU A 1 341 ? -14.094 16.753 12.458 1.00 95.50 341 LEU A C 1
ATOM 2596 O O . LEU A 1 341 ? -13.317 15.796 12.446 1.00 95.50 341 LEU A O 1
ATOM 2600 N N . GLY A 1 342 ? -13.780 17.934 11.922 1.00 91.38 342 GLY A N 1
ATOM 2601 C CA . GLY A 1 342 ? -12.539 18.177 11.180 1.00 91.38 342 GLY A CA 1
ATOM 2602 C C . GLY A 1 342 ? -12.548 17.673 9.727 1.00 91.38 342 GLY A C 1
ATOM 2603 O O . GLY A 1 342 ? -11.594 17.010 9.321 1.00 91.38 342 GLY A O 1
ATOM 2604 N N . PRO A 1 343 ? -13.565 18.000 8.903 1.00 90.44 343 PRO A N 1
ATOM 2605 C CA . PRO A 1 343 ? -13.719 17.493 7.540 1.00 90.44 343 PRO A CA 1
ATOM 2606 C C . PRO A 1 343 ? -12.674 18.109 6.587 1.00 90.44 343 PRO A C 1
ATOM 2608 O O . PRO A 1 343 ? -12.932 19.039 5.828 1.00 90.44 343 PRO A O 1
ATOM 2611 N N . ARG A 1 344 ? -11.434 17.618 6.662 1.00 87.56 344 ARG A N 1
ATOM 2612 C CA . ARG A 1 344 ? -10.342 17.911 5.718 1.00 87.56 344 ARG A CA 1
ATOM 2613 C C . ARG A 1 344 ? -10.098 16.675 4.855 1.00 87.56 344 ARG A C 1
ATOM 2615 O O . ARG A 1 344 ? -11.050 16.046 4.425 1.00 87.56 344 ARG A O 1
ATOM 2622 N N . LYS A 1 345 ? -8.842 16.294 4.611 1.00 86.62 345 LYS A N 1
ATOM 2623 C CA . LYS A 1 345 ? -8.474 15.189 3.709 1.00 86.62 345 LYS A CA 1
ATOM 2624 C C . LYS A 1 345 ? -9.241 13.898 4.035 1.00 86.62 345 LYS A C 1
ATOM 2626 O O . LYS A 1 345 ? -10.048 13.451 3.230 1.00 86.62 345 LYS A O 1
ATOM 2631 N N . LEU A 1 346 ? -9.039 13.339 5.230 1.00 90.56 346 LEU A N 1
ATOM 2632 C CA . LEU A 1 346 ? -9.693 12.092 5.636 1.00 90.56 346 LEU A CA 1
ATOM 2633 C C . LEU A 1 346 ? -11.183 12.280 5.950 1.00 90.56 346 LEU A C 1
ATOM 2635 O O . LEU A 1 346 ? -11.997 11.460 5.542 1.00 90.56 346 LEU A O 1
ATOM 2639 N N . GLY A 1 347 ? -11.561 13.373 6.619 1.00 93.81 347 GLY A N 1
ATOM 2640 C CA . GLY A 1 347 ? -12.965 13.632 6.943 1.00 93.81 347 GLY A CA 1
ATOM 2641 C C . GLY A 1 347 ? -13.862 13.803 5.709 1.00 93.81 347 GLY A C 1
ATOM 2642 O O . GLY A 1 347 ? -14.998 13.344 5.728 1.00 93.81 347 GLY A O 1
ATOM 2643 N N . MET A 1 348 ? -13.353 14.343 4.595 1.00 94.75 348 MET A N 1
ATOM 2644 C CA . MET A 1 348 ? -14.090 14.361 3.322 1.00 94.75 348 MET A CA 1
ATOM 2645 C C . MET A 1 348 ? -14.318 12.952 2.768 1.00 94.75 348 MET A C 1
ATOM 2647 O O . MET A 1 348 ? -15.410 12.657 2.286 1.00 94.75 348 MET A O 1
ATOM 2651 N N . PHE A 1 349 ? -13.338 12.050 2.898 1.00 96.62 349 PHE A N 1
ATOM 2652 C CA . PHE A 1 349 ? -13.545 10.643 2.547 1.00 96.62 349 PHE A CA 1
ATOM 2653 C C . PHE A 1 349 ? -14.541 9.950 3.483 1.00 96.62 349 PHE A C 1
ATOM 2655 O O . PHE A 1 349 ? -15.304 9.122 3.002 1.00 96.62 349 PHE A O 1
ATOM 2662 N N . ILE A 1 350 ? -14.600 10.307 4.773 1.00 97.94 350 ILE A N 1
ATOM 2663 C CA . ILE A 1 350 ? -15.629 9.794 5.698 1.00 97.94 350 ILE A CA 1
ATOM 2664 C C . ILE A 1 350 ? -17.024 10.264 5.277 1.00 97.94 350 ILE A C 1
ATOM 2666 O O . ILE A 1 350 ? -17.931 9.444 5.201 1.00 97.94 350 ILE A O 1
ATOM 2670 N N . ILE A 1 351 ? -17.209 11.546 4.937 1.00 98.31 351 ILE A N 1
ATOM 2671 C CA . ILE A 1 351 ? -18.501 12.052 4.432 1.00 98.31 351 ILE A CA 1
ATOM 2672 C C . ILE A 1 351 ? -18.896 11.311 3.146 1.00 98.31 351 ILE A C 1
ATOM 2674 O O . ILE A 1 351 ? -20.034 10.857 3.017 1.00 98.31 351 ILE A O 1
ATOM 2678 N N . ALA A 1 352 ? -17.952 11.135 2.217 1.00 97.75 352 ALA A N 1
ATOM 2679 C CA . ALA A 1 352 ? -18.185 10.374 0.995 1.00 97.75 352 ALA A CA 1
ATOM 2680 C C . ALA A 1 352 ? -18.553 8.909 1.289 1.00 97.75 352 ALA A C 1
ATOM 2682 O O . ALA A 1 352 ? -19.507 8.395 0.709 1.00 97.75 352 ALA A O 1
ATOM 2683 N N . ALA A 1 353 ? -17.842 8.249 2.207 1.00 97.81 353 ALA A N 1
ATOM 2684 C CA . ALA A 1 353 ? -18.102 6.870 2.610 1.00 97.81 353 ALA A CA 1
ATOM 2685 C C . ALA A 1 353 ? -19.466 6.724 3.296 1.00 97.81 353 ALA A C 1
ATOM 2687 O O . ALA A 1 353 ? -20.191 5.783 2.991 1.00 97.81 353 ALA A O 1
ATOM 2688 N N . LEU A 1 354 ? -19.861 7.678 4.144 1.00 98.38 354 LEU A N 1
ATOM 2689 C CA . LEU A 1 354 ? -21.191 7.732 4.752 1.00 98.38 354 LEU A CA 1
ATOM 2690 C C . LEU A 1 354 ? -22.282 7.858 3.686 1.00 98.38 354 LEU A C 1
ATOM 2692 O O . LEU A 1 354 ? -23.267 7.130 3.745 1.00 98.38 354 LEU A O 1
ATOM 2696 N N . ASN A 1 355 ? -22.107 8.722 2.681 1.00 97.31 355 ASN A N 1
ATOM 2697 C CA . ASN A 1 355 ? -23.080 8.859 1.593 1.00 97.31 355 ASN A CA 1
ATOM 2698 C C . ASN A 1 355 ? -23.138 7.594 0.711 1.00 97.31 355 ASN A C 1
ATOM 2700 O O . ASN A 1 355 ? -24.222 7.115 0.377 1.00 97.31 355 ASN A O 1
ATOM 2704 N N . VAL A 1 356 ? -21.988 6.985 0.401 1.00 95.69 356 VAL A N 1
ATOM 2705 C CA . VAL A 1 356 ? -21.925 5.684 -0.287 1.00 95.69 356 VAL A CA 1
ATOM 2706 C C . VAL A 1 356 ? -22.636 4.599 0.523 1.00 95.69 356 VAL A C 1
ATOM 2708 O O . VAL A 1 356 ? -23.434 3.849 -0.041 1.00 95.69 356 VAL A O 1
ATOM 2711 N N . TYR A 1 357 ? -22.394 4.528 1.833 1.00 95.19 357 TYR A N 1
ATOM 2712 C CA . TYR A 1 357 ? -23.027 3.564 2.730 1.00 95.19 357 TYR A CA 1
ATOM 2713 C C . TYR A 1 357 ? -24.542 3.783 2.794 1.00 95.19 357 TYR A C 1
ATOM 2715 O O . TYR A 1 357 ? -25.301 2.831 2.607 1.00 95.19 357 TYR A O 1
ATOM 2723 N N . LYS A 1 358 ? -24.975 5.044 2.945 1.00 95.44 358 LYS A N 1
ATOM 2724 C CA . LYS A 1 358 ? -26.379 5.477 2.930 1.00 95.44 358 LYS A CA 1
ATOM 2725 C C . LYS A 1 358 ? -27.098 5.007 1.663 1.00 95.44 358 LYS A C 1
ATOM 2727 O O . LYS A 1 358 ? -28.124 4.338 1.762 1.00 95.44 358 LYS A O 1
ATOM 2732 N N . LYS A 1 359 ? -26.536 5.303 0.483 1.00 92.62 359 LYS A N 1
ATOM 2733 C CA . LYS A 1 359 ? -27.097 4.906 -0.822 1.00 92.62 359 LYS A CA 1
ATOM 2734 C C . LYS A 1 359 ? -27.102 3.386 -1.011 1.00 92.62 359 LYS A C 1
ATOM 2736 O O . LYS A 1 359 ? -28.106 2.830 -1.442 1.00 92.62 359 LYS A O 1
ATOM 2741 N N . SER A 1 360 ? -26.005 2.712 -0.663 1.00 91.50 360 SER A N 1
ATOM 2742 C CA . SER A 1 360 ? -25.840 1.268 -0.900 1.00 91.50 360 SER A CA 1
ATOM 2743 C C . SER A 1 360 ? -26.746 0.401 -0.022 1.00 91.50 360 SER A C 1
ATOM 2745 O O . SER A 1 360 ? -27.108 -0.696 -0.439 1.00 91.50 360 SER A O 1
ATOM 2747 N N . HIS A 1 361 ? -27.126 0.890 1.163 1.00 93.25 361 HIS A N 1
ATOM 2748 C CA . HIS A 1 361 ? -27.989 0.178 2.112 1.00 93.25 361 HIS A CA 1
ATOM 2749 C C . HIS A 1 361 ? -29.420 0.731 2.173 1.00 93.25 361 HIS A C 1
ATOM 2751 O O . HIS A 1 361 ? -30.218 0.252 2.974 1.00 93.25 361 HIS A O 1
ATOM 2757 N N . ASN A 1 362 ? -29.757 1.720 1.333 1.00 95.44 362 ASN A N 1
ATOM 2758 C CA . ASN A 1 362 ? -31.059 2.393 1.324 1.00 95.44 362 ASN A CA 1
ATOM 2759 C C . ASN A 1 362 ? -31.481 2.897 2.720 1.00 95.44 362 ASN A C 1
ATOM 2761 O O . ASN A 1 362 ? -32.588 2.636 3.194 1.00 95.44 362 ASN A O 1
ATOM 2765 N N . LEU A 1 363 ? -30.557 3.585 3.392 1.00 96.50 363 LEU A N 1
ATOM 2766 C CA . LEU A 1 363 ? -30.767 4.139 4.727 1.00 96.50 363 LEU A CA 1
ATOM 2767 C C . LEU A 1 363 ? -31.067 5.634 4.663 1.00 96.50 363 LEU A C 1
ATOM 2769 O O . LEU A 1 363 ? -30.670 6.329 3.728 1.00 96.50 363 LEU A O 1
ATOM 2773 N N . ASP A 1 364 ? -31.705 6.147 5.707 1.00 96.00 364 ASP A N 1
ATOM 2774 C CA . ASP A 1 364 ? -31.947 7.568 5.894 1.00 96.00 364 ASP A CA 1
ATOM 2775 C C . ASP A 1 364 ? -31.446 8.065 7.251 1.00 96.00 364 ASP A C 1
ATOM 2777 O O . ASP A 1 364 ? -32.151 8.016 8.252 1.00 96.00 364 ASP A O 1
ATOM 2781 N N . PHE A 1 365 ? -30.205 8.546 7.278 1.00 98.06 365 PHE A N 1
ATOM 2782 C CA . PHE A 1 365 ? -29.602 9.254 8.409 1.00 98.06 365 PHE A CA 1
ATOM 2783 C C . PHE A 1 365 ? -29.032 10.601 7.954 1.00 98.06 365 PHE A C 1
ATOM 2785 O O . PHE A 1 365 ? -28.803 10.819 6.755 1.00 98.06 365 PHE A O 1
ATOM 2792 N N . GLN A 1 366 ? -28.809 11.514 8.899 1.00 98.06 366 GLN A N 1
ATOM 2793 C CA . GLN A 1 366 ? -28.264 12.843 8.621 1.00 98.06 366 GLN A CA 1
ATOM 2794 C C . GLN A 1 366 ? -26.749 12.867 8.814 1.00 98.06 366 GLN A C 1
ATOM 2796 O O . GLN A 1 366 ? -26.234 12.299 9.773 1.00 98.06 366 GLN A O 1
ATOM 2801 N N . ILE A 1 367 ? -26.044 13.541 7.903 1.00 98.44 367 ILE A N 1
ATOM 2802 C CA . ILE A 1 367 ? -24.593 13.737 7.967 1.00 98.44 367 ILE A CA 1
ATOM 2803 C C . ILE A 1 367 ? -24.324 15.225 8.186 1.00 98.44 367 ILE A C 1
ATOM 2805 O O . ILE A 1 367 ? -24.766 16.049 7.385 1.00 98.44 367 ILE A O 1
ATOM 2809 N N . THR A 1 368 ? -23.555 15.563 9.216 1.00 98.19 368 THR A N 1
ATOM 2810 C CA . THR A 1 368 ? -23.177 16.941 9.546 1.00 98.19 368 THR A CA 1
ATOM 2811 C C . THR A 1 368 ? -21.660 17.089 9.580 1.00 98.19 368 THR A C 1
ATOM 2813 O O . THR A 1 368 ? -20.968 16.465 10.382 1.00 98.19 368 THR A O 1
ATOM 2816 N N . ALA A 1 369 ? -21.124 17.943 8.716 1.00 96.94 369 ALA A N 1
ATOM 2817 C CA . ALA A 1 369 ? -19.716 18.305 8.692 1.00 96.94 369 ALA A CA 1
ATOM 2818 C C . ALA A 1 369 ? -19.470 19.488 9.637 1.00 96.94 369 ALA A C 1
ATOM 2820 O O . ALA A 1 369 ? -20.043 20.565 9.453 1.00 96.94 369 ALA A O 1
ATOM 2821 N N . ILE A 1 370 ? -18.610 19.292 10.640 1.00 94.44 370 ILE A N 1
ATOM 2822 C CA . ILE A 1 370 ? -18.329 20.301 11.666 1.00 94.44 370 ILE A CA 1
ATOM 2823 C C . ILE A 1 370 ? -16.910 20.836 11.496 1.00 94.44 370 ILE A C 1
ATOM 2825 O O . ILE A 1 370 ? -15.920 20.119 11.682 1.00 94.44 370 ILE A O 1
ATOM 2829 N N . PHE A 1 371 ? -16.808 22.120 11.164 1.00 89.31 371 PHE A N 1
ATOM 2830 C CA . PHE A 1 371 ? -15.533 22.805 10.993 1.00 89.31 371 PHE A CA 1
ATOM 2831 C C . PHE A 1 371 ? -15.082 23.478 12.293 1.00 89.31 371 PHE A C 1
ATOM 2833 O O . PHE A 1 371 ? -15.892 23.991 13.053 1.00 89.31 371 PHE A O 1
ATOM 2840 N N . HIS A 1 372 ? -13.768 23.501 12.530 1.00 77.69 372 HIS A N 1
ATOM 2841 C CA . HIS A 1 372 ? -13.180 24.181 13.692 1.00 77.69 372 HIS A CA 1
ATOM 2842 C C . HIS A 1 372 ? -12.736 25.625 13.380 1.00 77.69 372 HIS A C 1
ATOM 2844 O O . HIS A 1 372 ? -12.627 26.455 14.274 1.00 77.69 372 HIS A O 1
ATOM 2850 N N . LYS A 1 373 ? -12.476 25.950 12.103 1.00 72.69 373 LYS A N 1
ATOM 2851 C CA . LYS A 1 373 ? -12.138 27.317 11.669 1.00 72.69 373 LYS A CA 1
ATOM 2852 C C . LYS A 1 373 ? -13.409 28.114 11.396 1.00 72.69 373 LYS A C 1
ATOM 2854 O O . LYS A 1 373 ? -14.281 27.621 10.684 1.00 72.69 373 LYS A O 1
ATOM 2859 N N . ASN A 1 374 ? -13.453 29.357 11.873 1.00 71.50 374 ASN A N 1
ATOM 2860 C CA . ASN A 1 374 ? -14.537 30.294 11.599 1.00 71.50 374 ASN A CA 1
ATOM 2861 C C . ASN A 1 374 ? -13.996 31.593 10.950 1.00 71.50 374 ASN A C 1
ATOM 2863 O O . ASN A 1 374 ? -13.234 32.301 11.610 1.00 71.50 374 ASN A O 1
ATOM 2867 N N . PRO A 1 375 ? -14.365 31.917 9.693 1.00 73.50 375 PRO A N 1
ATOM 2868 C CA . PRO A 1 375 ? -15.162 31.093 8.785 1.00 73.50 375 PRO A CA 1
ATOM 2869 C C . PRO A 1 375 ? -14.360 29.891 8.239 1.00 73.50 375 PRO A C 1
ATOM 2871 O O . PRO A 1 375 ? -13.135 29.969 8.086 1.00 73.50 375 PRO A O 1
ATOM 2874 N N . PRO A 1 376 ? -15.023 28.767 7.927 1.00 81.69 376 P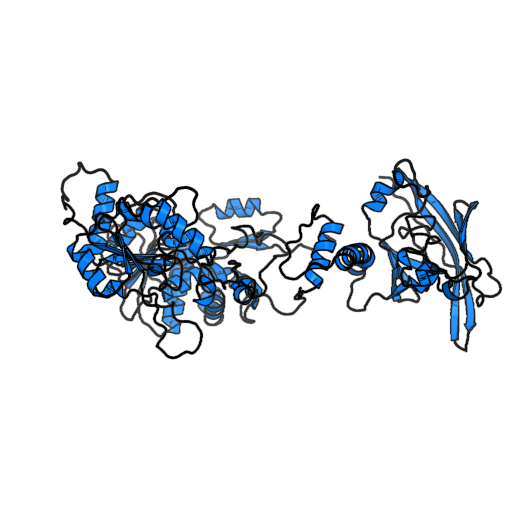RO A N 1
ATOM 2875 C CA . PRO A 1 376 ? -14.377 27.633 7.272 1.00 81.69 376 PRO A CA 1
ATOM 2876 C C . PRO A 1 376 ? -14.005 27.951 5.810 1.00 81.69 376 PRO A C 1
ATOM 2878 O O . PRO A 1 376 ? -14.669 28.775 5.178 1.00 81.69 376 PRO A O 1
ATOM 2881 N N . PRO A 1 377 ? -12.985 27.287 5.225 1.00 84.06 377 PRO A N 1
ATOM 2882 C CA . PRO A 1 377 ? -12.641 27.479 3.816 1.00 84.06 377 PRO A CA 1
ATOM 2883 C C . PRO A 1 377 ? -13.816 27.134 2.891 1.00 84.06 377 PRO A C 1
ATOM 2885 O O . PRO A 1 377 ? -14.298 26.000 2.898 1.00 84.06 377 PRO A O 1
ATOM 2888 N N . THR A 1 378 ? -14.245 28.089 2.058 1.00 88.00 378 THR A N 1
ATOM 2889 C CA . THR A 1 378 ? -15.430 27.964 1.186 1.00 88.00 378 THR A CA 1
ATOM 2890 C C . THR A 1 378 ? -15.393 26.721 0.297 1.00 88.00 378 THR A C 1
ATOM 2892 O O . THR A 1 378 ? -16.409 26.048 0.141 1.00 88.00 378 THR A O 1
ATOM 2895 N N . GLN A 1 379 ? -14.221 26.369 -0.241 1.00 87.31 379 GLN A N 1
ATOM 2896 C CA . GLN A 1 379 ? -14.050 25.173 -1.070 1.00 87.31 379 GLN A CA 1
ATOM 2897 C C . GLN A 1 379 ? -14.395 23.885 -0.310 1.00 87.31 379 GLN A C 1
ATOM 2899 O O . GLN A 1 379 ? -15.085 23.024 -0.848 1.00 87.31 379 GLN A O 1
ATOM 2904 N N . LEU A 1 380 ? -13.963 23.764 0.951 1.00 89.19 380 LEU A N 1
ATOM 2905 C CA . LEU A 1 380 ? -14.260 22.589 1.773 1.00 89.19 380 LEU A CA 1
ATOM 2906 C C . LEU A 1 380 ? -15.744 22.537 2.140 1.00 89.19 380 LEU A C 1
ATOM 2908 O O . LEU A 1 380 ? -16.353 21.477 2.091 1.00 89.19 380 LEU A O 1
ATOM 2912 N N . VAL A 1 381 ? -16.347 23.682 2.460 1.00 92.00 381 VAL A N 1
ATOM 2913 C CA . VAL A 1 381 ? -17.787 23.764 2.738 1.00 92.00 381 VAL A CA 1
ATOM 2914 C C . VAL A 1 381 ? -18.612 23.302 1.536 1.00 92.00 381 VAL A C 1
ATOM 2916 O O . VAL A 1 381 ? -19.541 22.512 1.693 1.00 92.00 381 VAL A O 1
ATOM 2919 N N . ASN A 1 382 ? -18.272 23.776 0.336 1.00 92.69 382 ASN A N 1
ATOM 2920 C CA . ASN A 1 382 ? -18.971 23.395 -0.889 1.00 92.69 382 ASN A CA 1
ATOM 2921 C C . ASN A 1 382 ? -18.811 21.902 -1.176 1.00 92.69 382 ASN A C 1
ATOM 2923 O O . ASN A 1 382 ? -19.806 21.230 -1.424 1.00 92.69 382 ASN A O 1
ATOM 2927 N N . LEU A 1 383 ? -17.594 21.369 -1.037 1.00 93.69 383 LEU A N 1
ATOM 2928 C CA . LEU A 1 383 ? -17.340 19.942 -1.206 1.00 93.69 383 LEU A CA 1
ATOM 2929 C C . LEU A 1 383 ? -18.149 19.088 -0.219 1.00 93.69 383 LEU A C 1
ATOM 2931 O O . LEU A 1 383 ? -18.788 18.123 -0.623 1.00 93.69 383 LEU A O 1
ATOM 2935 N N . ALA A 1 384 ? -18.179 19.455 1.063 1.00 95.31 384 ALA A N 1
ATOM 2936 C CA . ALA A 1 384 ? -18.967 18.744 2.067 1.00 95.31 384 ALA A CA 1
ATOM 2937 C C . ALA A 1 384 ? -20.473 18.740 1.734 1.00 95.31 384 ALA A C 1
ATOM 2939 O O . ALA A 1 384 ? -21.144 17.726 1.945 1.00 95.31 384 ALA A O 1
ATOM 2940 N N . ARG A 1 385 ? -21.008 19.838 1.180 1.00 96.00 385 ARG A N 1
ATOM 2941 C CA . ARG A 1 385 ? -22.401 19.896 0.700 1.00 96.00 385 ARG A CA 1
ATOM 2942 C C . ARG A 1 385 ? -22.628 19.020 -0.527 1.00 96.00 385 ARG A C 1
ATOM 2944 O O . ARG A 1 385 ? -23.602 18.277 -0.550 1.00 96.00 385 ARG A O 1
ATOM 2951 N N . GLU A 1 386 ? -21.730 19.072 -1.512 1.00 96.00 386 GLU A N 1
ATOM 2952 C CA . GLU A 1 386 ? -21.791 18.223 -2.714 1.00 96.00 386 GLU A CA 1
ATOM 2953 C C . GLU A 1 386 ? -21.737 16.730 -2.354 1.00 96.00 386 GLU A C 1
ATOM 2955 O O . GLU A 1 386 ? -22.443 15.919 -2.947 1.00 96.00 386 GLU A O 1
ATOM 2960 N N . LEU A 1 387 ? -20.970 16.366 -1.322 1.00 96.19 387 LEU A N 1
ATOM 2961 C CA . LEU A 1 387 ? -20.916 15.004 -0.788 1.00 96.19 387 LEU A CA 1
ATOM 2962 C C . LEU A 1 387 ? -22.132 14.624 0.076 1.00 96.19 387 LEU A C 1
ATOM 2964 O O . LEU A 1 387 ? -22.213 13.476 0.509 1.00 96.19 387 LEU A O 1
ATOM 2968 N N . GLY A 1 388 ? -23.088 15.532 0.301 1.00 94.19 388 GLY A N 1
ATOM 2969 C CA . GLY A 1 388 ? -24.372 15.240 0.945 1.00 94.19 388 GLY A CA 1
ATOM 2970 C C . GLY A 1 388 ? -24.457 15.540 2.445 1.00 94.19 388 GLY A C 1
ATOM 2971 O O . GLY A 1 388 ? -25.344 15.004 3.106 1.00 94.19 388 GLY A O 1
ATOM 2972 N N . SER A 1 389 ? -23.565 16.370 2.997 1.00 96.94 389 SER A N 1
ATOM 2973 C CA . SER A 1 389 ? -23.627 16.787 4.407 1.00 96.94 389 SER A CA 1
ATOM 2974 C C . SER A 1 389 ? -24.233 18.180 4.619 1.00 96.94 389 SER A C 1
ATOM 2976 O O . SER A 1 389 ? -24.091 19.088 3.794 1.00 96.94 389 SER A O 1
ATOM 2978 N N . GLN A 1 390 ? -24.868 18.365 5.775 1.00 96.25 390 GLN A N 1
ATOM 2979 C CA . GLN A 1 390 ? -25.127 19.677 6.364 1.00 96.25 390 GLN A CA 1
ATOM 2980 C C . GLN A 1 390 ? -23.834 20.270 6.940 1.00 96.25 390 GLN A C 1
ATOM 2982 O O . GLN A 1 390 ? -22.877 19.547 7.210 1.00 96.25 390 GLN A O 1
ATOM 2987 N N . ILE A 1 391 ? -23.809 21.587 7.155 1.00 94.12 391 ILE A N 1
ATOM 2988 C CA . ILE A 1 391 ? -22.609 22.308 7.593 1.00 94.12 391 ILE A CA 1
ATOM 2989 C C . ILE A 1 391 ? -22.871 22.986 8.929 1.00 94.12 391 ILE A C 1
ATOM 2991 O O . ILE A 1 391 ? -23.800 23.781 9.033 1.00 94.12 391 ILE A O 1
ATOM 2995 N N . GLU A 1 392 ? -21.989 22.739 9.892 1.00 87.88 392 GLU A N 1
ATOM 2996 C CA . GLU A 1 392 ? -21.910 23.480 11.149 1.00 87.88 392 GLU A CA 1
ATOM 2997 C C . GLU A 1 392 ? -20.546 24.170 11.244 1.00 87.88 392 GLU A C 1
ATOM 2999 O O . GLU A 1 392 ? -19.490 23.559 11.042 1.00 87.88 392 GLU A O 1
ATOM 3004 N N . SER A 1 393 ? -20.558 25.471 11.535 1.00 77.81 393 SER A N 1
ATOM 3005 C CA . SER A 1 393 ? -19.343 26.296 11.590 1.00 77.81 393 SER A CA 1
ATOM 3006 C C . SER A 1 393 ? -18.592 26.197 12.919 1.00 77.81 393 SER A C 1
ATOM 3008 O O . SER A 1 393 ? -17.467 26.680 13.007 1.00 77.81 393 SER A O 1
ATOM 3010 N N . SER A 1 394 ? -19.220 25.635 13.957 1.00 77.06 394 SER A N 1
ATOM 3011 C CA . SER A 1 394 ? -18.606 25.386 15.262 1.00 77.06 394 SER A CA 1
ATOM 3012 C C . SER A 1 394 ? -19.385 24.319 16.028 1.00 77.06 394 SER A C 1
ATOM 3014 O O . SER A 1 394 ? -20.604 24.227 15.916 1.00 77.06 394 SER A O 1
ATOM 3016 N N . SER A 1 395 ? -18.685 23.557 16.866 1.00 77.88 395 SER A N 1
ATOM 3017 C CA . SER A 1 395 ? -19.267 22.628 17.843 1.00 77.88 395 SER A CA 1
ATOM 3018 C C . SER A 1 395 ? -19.258 23.156 19.280 1.00 77.88 395 SER A C 1
ATOM 3020 O O . SER A 1 395 ? -19.653 22.433 20.187 1.00 77.88 395 SER A O 1
ATOM 3022 N N . SER A 1 396 ? -18.821 24.396 19.521 1.00 76.94 396 SER A N 1
ATOM 3023 C CA . SER A 1 396 ? -18.656 24.949 20.878 1.00 76.94 396 SER A CA 1
ATOM 3024 C C . SER A 1 396 ? -19.950 25.011 21.699 1.00 76.94 396 SER A C 1
ATOM 3026 O O . SER A 1 396 ? -19.897 24.865 22.913 1.00 76.94 396 SER A O 1
ATOM 3028 N N . SER A 1 397 ? -21.100 25.216 21.053 1.00 80.31 397 SER A N 1
ATOM 3029 C CA . SER A 1 397 ? -22.425 25.256 21.693 1.00 80.31 397 SER A CA 1
ATOM 3030 C C . SER A 1 397 ? -23.199 23.940 21.586 1.00 80.31 397 SER A C 1
ATOM 3032 O O . SER A 1 397 ? -24.310 23.837 22.103 1.00 80.31 397 SER A O 1
ATOM 3034 N N . ILE A 1 398 ? -22.648 22.938 20.898 1.00 86.88 398 ILE A N 1
ATOM 3035 C CA . ILE A 1 398 ? -23.310 21.653 20.693 1.00 86.88 398 ILE A CA 1
ATOM 3036 C C . ILE A 1 398 ? -22.958 20.747 21.872 1.00 86.88 398 ILE A C 1
ATOM 3038 O O . ILE A 1 398 ? -21.807 20.658 22.290 1.00 86.88 398 ILE A O 1
ATOM 3042 N N . THR A 1 399 ? -23.941 20.045 22.421 1.00 88.94 399 THR A N 1
ATOM 3043 C CA . THR A 1 399 ? -23.720 19.059 23.484 1.00 88.94 399 THR A CA 1
ATOM 3044 C C . THR A 1 399 ? -24.633 17.869 23.242 1.00 88.94 399 THR A C 1
ATOM 3046 O O . THR A 1 399 ? -25.816 18.062 22.974 1.00 88.94 399 THR A O 1
ATOM 3049 N N . LYS A 1 400 ? -24.070 16.652 23.290 1.00 92.06 400 LYS A N 1
ATOM 3050 C CA . LYS A 1 400 ? -24.797 15.376 23.162 1.00 92.06 400 LYS A CA 1
ATOM 3051 C C . LYS A 1 400 ? -25.845 15.384 22.039 1.00 92.06 400 LYS A C 1
ATOM 3053 O O . LYS A 1 400 ? -27.005 15.055 22.272 1.00 92.06 400 LYS A O 1
ATOM 3058 N N . LYS A 1 401 ? -25.454 15.777 20.821 1.00 95.12 401 LYS A N 1
ATOM 3059 C CA . LYS A 1 401 ? -26.361 15.900 19.662 1.00 95.12 401 LYS A CA 1
ATOM 3060 C C . LYS A 1 401 ? -26.307 14.680 18.742 1.00 95.12 401 LYS A C 1
ATOM 3062 O O . LYS A 1 401 ? -27.354 14.163 18.365 1.00 95.12 401 LYS A O 1
ATOM 3067 N N . PHE A 1 402 ? -25.116 14.175 18.445 1.00 98.00 402 PHE A N 1
ATOM 3068 C CA . PHE A 1 402 ? -24.918 13.189 17.383 1.00 98.00 402 PHE A CA 1
ATOM 3069 C C . PHE A 1 402 ? -24.827 11.772 17.942 1.00 98.00 402 PHE A C 1
ATOM 3071 O O . PHE A 1 402 ? -24.068 11.532 18.877 1.00 98.00 402 PHE A O 1
ATOM 3078 N N . ASP A 1 403 ? -25.575 10.825 17.377 1.00 98.44 403 ASP A N 1
ATOM 3079 C CA . ASP A 1 403 ? -25.482 9.404 17.731 1.00 98.44 403 ASP A CA 1
ATOM 3080 C C . ASP A 1 403 ? -24.071 8.861 17.489 1.00 98.44 403 ASP A C 1
ATOM 3082 O O . ASP A 1 403 ? -23.538 8.146 18.341 1.00 98.44 403 ASP A O 1
ATOM 3086 N N . ILE A 1 404 ? -23.466 9.247 16.361 1.00 98.56 404 ILE A N 1
ATOM 3087 C CA . ILE A 1 404 ? -22.121 8.836 15.956 1.00 98.56 404 ILE A CA 1
ATOM 3088 C C . ILE A 1 404 ? -21.301 10.072 15.589 1.00 98.56 404 ILE A C 1
ATOM 3090 O O . ILE A 1 404 ? -21.762 10.934 14.839 1.00 98.56 404 ILE A O 1
ATOM 3094 N N . VAL A 1 405 ? -20.072 10.152 16.091 1.00 98.62 405 VAL A N 1
ATOM 3095 C CA . VAL A 1 405 ? -19.120 11.216 15.757 1.00 98.62 405 VAL A CA 1
ATOM 3096 C C . VAL A 1 405 ? -17.837 10.591 15.242 1.00 98.62 405 VAL A C 1
ATOM 3098 O O . VAL A 1 405 ? -17.187 9.839 15.958 1.00 98.62 405 VAL A O 1
ATOM 3101 N N . PHE A 1 406 ? -17.444 10.938 14.022 1.00 98.31 406 PHE A N 1
ATOM 3102 C CA . PHE A 1 406 ? -16.133 10.610 13.477 1.00 98.31 406 PHE A CA 1
ATOM 3103 C C . PHE A 1 406 ? -15.161 11.753 13.769 1.00 98.31 406 PHE A C 1
ATOM 3105 O O . PHE A 1 406 ? -15.316 12.863 13.250 1.00 98.31 406 PHE A O 1
ATOM 3112 N N . ASP A 1 407 ? -14.147 11.483 14.587 1.00 96.44 407 ASP A N 1
ATOM 3113 C CA . ASP A 1 407 ? -13.075 12.426 14.884 1.00 96.44 407 ASP A CA 1
ATOM 3114 C C . ASP A 1 407 ? -11.951 12.299 13.852 1.00 96.44 407 ASP A C 1
ATOM 3116 O O . ASP A 1 407 ? -11.210 11.312 13.822 1.00 96.44 407 ASP A O 1
ATOM 3120 N N . THR A 1 408 ? -11.825 13.332 13.018 1.00 94.81 408 THR A N 1
ATOM 3121 C CA . THR A 1 408 ? -10.770 13.483 12.004 1.00 94.81 408 THR A CA 1
ATOM 3122 C C . THR A 1 408 ? -9.971 14.779 12.192 1.00 94.81 408 THR A C 1
ATOM 3124 O O . THR A 1 408 ? -9.349 15.284 11.257 1.00 94.81 408 THR A O 1
ATOM 3127 N N . THR A 1 409 ? -10.007 15.344 13.401 1.00 91.88 409 THR A N 1
ATOM 3128 C CA . THR A 1 409 ? -9.423 16.652 13.735 1.00 91.88 409 THR A CA 1
ATOM 3129 C C . THR A 1 409 ? -7.901 16.661 13.761 1.00 91.88 409 THR A C 1
ATOM 3131 O O . THR A 1 409 ? -7.293 17.672 13.409 1.00 91.88 409 THR A O 1
ATOM 3134 N N . GLY A 1 410 ? -7.287 15.550 14.172 1.00 89.81 410 GLY A N 1
ATOM 3135 C CA . GLY A 1 410 ? -5.853 15.475 14.414 1.00 89.81 410 GLY A CA 1
ATOM 3136 C C . GLY A 1 410 ? -5.375 16.363 15.569 1.00 89.81 410 GLY A C 1
ATOM 3137 O O . GLY A 1 410 ? -4.235 16.820 15.515 1.00 89.81 410 GLY A O 1
ATOM 3138 N N . SER A 1 411 ? -6.196 16.620 16.599 1.00 91.06 411 SER A N 1
ATOM 3139 C CA . SER A 1 411 ? -5.766 17.375 17.788 1.00 91.06 411 SER A CA 1
ATOM 3140 C C . SER A 1 411 ? -6.412 16.899 19.103 1.00 91.06 411 SER A C 1
ATOM 3142 O O . SER A 1 411 ? -7.560 16.449 19.083 1.00 91.06 411 SER A O 1
ATOM 3144 N N . PRO A 1 412 ? -5.727 17.067 20.257 1.00 92.00 412 PRO A N 1
ATOM 3145 C CA . PRO A 1 412 ? -6.299 16.822 21.587 1.00 92.00 412 PRO A CA 1
ATOM 3146 C C . PRO A 1 412 ? -7.623 17.555 21.834 1.00 92.00 412 PRO A C 1
ATOM 3148 O O . PRO A 1 412 ? -8.605 16.967 22.278 1.00 92.00 412 PRO A O 1
ATOM 3151 N N . GLN A 1 413 ? -7.693 18.841 21.480 1.00 90.69 413 GLN A N 1
ATOM 3152 C CA . GLN A 1 413 ? -8.898 19.652 21.682 1.00 90.69 413 GLN A CA 1
ATOM 3153 C C . GLN A 1 413 ? -10.072 19.142 20.839 1.00 90.69 413 GLN A C 1
ATOM 3155 O O . GLN A 1 413 ? -11.220 19.198 21.282 1.00 90.69 413 GLN A O 1
ATOM 3160 N N . GLY A 1 414 ? -9.790 18.621 19.641 1.00 91.81 414 GLY A N 1
ATOM 3161 C CA . GLY A 1 414 ? -10.786 17.975 18.798 1.00 91.81 414 GLY A CA 1
ATOM 3162 C C . GLY A 1 414 ? -11.360 16.708 19.431 1.00 91.81 414 GLY A C 1
ATOM 3163 O O . GLY A 1 414 ? -12.576 16.528 19.394 1.00 91.81 414 GLY A O 1
ATOM 3164 N N . PHE A 1 415 ? -10.523 15.913 20.104 1.00 93.94 415 PHE A N 1
ATOM 3165 C CA . PHE A 1 415 ? -10.954 14.738 20.865 1.00 93.94 415 PHE A CA 1
ATOM 3166 C C . PHE A 1 415 ? -11.848 15.096 22.060 1.00 93.94 415 PHE A C 1
ATOM 3168 O O . PHE A 1 415 ? -12.937 14.550 22.229 1.00 93.94 415 PHE A O 1
ATOM 3175 N N . LEU A 1 416 ? -11.463 16.090 22.861 1.00 94.00 416 LEU A N 1
ATOM 3176 C CA . LEU A 1 416 ? -12.306 16.555 23.972 1.00 94.00 416 LEU A CA 1
ATOM 3177 C C . LEU A 1 416 ? -13.655 17.091 23.476 1.00 94.00 416 LEU A C 1
ATOM 3179 O O . LEU A 1 416 ? -14.698 16.893 24.102 1.00 94.00 416 LEU A O 1
ATOM 3183 N N . GLN A 1 417 ? -13.643 17.778 22.335 1.00 93.62 417 GLN A N 1
ATOM 3184 C CA . GLN A 1 417 ? -14.850 18.289 21.704 1.00 93.62 417 GLN A CA 1
ATOM 3185 C C . GLN A 1 417 ? -15.725 17.159 21.154 1.00 93.62 417 GLN A C 1
ATOM 3187 O O . GLN A 1 417 ? -16.945 17.215 21.318 1.00 93.62 417 GLN A O 1
ATOM 3192 N N . SER A 1 418 ? -15.128 16.130 20.550 1.00 95.62 418 SER A N 1
ATOM 3193 C CA . SER A 1 418 ? -15.852 14.977 20.021 1.00 95.62 418 SER A CA 1
ATOM 3194 C C . SER A 1 418 ? -16.550 14.195 21.140 1.00 95.62 418 SER A C 1
ATOM 3196 O O . SER A 1 418 ? -17.731 13.878 20.991 1.00 95.62 418 SER A O 1
ATOM 3198 N N . ILE A 1 419 ? -15.925 14.034 22.316 1.00 95.69 419 ILE A N 1
ATOM 3199 C CA . ILE A 1 419 ? -16.578 13.473 23.519 1.00 95.69 419 ILE A CA 1
ATOM 3200 C C . ILE A 1 419 ? -17.850 14.256 23.898 1.00 95.69 419 ILE A C 1
ATOM 3202 O O . ILE A 1 419 ? -18.904 13.663 24.148 1.00 95.69 419 ILE A O 1
ATOM 3206 N N . LYS A 1 420 ? -17.780 15.594 23.921 1.00 94.94 420 LYS A N 1
ATOM 3207 C CA . LYS A 1 420 ? -18.892 16.459 24.363 1.00 94.94 420 LYS A CA 1
ATOM 3208 C C . LYS A 1 420 ? -20.112 16.390 23.442 1.00 94.94 420 LYS A C 1
ATOM 3210 O O . LYS A 1 420 ? -21.248 16.457 23.916 1.00 94.94 420 LYS A O 1
ATOM 3215 N N . ILE A 1 421 ? -19.903 16.268 22.131 1.00 96.31 421 ILE A N 1
ATOM 3216 C CA . ILE A 1 421 ? -20.997 16.278 21.145 1.00 96.31 421 ILE A CA 1
ATOM 3217 C C . ILE A 1 421 ? -21.593 14.888 20.865 1.00 96.31 421 ILE A C 1
ATOM 3219 O O . ILE A 1 421 ? -22.689 14.814 20.303 1.00 96.31 421 ILE A O 1
ATOM 3223 N N . THR A 1 422 ? -20.904 13.815 21.268 1.00 98.19 422 THR A N 1
ATOM 3224 C CA . THR A 1 422 ? -21.304 12.415 21.042 1.00 98.19 422 THR A CA 1
ATOM 3225 C C . THR A 1 422 ? -22.399 11.967 22.008 1.00 98.19 422 THR A C 1
ATOM 3227 O O . THR A 1 422 ? -22.297 12.201 23.207 1.00 98.19 422 THR A O 1
ATOM 3230 N N . LYS A 1 423 ? -23.418 11.261 21.510 1.00 97.25 423 LYS A N 1
ATOM 3231 C CA . LYS A 1 423 ? -24.438 10.569 22.314 1.00 97.25 423 LYS A CA 1
ATOM 3232 C C . LYS A 1 423 ? -24.085 9.110 22.598 1.00 97.25 423 LYS A C 1
ATOM 3234 O O . LYS A 1 423 ? -24.329 8.668 23.708 1.00 97.25 423 LYS A O 1
ATOM 3239 N N . LYS A 1 424 ? -23.591 8.356 21.603 1.00 96.62 424 LYS A N 1
ATOM 3240 C CA . LYS A 1 424 ? -23.391 6.897 21.726 1.00 96.62 424 LYS A CA 1
ATOM 3241 C C . LYS A 1 424 ? -22.014 6.430 21.275 1.00 96.62 424 LYS A C 1
ATOM 3243 O O . LYS A 1 424 ? -21.353 5.721 22.021 1.00 96.62 424 LYS A O 1
ATOM 3248 N N . ILE A 1 425 ? -21.588 6.783 20.063 1.00 98.19 425 ILE A N 1
ATOM 3249 C CA . ILE A 1 425 ? -20.349 6.260 19.475 1.00 98.19 425 ILE A CA 1
ATOM 3250 C C . ILE A 1 425 ? -19.431 7.407 19.074 1.00 98.19 425 ILE A C 1
ATOM 3252 O O . ILE A 1 425 ? -19.793 8.250 18.254 1.00 98.19 425 ILE A O 1
ATOM 3256 N N . LEU A 1 426 ? -18.217 7.393 19.613 1.00 98.19 426 LEU A N 1
ATOM 3257 C CA . LEU A 1 426 ? -17.116 8.226 19.157 1.00 98.19 426 LEU A CA 1
ATOM 3258 C C . LEU A 1 426 ? -16.137 7.349 18.373 1.00 98.19 426 LEU A C 1
ATOM 3260 O O . LEU A 1 426 ? -15.477 6.484 18.940 1.00 98.19 426 LEU A O 1
ATOM 3264 N N . HIS A 1 427 ? -16.036 7.570 17.068 1.00 97.81 427 HIS A N 1
ATOM 3265 C CA . HIS A 1 427 ? -15.132 6.836 16.190 1.00 97.81 427 HIS A CA 1
ATOM 3266 C C . HIS A 1 427 ? -13.876 7.653 15.891 1.00 97.81 427 HIS A C 1
ATOM 3268 O O . HIS A 1 427 ? -13.924 8.693 15.230 1.00 97.81 427 HIS A O 1
ATOM 3274 N N . LEU A 1 428 ? -12.728 7.170 16.347 1.00 95.44 428 LEU A N 1
ATOM 3275 C CA . LEU A 1 428 ? -11.448 7.850 16.230 1.00 95.44 428 LEU A CA 1
ATOM 3276 C C . LEU A 1 428 ? -10.711 7.469 14.950 1.00 95.44 428 LEU A C 1
ATOM 3278 O O . LEU A 1 428 ? -10.437 6.298 14.672 1.00 95.44 428 LEU A O 1
ATOM 3282 N N . LYS A 1 429 ? -10.336 8.502 14.195 1.00 92.81 429 LYS A N 1
ATOM 3283 C CA . LYS A 1 429 ? -9.371 8.435 13.090 1.00 92.81 429 LYS A CA 1
ATOM 3284 C C . LYS A 1 429 ? -8.180 9.375 13.285 1.00 92.81 429 LYS A C 1
ATOM 3286 O O . LYS A 1 429 ? -7.218 9.297 12.527 1.00 92.81 429 LYS A O 1
ATOM 3291 N N . SER A 1 430 ? -8.248 10.266 14.269 1.00 88.88 430 SER A N 1
ATOM 3292 C CA . SER A 1 430 ? -7.194 11.219 14.608 1.00 88.88 430 SER A CA 1
ATOM 3293 C C . SER A 1 430 ? -5.970 10.534 15.224 1.00 88.88 430 SER A C 1
ATOM 3295 O O . SER A 1 430 ? -6.086 9.821 16.213 1.00 88.88 430 SER A O 1
ATOM 3297 N N . THR A 1 431 ? -4.783 10.808 14.676 1.00 87.00 431 THR A N 1
ATOM 3298 C CA . THR A 1 431 ? -3.483 10.308 15.163 1.00 87.00 431 THR A CA 1
ATOM 3299 C C . THR A 1 431 ? -2.535 11.480 15.424 1.00 87.00 431 THR A C 1
ATOM 3301 O O . THR A 1 431 ? -1.654 11.776 14.618 1.00 87.00 431 THR A O 1
ATOM 3304 N N . HIS A 1 432 ? -2.759 12.217 16.513 1.00 86.19 432 HIS A N 1
ATOM 3305 C CA . HIS A 1 432 ? -2.052 13.478 16.783 1.00 86.19 432 HIS A CA 1
ATOM 3306 C C . HIS A 1 432 ? -0.761 13.330 17.597 1.00 86.19 432 HIS A C 1
ATOM 3308 O O . HIS A 1 432 ? -0.023 14.305 17.715 1.00 86.19 432 HIS A O 1
ATOM 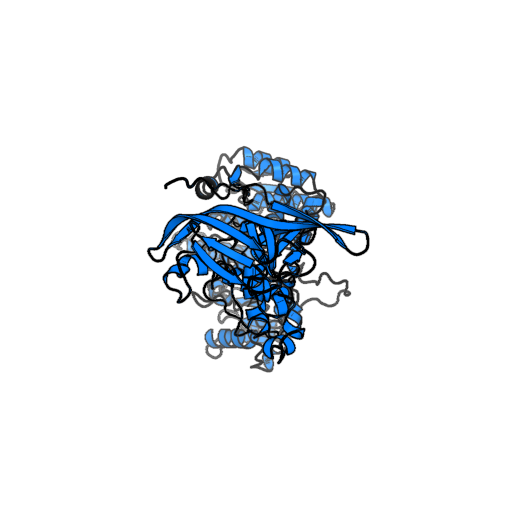3314 N N . GLY A 1 433 ? -0.493 12.148 18.168 1.00 85.06 433 GLY A N 1
ATOM 3315 C CA . GLY A 1 433 ? 0.744 11.855 18.910 1.00 85.06 433 GLY A CA 1
ATOM 3316 C C . GLY A 1 433 ? 0.973 12.718 20.157 1.00 85.06 433 GLY A C 1
ATOM 3317 O O . GLY A 1 433 ? 2.094 12.805 20.639 1.00 85.06 433 GLY A O 1
ATOM 3318 N N . GLN A 1 434 ? -0.071 13.378 20.654 1.00 88.94 434 GLN A N 1
ATOM 3319 C CA . GLN A 1 434 ? -0.019 14.277 21.812 1.00 88.94 434 GLN A CA 1
ATOM 3320 C C . GLN A 1 434 ? -0.835 13.686 22.959 1.00 88.94 434 GLN A C 1
ATOM 3322 O O . GLN A 1 434 ? -1.766 12.919 22.709 1.00 88.94 434 GLN A O 1
ATOM 3327 N N . ASN A 1 435 ? -0.501 14.066 24.192 1.00 88.88 435 ASN A N 1
ATOM 3328 C CA . ASN A 1 435 ? -1.269 13.672 25.366 1.00 88.88 435 ASN A CA 1
ATOM 3329 C C . ASN A 1 435 ? -2.684 14.273 25.322 1.00 88.88 435 ASN A C 1
ATOM 3331 O O . ASN A 1 435 ? -2.852 15.422 24.909 1.00 88.88 435 ASN A O 1
ATOM 3335 N N . VAL A 1 436 ? -3.682 13.491 25.728 1.00 90.44 436 VAL A N 1
ATOM 3336 C CA . VAL A 1 436 ? -5.049 13.964 25.985 1.00 90.44 436 VAL A CA 1
ATOM 3337 C C . VAL A 1 436 ? -5.726 13.040 26.990 1.00 90.44 436 VAL A C 1
ATOM 3339 O O . VAL A 1 436 ? -5.538 11.825 26.918 1.00 90.44 436 VAL A O 1
ATOM 3342 N N . CYS A 1 437 ? -6.482 13.580 27.947 1.00 86.75 437 CYS A N 1
ATOM 3343 C CA . CYS A 1 437 ? -7.071 12.797 29.043 1.00 86.75 437 CYS A CA 1
ATOM 3344 C C . CYS A 1 437 ? -6.020 11.953 29.795 1.00 86.75 437 CYS A C 1
ATOM 3346 O O . CYS A 1 437 ? -6.298 10.829 30.210 1.00 86.75 437 CYS A O 1
ATOM 3348 N N . GLY A 1 438 ? -4.784 12.452 29.918 1.00 81.62 438 GLY A N 1
ATOM 3349 C CA . GLY A 1 438 ? -3.676 11.715 30.532 1.00 81.62 438 GLY A CA 1
ATOM 3350 C C . GLY A 1 438 ? -3.175 10.504 29.732 1.00 81.62 438 GLY A C 1
ATOM 3351 O O . GLY A 1 438 ? -2.335 9.769 30.246 1.00 81.62 438 GLY A O 1
ATOM 3352 N N . LEU A 1 439 ? -3.644 10.311 28.496 1.00 85.62 439 LEU A N 1
ATOM 3353 C CA . LEU A 1 439 ? -3.266 9.216 27.603 1.00 85.62 439 LEU A CA 1
ATOM 3354 C C . LEU A 1 439 ? -2.189 9.677 26.620 1.00 85.62 439 LEU A C 1
ATOM 3356 O O . LEU A 1 439 ? -2.416 10.583 25.818 1.00 85.62 439 LEU A O 1
ATOM 3360 N N . ASN A 1 440 ? -1.027 9.029 26.639 1.00 86.19 440 ASN A N 1
ATOM 3361 C CA . ASN A 1 440 ? 0.083 9.311 25.725 1.00 86.19 440 ASN A CA 1
ATOM 3362 C C . ASN A 1 440 ? 0.034 8.449 24.456 1.00 86.19 440 ASN A C 1
ATOM 3364 O O . ASN A 1 440 ? 0.665 8.785 23.455 1.00 86.19 440 ASN A O 1
ATOM 3368 N N . ARG A 1 441 ? -0.699 7.329 24.485 1.00 84.62 441 ARG A N 1
ATOM 3369 C CA . ARG A 1 441 ? -0.704 6.300 23.431 1.00 84.62 441 ARG A CA 1
ATOM 3370 C C . ARG A 1 441 ? -1.974 6.320 22.572 1.00 84.62 441 ARG A C 1
ATOM 3372 O O . ARG A 1 441 ? -2.374 5.303 22.013 1.00 84.62 441 ARG A O 1
ATOM 3379 N N . MET A 1 442 ? -2.605 7.488 22.415 1.00 86.38 442 MET A N 1
ATOM 3380 C CA . MET A 1 442 ? -3.823 7.634 21.599 1.00 86.38 442 MET A CA 1
ATOM 3381 C C . MET A 1 442 ? -3.613 7.289 20.120 1.00 86.38 442 MET A C 1
ATOM 3383 O O . MET A 1 442 ? -4.494 6.710 19.491 1.00 86.38 442 MET A O 1
ATOM 3387 N N . THR A 1 443 ? -2.444 7.593 19.549 1.00 87.50 443 THR A N 1
ATOM 3388 C CA . THR A 1 443 ? -2.127 7.156 18.180 1.00 87.50 443 THR A CA 1
ATOM 3389 C C . THR A 1 443 ? -2.066 5.631 18.094 1.00 87.50 443 THR A C 1
ATOM 3391 O O . THR A 1 443 ? -2.637 5.052 17.172 1.00 87.50 443 THR A O 1
ATOM 3394 N N . ASP A 1 444 ? -1.433 4.976 19.070 1.00 86.75 444 ASP A N 1
ATOM 3395 C CA . ASP A 1 444 ? -1.312 3.517 19.108 1.00 86.75 444 ASP A CA 1
ATOM 3396 C C . ASP A 1 444 ? -2.684 2.840 19.252 1.00 86.75 444 ASP A C 1
ATOM 3398 O O . ASP A 1 444 ? -2.923 1.808 18.631 1.00 86.75 444 ASP A O 1
ATOM 3402 N N . PHE A 1 445 ? -3.620 3.467 19.977 1.00 89.19 445 PHE A N 1
ATOM 3403 C CA . PHE A 1 445 ? -5.014 3.019 20.060 1.00 89.19 445 PHE A CA 1
ATOM 3404 C C . PHE A 1 445 ? -5.668 2.882 18.676 1.00 89.19 445 PHE A C 1
ATOM 3406 O O . PHE A 1 445 ? -6.328 1.881 18.401 1.00 89.19 445 PHE A O 1
ATOM 3413 N N . VAL A 1 446 ? -5.440 3.853 17.783 1.00 89.75 446 VAL A N 1
ATOM 3414 C CA . VAL A 1 446 ? -5.954 3.828 16.402 1.00 89.75 446 VAL A CA 1
ATOM 3415 C C . VAL A 1 446 ? -5.181 2.838 15.527 1.00 89.75 446 VAL A C 1
ATOM 3417 O O . VAL A 1 446 ? -5.786 2.141 14.712 1.00 89.75 446 VAL A O 1
ATOM 3420 N N . VAL A 1 447 ? -3.855 2.763 15.685 1.00 85.31 447 VAL A N 1
ATOM 3421 C CA . VAL A 1 447 ? -2.987 1.845 14.922 1.00 85.31 447 VAL A CA 1
ATOM 3422 C C . VAL A 1 447 ? -3.362 0.384 15.177 1.00 85.31 447 VAL A C 1
ATOM 3424 O O . VAL A 1 447 ? -3.442 -0.397 14.227 1.00 85.31 447 VAL A O 1
ATOM 3427 N N . GLU A 1 448 ? -3.639 0.031 16.432 1.00 85.25 448 GLU A N 1
ATOM 3428 C CA . GLU A 1 448 ? -4.055 -1.314 16.839 1.00 85.25 448 GLU A CA 1
ATOM 3429 C C . GLU A 1 448 ? -5.556 -1.583 16.594 1.00 85.25 448 GLU A C 1
ATOM 3431 O O . GLU A 1 448 ? -6.014 -2.702 16.806 1.00 85.25 448 GLU A O 1
ATOM 3436 N N . GLU A 1 449 ? -6.331 -0.607 16.102 1.00 89.94 449 GLU A N 1
ATOM 3437 C CA . GLU A 1 449 ? -7.791 -0.714 15.931 1.00 89.94 449 GLU A CA 1
ATOM 3438 C C . GLU A 1 449 ? -8.472 -1.164 17.231 1.00 89.94 449 GLU A C 1
ATOM 3440 O O . GLU A 1 449 ? -9.038 -2.250 17.304 1.00 89.94 449 GLU A O 1
ATOM 3445 N N . LEU A 1 450 ? -8.359 -0.377 18.299 1.00 92.94 450 LEU A N 1
ATOM 3446 C CA . LEU A 1 450 ? -8.931 -0.730 19.599 1.00 92.94 450 LEU A CA 1
ATOM 3447 C C . LEU A 1 450 ? -10.299 -0.089 19.831 1.00 92.94 450 LEU A C 1
ATOM 3449 O O . LEU A 1 450 ? -10.666 0.905 19.195 1.00 92.94 450 LEU A O 1
ATOM 3453 N N . SER A 1 451 ? -11.034 -0.662 20.783 1.00 95.75 451 SER A N 1
ATOM 3454 C CA . SER A 1 451 ? -12.242 -0.065 21.359 1.00 95.75 451 SER A CA 1
ATOM 3455 C C . SER A 1 451 ? -12.095 0.140 22.866 1.00 95.75 451 SER A C 1
ATOM 3457 O O . SER A 1 451 ? -11.443 -0.653 23.543 1.00 95.75 451 SER A O 1
ATOM 3459 N N . LEU A 1 452 ? -12.709 1.196 23.398 1.00 96.62 452 LEU A N 1
ATOM 3460 C CA . LEU A 1 452 ? -12.789 1.504 24.824 1.00 96.62 452 LEU A CA 1
ATOM 3461 C C . LEU A 1 452 ? -14.263 1.623 25.206 1.00 96.62 452 LEU A C 1
ATOM 3463 O O . LEU A 1 452 ? -14.997 2.460 24.676 1.00 96.62 452 LEU A O 1
ATOM 3467 N N . LEU A 1 453 ? -14.688 0.745 26.108 1.00 96.88 453 LEU A N 1
ATOM 3468 C CA . LEU A 1 453 ? -16.082 0.546 26.487 1.00 96.88 453 LEU A CA 1
ATOM 3469 C C . LEU A 1 453 ? -16.197 0.526 28.009 1.00 96.88 453 LEU A C 1
ATOM 3471 O O . LEU A 1 453 ? -15.246 0.159 28.700 1.00 96.88 453 LEU A O 1
ATOM 3475 N N . LYS A 1 454 ? -17.382 0.814 28.549 1.00 95.88 454 LYS A N 1
ATOM 3476 C CA . LYS A 1 454 ? -17.662 0.476 29.949 1.00 95.88 454 LYS A CA 1
ATOM 3477 C C . LYS A 1 454 ? -17.644 -1.037 30.153 1.00 95.88 454 LYS A C 1
ATOM 3479 O O . LYS A 1 454 ? -18.066 -1.803 29.280 1.00 95.88 454 LYS A O 1
ATOM 3484 N N . PHE A 1 455 ? -17.210 -1.485 31.320 1.00 95.19 455 PHE A N 1
ATOM 3485 C CA . PHE A 1 455 ? -17.344 -2.883 31.695 1.00 95.19 455 PHE A CA 1
ATOM 3486 C C . PHE A 1 455 ? -18.824 -3.264 31.835 1.00 95.19 455 PHE A C 1
ATOM 3488 O O . PHE A 1 455 ? -19.614 -2.577 32.479 1.00 95.19 455 PHE A O 1
ATOM 3495 N N . SER A 1 456 ? -19.196 -4.384 31.223 1.00 92.38 456 SER A N 1
ATOM 3496 C CA . SER A 1 456 ? -20.470 -5.071 31.436 1.00 92.38 456 SER A CA 1
ATOM 3497 C C . SER A 1 456 ? -20.332 -6.519 30.974 1.00 92.38 456 SER A C 1
ATOM 3499 O O . SER A 1 456 ? -19.492 -6.810 30.122 1.00 92.38 456 SER A O 1
ATOM 3501 N N . GLU A 1 457 ? -21.186 -7.418 31.469 1.00 87.31 457 GLU A N 1
ATOM 3502 C CA . GLU A 1 457 ? -21.208 -8.814 31.000 1.00 87.31 457 GLU A CA 1
ATOM 3503 C C . GLU A 1 457 ? -21.430 -8.898 29.482 1.00 87.31 457 GLU A C 1
ATOM 3505 O O . GLU A 1 457 ? -20.781 -9.683 28.799 1.00 87.31 457 GLU A O 1
ATOM 3510 N N . LYS A 1 458 ? -22.257 -8.005 28.922 1.00 89.94 458 LYS A N 1
ATOM 3511 C CA . LYS A 1 458 ? -22.460 -7.888 27.471 1.00 89.94 458 LYS A CA 1
ATOM 3512 C C . LYS A 1 458 ? -21.164 -7.552 26.726 1.00 89.94 458 LYS A C 1
ATOM 3514 O O . LYS A 1 458 ? -20.919 -8.102 25.657 1.00 89.94 458 LYS A O 1
ATOM 3519 N N . ASN A 1 459 ? -20.339 -6.658 27.269 1.00 92.50 459 ASN A N 1
ATOM 3520 C CA . ASN A 1 459 ? -19.102 -6.229 26.614 1.00 92.50 459 ASN A CA 1
ATOM 3521 C C . ASN A 1 459 ? -17.955 -7.248 26.759 1.00 92.50 459 ASN A C 1
ATOM 3523 O O . ASN A 1 459 ? -16.962 -7.130 26.049 1.00 92.50 459 ASN A O 1
ATOM 3527 N N . LEU A 1 460 ? -18.097 -8.294 27.586 1.00 89.69 460 LEU A N 1
ATOM 3528 C CA . LEU A 1 460 ? -17.196 -9.460 27.544 1.00 89.69 460 LEU A CA 1
ATOM 3529 C C . LEU A 1 460 ? -17.367 -10.283 26.252 1.00 89.69 460 LEU A C 1
ATOM 3531 O O . LEU A 1 460 ? -16.439 -10.967 25.812 1.00 89.69 460 LEU A O 1
ATOM 3535 N N . GLU A 1 461 ? -18.529 -10.167 25.606 1.00 86.75 461 GLU A N 1
ATOM 3536 C CA . GLU A 1 461 ? -18.844 -10.768 24.302 1.00 86.75 461 GLU A CA 1
ATOM 3537 C C . GLU A 1 461 ? -18.545 -9.820 23.125 1.00 86.75 461 GLU A C 1
ATOM 3539 O O . GLU A 1 461 ? -19.093 -9.973 22.029 1.00 86.75 461 GLU A O 1
ATOM 3544 N N . PHE A 1 462 ? -17.716 -8.796 23.350 1.00 88.25 462 PHE A N 1
ATOM 3545 C CA . PHE A 1 462 ? -17.352 -7.821 22.328 1.00 88.25 462 PHE A CA 1
ATOM 3546 C C . PHE A 1 462 ? -16.755 -8.490 21.081 1.00 88.25 462 PHE A C 1
ATOM 3548 O O . PHE A 1 462 ? -15.879 -9.343 21.167 1.00 88.25 462 PHE A O 1
ATOM 3555 N N . SER A 1 463 ? -17.197 -8.075 19.901 1.00 83.44 463 SER A N 1
ATOM 3556 C CA . SER A 1 463 ? -16.680 -8.566 18.625 1.00 83.44 463 SER A CA 1
ATOM 3557 C C . SER A 1 463 ? -16.782 -7.462 17.585 1.00 83.44 463 SER A C 1
ATOM 3559 O O . SER A 1 463 ? -17.756 -6.705 17.606 1.00 83.44 463 SER A O 1
ATOM 3561 N N . TRP A 1 464 ? -15.835 -7.397 16.650 1.00 81.81 464 TRP A N 1
ATOM 3562 C CA . TRP A 1 464 ? -15.917 -6.418 15.568 1.00 81.81 464 TRP A CA 1
ATOM 3563 C C . TRP A 1 464 ? -16.934 -6.861 14.519 1.00 81.81 464 TRP A C 1
ATOM 3565 O O . TRP A 1 464 ? -16.994 -8.051 14.204 1.00 81.81 464 TRP A O 1
ATOM 3575 N N . PRO A 1 465 ? -17.701 -5.927 13.930 1.00 73.25 465 PRO A N 1
ATOM 3576 C CA . PRO A 1 465 ? -18.657 -6.258 12.873 1.00 73.25 465 PRO A CA 1
ATOM 3577 C C . PRO A 1 465 ? -18.034 -6.964 11.659 1.00 73.25 465 PRO A C 1
ATOM 3579 O O . PRO A 1 465 ? -18.704 -7.771 11.030 1.00 73.25 465 PRO A O 1
ATOM 3582 N N . ASN A 1 466 ? -16.752 -6.706 11.373 1.00 64.38 466 ASN A N 1
ATOM 3583 C CA . ASN A 1 466 ? -16.015 -7.231 10.216 1.00 64.38 466 ASN A CA 1
ATOM 3584 C C . ASN A 1 466 ? -15.009 -8.349 10.577 1.00 64.38 466 ASN A C 1
ATOM 3586 O O . ASN A 1 466 ? -14.053 -8.572 9.836 1.00 64.38 466 ASN A O 1
ATOM 3590 N N . ASP A 1 467 ? -15.163 -9.013 11.729 1.00 63.03 467 ASP A N 1
ATOM 3591 C CA . ASP A 1 467 ? -14.338 -10.179 12.104 1.00 63.03 467 ASP A CA 1
ATOM 3592 C C . ASP A 1 467 ? -14.863 -11.504 11.503 1.00 63.03 467 ASP A C 1
ATOM 3594 O O . ASP A 1 467 ? -14.307 -12.568 11.769 1.00 63.03 467 ASP A O 1
ATOM 3598 N N . PHE A 1 468 ? -15.914 -11.457 10.676 1.00 51.94 468 PHE A N 1
ATOM 3599 C CA . PHE A 1 468 ? -16.405 -12.607 9.914 1.00 51.94 468 PHE A CA 1
ATOM 3600 C C . PHE A 1 468 ? -15.605 -12.743 8.611 1.00 51.94 468 PHE A C 1
ATOM 3602 O O . PHE A 1 468 ? -15.432 -11.766 7.884 1.00 51.94 468 PHE A O 1
ATOM 3609 N N . SER A 1 469 ? -15.087 -13.940 8.329 1.00 41.91 469 SER A N 1
ATOM 3610 C CA . SER A 1 469 ? -14.386 -14.244 7.077 1.00 41.91 469 SER A CA 1
ATOM 3611 C C . SER A 1 469 ? -15.280 -13.960 5.864 1.00 41.91 469 SER A C 1
ATOM 3613 O O . SER A 1 469 ? -16.456 -14.307 5.882 1.00 41.91 469 SER A O 1
ATOM 3615 N N . ASP A 1 470 ? -14.701 -13.405 4.792 1.00 38.22 470 ASP A N 1
ATOM 3616 C CA . ASP A 1 470 ? -15.339 -13.221 3.470 1.00 38.22 470 ASP A CA 1
ATOM 3617 C C . ASP A 1 470 ? -15.767 -14.555 2.803 1.00 38.22 470 ASP A C 1
ATOM 3619 O O . ASP A 1 470 ? -16.384 -14.551 1.735 1.00 38.22 470 ASP A O 1
ATOM 3623 N N . ASP A 1 471 ? -15.456 -15.699 3.417 1.00 38.09 471 ASP A N 1
ATOM 3624 C CA . ASP A 1 471 ? -15.877 -17.019 2.964 1.00 38.09 471 ASP A CA 1
ATOM 3625 C C . ASP A 1 471 ? -17.288 -17.349 3.468 1.00 38.09 471 ASP A C 1
ATOM 3627 O O . ASP A 1 471 ? -17.607 -17.160 4.641 1.00 38.09 471 ASP A O 1
ATOM 3631 N N . ASN A 1 472 ? -18.123 -17.863 2.557 1.00 34.84 472 ASN A N 1
ATOM 3632 C CA . ASN A 1 472 ? -19.523 -18.291 2.719 1.00 34.84 472 ASN A CA 1
ATOM 3633 C C . ASN A 1 472 ? -19.743 -19.433 3.747 1.00 34.84 472 ASN A C 1
ATOM 3635 O O . ASN A 1 472 ? -20.599 -20.293 3.535 1.00 34.84 472 ASN A O 1
ATOM 3639 N N . ASP A 1 473 ? -19.004 -19.477 4.853 1.00 35.53 473 ASP A N 1
ATOM 3640 C CA . ASP A 1 473 ? -19.197 -20.469 5.902 1.00 35.53 473 ASP A CA 1
ATOM 3641 C C . ASP A 1 473 ? -20.180 -19.965 6.966 1.00 35.53 473 ASP A C 1
ATOM 3643 O O . ASP A 1 473 ? -19.895 -19.110 7.805 1.00 35.53 473 ASP A O 1
ATOM 3647 N N . ASN A 1 474 ? -21.386 -20.527 6.877 1.00 35.50 474 ASN A N 1
ATOM 3648 C CA . ASN A 1 474 ? -22.494 -20.501 7.828 1.00 35.50 474 ASN A CA 1
ATOM 3649 C C . ASN A 1 474 ? -22.124 -20.068 9.264 1.00 35.50 474 ASN A C 1
ATOM 3651 O O . ASN A 1 474 ? -21.602 -20.877 10.021 1.00 35.50 474 ASN A O 1
ATOM 3655 N N . ASN A 1 475 ? -22.490 -18.837 9.649 1.00 37.50 475 ASN A N 1
ATOM 3656 C CA . ASN A 1 475 ? -22.955 -18.338 10.966 1.00 37.50 475 ASN A CA 1
ATOM 3657 C C . ASN A 1 475 ? -22.359 -18.845 12.312 1.00 37.50 475 ASN A C 1
ATOM 3659 O O . ASN A 1 475 ? -22.858 -18.434 13.358 1.00 37.50 475 ASN A O 1
ATOM 3663 N N . ASN A 1 476 ? -21.296 -19.654 12.350 1.00 39.97 476 ASN A N 1
ATOM 3664 C CA . ASN A 1 476 ? -20.778 -20.285 13.575 1.00 39.97 476 ASN A CA 1
ATOM 3665 C C . ASN A 1 476 ? -19.352 -19.858 13.970 1.00 39.97 476 ASN A C 1
ATOM 3667 O O . ASN A 1 476 ? -18.900 -20.229 15.048 1.00 39.97 476 ASN A O 1
ATOM 3671 N N . ASN A 1 477 ? -18.659 -19.035 13.177 1.00 48.59 477 ASN A N 1
ATOM 3672 C CA . ASN A 1 477 ? -17.291 -18.576 13.473 1.00 48.59 477 ASN A CA 1
ATOM 3673 C C . ASN A 1 477 ? -17.244 -17.215 14.192 1.00 48.59 477 ASN A C 1
ATOM 3675 O O . ASN A 1 477 ? -16.411 -16.361 13.889 1.00 48.59 477 ASN A O 1
ATOM 3679 N N . ARG A 1 478 ? -18.132 -16.970 15.167 1.00 54.66 478 ARG A N 1
ATOM 3680 C CA . ARG A 1 478 ? -17.980 -15.779 16.017 1.00 54.66 478 ARG A CA 1
ATOM 3681 C C . ARG A 1 478 ? -16.779 -15.992 16.939 1.00 54.66 478 ARG A C 1
ATOM 3683 O O . ARG A 1 478 ? -16.789 -16.895 17.773 1.00 54.66 478 ARG A O 1
ATOM 3690 N N . ARG A 1 479 ? -15.749 -15.158 16.790 1.00 62.00 479 ARG A N 1
ATOM 3691 C CA . ARG A 1 479 ? -14.550 -15.198 17.634 1.00 62.00 479 ARG A CA 1
ATOM 3692 C C . ARG A 1 479 ? -14.931 -15.041 19.111 1.00 62.00 479 ARG A C 1
ATOM 3694 O O . ARG A 1 479 ? -15.505 -14.023 19.489 1.00 62.00 479 ARG A O 1
ATOM 3701 N N . MET A 1 480 ? -14.595 -16.029 19.940 1.00 63.03 480 MET A N 1
ATOM 3702 C CA . MET A 1 480 ? -14.760 -15.936 21.394 1.00 63.03 480 MET A CA 1
ATOM 3703 C C . MET A 1 480 ? -13.549 -15.246 22.028 1.00 63.03 480 MET A C 1
ATOM 3705 O O . MET A 1 480 ? -12.411 -15.632 21.767 1.00 63.03 480 MET A O 1
ATOM 3709 N N . ASN A 1 481 ? -13.795 -14.242 22.877 1.00 72.88 481 ASN A N 1
ATOM 3710 C CA . ASN A 1 481 ? -12.746 -13.592 23.665 1.00 72.88 481 ASN A CA 1
ATOM 3711 C C . ASN A 1 481 ? -12.370 -14.492 24.842 1.00 72.88 481 ASN A C 1
ATOM 3713 O O . ASN A 1 481 ? -13.087 -14.529 25.848 1.00 72.88 481 ASN A O 1
ATOM 3717 N N . HIS A 1 482 ? -11.275 -15.232 24.702 1.00 74.69 482 HIS A N 1
ATOM 3718 C CA . HIS A 1 482 ? -10.887 -16.260 25.660 1.00 74.69 482 HIS A CA 1
ATOM 3719 C C . HIS A 1 482 ? -9.905 -15.729 26.706 1.00 74.69 482 HIS A C 1
ATOM 3721 O O . HIS A 1 482 ? -10.037 -16.057 27.885 1.00 74.69 482 HIS A O 1
ATOM 3727 N N . ASN A 1 483 ? -8.960 -14.881 26.288 1.00 81.88 483 ASN A N 1
ATOM 3728 C CA . ASN A 1 483 ? -7.920 -14.345 27.161 1.00 81.88 483 ASN A CA 1
ATOM 3729 C C . ASN A 1 483 ? -8.261 -12.918 27.603 1.00 81.88 483 ASN A C 1
ATOM 3731 O O . ASN A 1 483 ? -8.342 -12.002 26.777 1.00 81.88 483 ASN A O 1
ATOM 3735 N N . VAL A 1 484 ? -8.400 -12.729 28.917 1.00 88.75 484 VAL A N 1
ATOM 3736 C CA . VAL A 1 484 ? -8.695 -11.436 29.542 1.00 88.75 484 VAL A CA 1
ATOM 3737 C C . VAL A 1 484 ? -7.561 -11.054 30.486 1.00 88.75 484 VAL A C 1
ATOM 3739 O O . VAL A 1 484 ? -7.298 -11.758 31.462 1.00 88.75 484 VAL A O 1
ATOM 3742 N N . LEU A 1 485 ? -6.908 -9.923 30.219 1.00 90.12 485 LEU A N 1
ATOM 3743 C CA . LEU A 1 485 ? -5.972 -9.318 31.165 1.00 90.12 485 LEU A CA 1
ATOM 3744 C C . LEU A 1 485 ? -6.735 -8.400 32.117 1.00 90.12 485 LEU A C 1
ATOM 3746 O O . LEU A 1 485 ? -7.565 -7.606 31.682 1.00 90.12 485 LEU A O 1
ATOM 3750 N N . VAL A 1 486 ? -6.429 -8.462 33.405 1.00 91.00 486 VAL A N 1
ATOM 3751 C CA . VAL A 1 486 ? -7.030 -7.595 34.422 1.00 91.00 486 VAL A CA 1
ATOM 3752 C C . VAL A 1 486 ? -5.925 -6.840 35.153 1.00 91.00 486 VAL A C 1
ATOM 3754 O O . VAL A 1 486 ? -4.956 -7.449 35.614 1.00 91.00 486 VAL A O 1
ATOM 3757 N N . THR A 1 487 ? -6.047 -5.514 35.246 1.00 90.31 487 THR A N 1
ATOM 3758 C CA . THR A 1 487 ? -5.074 -4.671 35.958 1.00 90.31 487 THR A CA 1
ATOM 3759 C C . THR A 1 487 ? -5.328 -4.642 37.474 1.00 90.31 487 THR A C 1
ATOM 3761 O O . THR A 1 487 ? -6.453 -4.905 37.909 1.00 90.31 487 THR A O 1
ATOM 3764 N N . PRO A 1 488 ? -4.315 -4.301 38.302 1.00 87.00 488 PRO A N 1
ATOM 3765 C CA . PRO A 1 488 ? -4.445 -4.306 39.763 1.00 87.00 488 PRO A CA 1
ATOM 3766 C C . PRO A 1 488 ? -5.571 -3.427 40.313 1.00 87.00 488 PRO A C 1
ATOM 3768 O O . PRO A 1 488 ? -6.042 -3.657 41.422 1.00 87.00 488 PRO A O 1
ATOM 3771 N N . SER A 1 489 ? -5.975 -2.393 39.573 1.00 89.19 489 SER A N 1
ATOM 3772 C CA . SER A 1 489 ? -6.993 -1.441 40.017 1.00 89.19 489 SER A CA 1
ATOM 3773 C C . SER A 1 489 ? -8.421 -2.007 39.964 1.00 89.19 489 SER A C 1
ATOM 3775 O O . SER A 1 489 ? -9.334 -1.413 40.534 1.00 89.19 489 SER A O 1
ATOM 3777 N N . VAL A 1 490 ? -8.662 -3.138 39.297 1.00 90.75 490 VAL A N 1
ATOM 3778 C CA . VAL A 1 490 ? -10.013 -3.693 39.123 1.00 90.75 490 VAL A CA 1
ATOM 3779 C C . VAL A 1 490 ? -10.531 -4.334 40.416 1.00 90.75 490 VAL A C 1
ATOM 3781 O O . VAL A 1 490 ? -9.837 -5.105 41.074 1.00 90.75 490 VAL A O 1
ATOM 3784 N N . ASN A 1 491 ? -11.793 -4.058 40.764 1.00 89.75 491 ASN A N 1
ATOM 3785 C CA . ASN A 1 491 ? -12.434 -4.605 41.962 1.00 89.75 491 ASN A CA 1
ATOM 3786 C C . ASN A 1 491 ? -12.572 -6.140 41.904 1.00 89.75 491 ASN A C 1
ATOM 3788 O O . ASN A 1 491 ? -13.028 -6.691 40.903 1.00 89.75 491 ASN A O 1
ATOM 3792 N N . GLU A 1 492 ? -12.295 -6.827 43.014 1.00 89.50 492 GLU A N 1
ATOM 3793 C CA . GLU A 1 492 ? -12.340 -8.293 43.122 1.00 89.50 492 GLU A CA 1
ATOM 3794 C C . GLU A 1 492 ? -13.685 -8.918 42.699 1.00 89.50 492 GLU A C 1
ATOM 3796 O O . GLU A 1 492 ? -13.714 -9.996 42.102 1.00 89.50 492 GLU A O 1
ATOM 3801 N N . LYS A 1 493 ? -14.814 -8.227 42.917 1.00 90.06 493 LYS A N 1
ATOM 3802 C CA . LYS A 1 493 ? -16.136 -8.689 42.451 1.00 90.06 493 LYS A CA 1
ATOM 3803 C C . LYS A 1 493 ? -16.194 -8.827 40.929 1.00 90.06 493 LYS A C 1
ATOM 3805 O O . LYS A 1 493 ? -16.761 -9.794 40.426 1.00 90.06 493 LYS A O 1
ATOM 3810 N N . ILE A 1 494 ? -15.586 -7.884 40.210 1.00 91.38 494 ILE A N 1
ATOM 3811 C CA . ILE A 1 494 ? -15.502 -7.892 38.746 1.00 91.38 494 ILE A CA 1
ATOM 3812 C C . ILE A 1 494 ? -14.601 -9.037 38.286 1.00 91.38 494 ILE A C 1
ATOM 3814 O O . ILE A 1 494 ? -14.974 -9.792 37.394 1.00 91.38 494 ILE A O 1
ATOM 3818 N N . ILE A 1 495 ? -13.463 -9.238 38.955 1.00 91.19 495 ILE A N 1
ATOM 3819 C CA . ILE A 1 495 ? -12.543 -10.350 38.669 1.00 91.19 495 ILE A CA 1
ATOM 3820 C C . ILE A 1 495 ? -13.265 -11.698 38.787 1.00 91.19 495 ILE A C 1
ATOM 3822 O O . ILE A 1 495 ? -13.179 -12.536 37.888 1.00 91.19 495 ILE A O 1
ATOM 3826 N N . ASN A 1 496 ? -14.012 -11.896 39.874 1.00 90.56 496 ASN A N 1
ATOM 3827 C CA . ASN A 1 496 ? -14.770 -13.124 40.109 1.00 90.56 496 ASN A CA 1
ATOM 3828 C C . ASN A 1 496 ? -15.918 -13.305 39.101 1.00 90.56 496 ASN A C 1
ATOM 3830 O O . ASN A 1 496 ? -16.151 -14.427 38.653 1.00 90.56 496 ASN A O 1
ATOM 3834 N N . SER A 1 497 ? -16.577 -12.214 38.694 1.00 90.50 497 SER A N 1
ATOM 3835 C CA . SER A 1 497 ? -17.587 -12.219 37.625 1.00 90.50 497 SER A CA 1
ATOM 3836 C C . SER A 1 497 ? -16.998 -12.629 36.270 1.00 90.50 497 SER A C 1
ATOM 3838 O O . SER A 1 497 ? -17.616 -13.400 35.549 1.00 90.50 497 SER A O 1
ATOM 3840 N N . ILE A 1 498 ? -15.777 -12.209 35.927 1.00 91.25 498 ILE A N 1
ATOM 3841 C CA . ILE A 1 498 ? -15.138 -12.649 34.676 1.00 91.25 498 ILE A CA 1
ATOM 3842 C C . ILE A 1 498 ? -14.769 -14.136 34.766 1.00 91.25 498 ILE A C 1
ATOM 3844 O O . ILE A 1 498 ? -15.049 -14.896 33.837 1.00 91.25 498 ILE A O 1
ATOM 3848 N N . LYS A 1 499 ? -14.187 -14.576 35.892 1.00 88.75 499 LYS A N 1
ATOM 3849 C CA . LYS A 1 499 ? -13.802 -15.983 36.110 1.00 88.75 499 LYS A CA 1
ATOM 3850 C C . LYS A 1 499 ? -14.994 -16.940 36.017 1.00 88.75 499 LYS A C 1
ATOM 3852 O O . LYS A 1 499 ? -14.845 -18.028 35.465 1.00 88.75 499 LYS A O 1
ATOM 3857 N N . SER A 1 500 ? -16.177 -16.546 36.497 1.00 88.44 500 SER A N 1
ATOM 3858 C CA . SER A 1 500 ? -17.379 -17.391 36.420 1.00 88.44 500 SER A CA 1
ATOM 3859 C C . SER A 1 500 ? -17.864 -17.639 34.987 1.00 88.44 500 SER A C 1
ATOM 3861 O O . SER A 1 500 ? -18.602 -18.594 34.760 1.00 88.44 500 SER A O 1
ATOM 3863 N N . THR A 1 501 ? -17.409 -16.847 34.009 1.00 86.75 501 THR A N 1
ATOM 3864 C CA . THR A 1 501 ? -17.716 -17.068 32.586 1.00 86.75 501 THR A CA 1
ATOM 3865 C C . THR A 1 501 ? -16.864 -18.156 31.922 1.00 86.75 501 THR A C 1
ATOM 3867 O O . THR A 1 501 ? -17.076 -18.459 30.752 1.00 86.75 501 THR A O 1
ATOM 3870 N N . GLY A 1 502 ? -15.890 -18.740 32.635 1.00 83.62 502 GLY A N 1
ATOM 3871 C CA . GLY A 1 502 ? -14.986 -19.765 32.093 1.00 83.62 502 GLY A CA 1
ATOM 3872 C C . GLY A 1 502 ? -13.854 -19.217 31.215 1.00 83.62 502 GLY A C 1
ATOM 3873 O O . GLY A 1 502 ? -13.153 -19.990 30.565 1.00 83.62 502 GLY A O 1
ATOM 3874 N N . ARG A 1 503 ? -13.667 -17.892 31.188 1.00 84.62 503 ARG A N 1
ATOM 3875 C CA . ARG A 1 503 ? -12.564 -17.225 30.483 1.00 84.62 503 ARG A CA 1
ATOM 3876 C C . ARG A 1 503 ? -11.239 -17.384 31.220 1.00 84.62 503 ARG A C 1
ATOM 3878 O O . ARG A 1 503 ? -11.199 -17.471 32.448 1.00 84.62 503 ARG A O 1
ATOM 3885 N N . ASN A 1 504 ? -10.149 -17.334 30.464 1.00 79.50 504 ASN A N 1
ATOM 3886 C CA . ASN A 1 504 ? -8.803 -17.332 31.008 1.00 79.50 504 ASN A CA 1
ATOM 3887 C C . ASN A 1 504 ? -8.432 -15.924 31.498 1.00 79.50 504 ASN A C 1
ATOM 3889 O O . ASN A 1 504 ? -8.193 -15.015 30.700 1.00 79.50 504 ASN A O 1
ATOM 3893 N N . VAL A 1 505 ? -8.432 -15.740 32.820 1.00 83.50 505 VAL A N 1
ATOM 3894 C CA . VAL A 1 505 ? -8.177 -14.450 33.472 1.00 83.50 505 VAL A CA 1
ATOM 3895 C C . VAL A 1 505 ? -6.739 -14.392 33.965 1.00 83.50 505 VAL A C 1
ATOM 3897 O O . VAL A 1 505 ? -6.373 -15.119 34.888 1.00 83.50 505 VAL A O 1
ATOM 3900 N N . ILE A 1 506 ? -5.955 -13.471 33.407 1.00 81.06 506 ILE A N 1
ATOM 3901 C CA . ILE A 1 506 ? -4.587 -13.194 33.849 1.00 81.06 506 ILE A CA 1
ATOM 3902 C C . ILE A 1 506 ? -4.577 -11.896 34.646 1.00 81.06 506 ILE A C 1
ATOM 3904 O O . ILE A 1 506 ? -5.047 -10.854 34.186 1.00 81.06 506 ILE A O 1
ATOM 3908 N N . LEU A 1 507 ? -4.047 -11.974 35.863 1.00 80.62 507 LEU A N 1
ATOM 3909 C CA . LEU A 1 507 ? -3.883 -10.826 36.743 1.00 80.62 507 LEU A CA 1
ATOM 3910 C C . LEU A 1 507 ? -2.502 -10.222 36.504 1.00 80.62 507 LEU A C 1
ATOM 3912 O O . LEU A 1 507 ? -1.492 -10.918 36.619 1.00 80.62 507 LEU A O 1
ATOM 3916 N N . LYS A 1 508 ? -2.461 -8.928 36.186 1.00 74.69 508 LYS A N 1
ATOM 3917 C CA . LYS A 1 508 ? -1.223 -8.146 36.215 1.00 74.69 508 LYS A CA 1
ATOM 3918 C C . LYS A 1 508 ? -0.913 -7.850 37.683 1.00 74.69 508 LYS A C 1
ATOM 3920 O O . LYS A 1 508 ? -1.591 -7.023 38.281 1.00 74.69 508 LYS A O 1
ATOM 3925 N N . ASP A 1 509 ? 0.070 -8.526 38.263 1.00 68.38 509 ASP A N 1
ATOM 3926 C CA . ASP A 1 509 ? 0.490 -8.369 39.660 1.00 68.38 509 ASP A CA 1
ATOM 3927 C C . ASP A 1 509 ? 2.023 -8.504 39.797 1.00 68.38 509 ASP A C 1
ATOM 3929 O O . ASP A 1 509 ? 2.753 -8.421 38.810 1.00 68.38 509 ASP A O 1
ATOM 3933 N N . ALA A 1 510 ? 2.532 -8.673 41.021 1.00 54.62 510 ALA A N 1
ATOM 3934 C CA . ALA A 1 510 ? 3.961 -8.882 41.263 1.00 54.62 510 ALA A CA 1
ATOM 3935 C C . ALA A 1 510 ? 4.498 -10.231 40.733 1.00 54.62 510 ALA A C 1
ATOM 3937 O O . ALA A 1 510 ? 5.709 -10.367 40.581 1.00 54.62 510 ALA A O 1
ATOM 3938 N N . ASN A 1 511 ? 3.625 -11.209 40.464 1.00 52.38 511 ASN A N 1
ATOM 3939 C CA . ASN A 1 511 ? 3.983 -12.547 39.989 1.00 52.38 511 ASN A CA 1
ATOM 3940 C C . ASN A 1 511 ? 3.997 -12.648 38.455 1.00 52.38 511 ASN A C 1
ATOM 3942 O O . ASN A 1 511 ? 4.694 -13.506 37.926 1.00 52.38 511 ASN A O 1
ATOM 3946 N N . ASN A 1 512 ? 3.258 -11.781 37.753 1.00 62.38 512 ASN A N 1
ATOM 3947 C CA . ASN A 1 512 ? 3.297 -11.638 36.294 1.00 62.38 512 ASN A CA 1
ATOM 3948 C C . ASN A 1 512 ? 3.746 -10.222 35.928 1.00 62.38 512 ASN A C 1
ATOM 3950 O O . ASN A 1 512 ? 2.923 -9.334 35.659 1.00 62.38 512 ASN A O 1
ATOM 3954 N N . SER A 1 513 ? 5.059 -9.992 35.928 1.00 68.69 513 SER A N 1
ATOM 3955 C CA . SER A 1 513 ? 5.594 -8.696 35.534 1.00 68.69 513 SER A CA 1
ATOM 3956 C C . SER A 1 513 ? 5.264 -8.413 34.063 1.00 68.69 513 SER A C 1
ATOM 3958 O O . SER A 1 513 ? 5.065 -9.310 33.243 1.00 68.69 513 SER A O 1
ATOM 3960 N N . ILE A 1 514 ? 5.243 -7.132 33.687 1.00 73.50 514 ILE A N 1
ATOM 3961 C CA . ILE A 1 514 ? 5.105 -6.719 32.281 1.00 73.50 514 ILE A CA 1
ATOM 3962 C C . ILE A 1 514 ? 6.141 -7.424 31.390 1.00 73.50 514 ILE A C 1
ATOM 3964 O O . ILE A 1 514 ? 5.853 -7.703 30.232 1.00 73.50 514 ILE A O 1
ATOM 3968 N N . ASN A 1 515 ? 7.338 -7.711 31.912 1.00 74.81 515 ASN A N 1
ATOM 3969 C CA . ASN A 1 515 ? 8.374 -8.406 31.155 1.00 74.81 515 ASN A CA 1
ATOM 3970 C C . ASN A 1 515 ? 7.976 -9.846 30.844 1.00 74.81 515 ASN A C 1
ATOM 3972 O O . ASN A 1 515 ? 8.142 -10.250 29.701 1.00 74.81 515 ASN A O 1
ATOM 3976 N N . ASP A 1 516 ? 7.387 -10.555 31.806 1.00 74.50 516 ASP A N 1
ATOM 3977 C CA . ASP A 1 516 ? 6.954 -11.945 31.632 1.00 74.50 516 ASP A CA 1
ATOM 3978 C C . ASP A 1 516 ? 5.826 -12.032 30.597 1.00 74.50 516 ASP A C 1
ATOM 3980 O O . ASP A 1 516 ? 5.838 -12.885 29.713 1.00 74.50 516 ASP A O 1
ATOM 3984 N N . ILE A 1 517 ? 4.887 -11.077 30.639 1.00 77.38 517 ILE A N 1
ATOM 3985 C CA . ILE A 1 517 ? 3.816 -10.966 29.639 1.00 77.38 517 ILE A CA 1
ATOM 3986 C C . ILE A 1 517 ? 4.397 -10.704 28.242 1.00 77.38 517 ILE A C 1
ATOM 3988 O O . ILE A 1 517 ? 3.975 -11.327 27.269 1.00 77.38 517 ILE A O 1
ATOM 3992 N N . LEU A 1 518 ? 5.348 -9.776 28.118 1.00 77.62 518 LEU A N 1
ATOM 3993 C CA . LEU A 1 518 ? 5.958 -9.437 26.829 1.00 77.62 518 LEU A CA 1
ATOM 3994 C C . LEU A 1 518 ? 6.816 -10.577 26.275 1.00 77.62 518 LEU A C 1
ATOM 3996 O O . LEU A 1 518 ? 6.785 -10.820 25.072 1.00 77.62 518 LEU A O 1
ATOM 4000 N N . GLU A 1 519 ? 7.562 -11.264 27.138 1.00 75.62 519 GLU A N 1
ATOM 4001 C CA . GLU A 1 519 ? 8.361 -12.433 26.780 1.00 75.62 519 GLU A CA 1
ATOM 4002 C C . GLU A 1 519 ? 7.456 -13.564 26.279 1.00 75.62 519 GLU A C 1
ATOM 4004 O O . GLU A 1 519 ? 7.685 -14.091 25.188 1.00 75.62 519 GLU A O 1
ATOM 4009 N N . TRP A 1 520 ? 6.352 -13.830 26.987 1.00 76.19 520 TRP A N 1
ATOM 4010 C CA . TRP A 1 520 ? 5.341 -14.786 26.544 1.00 76.19 520 TRP A CA 1
ATOM 4011 C C . TRP A 1 520 ? 4.754 -14.424 25.171 1.00 76.19 520 TRP A C 1
ATOM 4013 O O . TRP A 1 520 ? 4.653 -15.295 24.303 1.00 76.19 520 TRP A O 1
ATOM 4023 N N . ILE A 1 521 ? 4.393 -13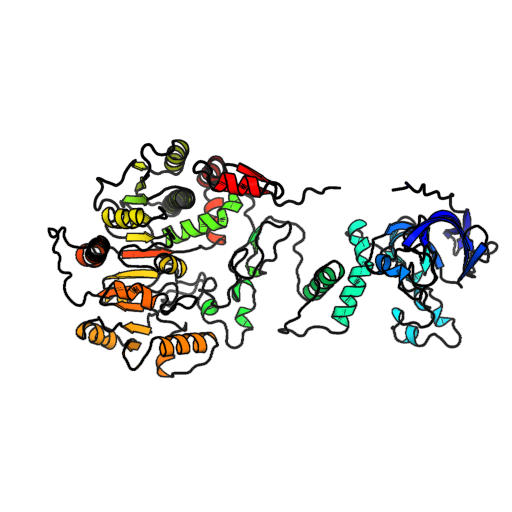.154 24.937 1.00 76.81 521 ILE A N 1
ATOM 4024 C CA . ILE A 1 521 ? 3.869 -12.699 23.636 1.00 76.81 521 ILE A CA 1
ATOM 4025 C C . ILE A 1 521 ? 4.920 -12.890 22.532 1.00 76.81 521 ILE A C 1
ATOM 4027 O O . ILE A 1 521 ? 4.590 -13.391 21.457 1.00 76.81 521 ILE A O 1
ATOM 4031 N N . ASP A 1 522 ? 6.173 -12.487 22.762 1.00 75.56 522 ASP A N 1
ATOM 4032 C CA . ASP A 1 522 ? 7.258 -12.600 21.777 1.00 75.56 522 ASP A CA 1
ATOM 4033 C C . ASP A 1 522 ? 7.535 -14.063 21.401 1.00 75.56 522 ASP A C 1
ATOM 4035 O O . ASP A 1 522 ? 7.571 -14.414 20.219 1.00 75.56 522 ASP A O 1
ATOM 4039 N N . GLN A 1 523 ? 7.647 -14.941 22.396 1.00 71.88 523 GLN A N 1
ATOM 4040 C CA . GLN A 1 523 ? 7.859 -16.372 22.179 1.00 71.88 523 GLN A CA 1
ATOM 4041 C C . GLN A 1 523 ? 6.661 -17.020 21.473 1.00 71.88 523 GLN A C 1
ATOM 4043 O O . GLN A 1 523 ? 6.839 -17.812 20.543 1.00 71.88 523 GLN A O 1
ATOM 4048 N N . SER A 1 524 ? 5.440 -16.620 21.832 1.00 70.56 524 SER A N 1
ATOM 4049 C CA . SER A 1 524 ? 4.230 -17.144 21.200 1.00 70.56 524 SER A CA 1
ATOM 4050 C C . SER A 1 524 ? 4.052 -16.637 19.759 1.00 70.56 524 SER A C 1
ATOM 4052 O O . SER A 1 524 ? 3.621 -17.403 18.897 1.00 70.56 524 SER A O 1
ATOM 4054 N N . ASN A 1 525 ? 4.455 -15.397 19.438 1.00 70.12 525 ASN A N 1
ATOM 4055 C CA . ASN A 1 525 ? 4.529 -14.909 18.048 1.00 70.12 525 ASN A CA 1
ATOM 4056 C C . ASN A 1 525 ? 5.522 -15.725 17.204 1.00 70.12 525 ASN A C 1
ATOM 4058 O O . ASN A 1 525 ? 5.286 -15.925 16.015 1.00 70.12 525 ASN A O 1
ATOM 4062 N N . LYS A 1 526 ? 6.597 -16.232 17.821 1.00 69.25 526 LYS A N 1
ATOM 4063 C CA . LYS A 1 526 ? 7.593 -17.123 17.198 1.00 69.25 526 LYS A CA 1
ATOM 4064 C C . LYS A 1 526 ? 7.149 -18.590 17.150 1.00 69.25 526 LYS A C 1
ATOM 4066 O O . LYS A 1 526 ? 7.937 -19.453 16.768 1.00 69.25 526 LYS A O 1
ATOM 4071 N N . GLY A 1 527 ? 5.910 -18.889 17.546 1.00 62.03 527 GLY A N 1
ATOM 4072 C CA . GLY A 1 527 ? 5.359 -20.239 17.497 1.00 62.03 527 GLY A CA 1
ATOM 4073 C C . GLY A 1 527 ? 5.816 -21.166 18.625 1.00 62.03 527 GLY A C 1
ATOM 4074 O O . GLY A 1 527 ? 5.589 -22.373 18.549 1.00 62.03 527 GLY A O 1
ATOM 4075 N N . GLN A 1 528 ? 6.458 -20.631 19.666 1.00 60.44 528 GLN A N 1
ATOM 4076 C CA . GLN A 1 528 ? 6.857 -21.401 20.841 1.00 60.44 528 GLN A CA 1
ATOM 4077 C C . GLN A 1 528 ? 5.697 -21.437 21.845 1.00 60.44 528 GLN A C 1
ATOM 4079 O O . GLN A 1 528 ? 5.192 -20.400 22.264 1.00 60.44 528 GLN A O 1
ATOM 4084 N N . VAL A 1 529 ? 5.256 -22.637 22.234 1.00 54.59 529 VAL A N 1
ATOM 4085 C CA . VAL A 1 529 ? 4.179 -22.823 23.220 1.00 54.59 529 VAL A CA 1
ATOM 4086 C C . VAL A 1 529 ? 4.802 -23.029 24.596 1.00 54.59 529 VAL A C 1
ATOM 4088 O O . VAL A 1 529 ? 5.350 -24.097 24.862 1.00 54.59 529 VAL A O 1
ATOM 4091 N N . LEU A 1 530 ? 4.723 -22.021 25.467 1.00 50.44 530 LEU A N 1
ATOM 4092 C CA . LEU A 1 530 ? 5.406 -22.053 26.769 1.00 50.44 530 LEU A CA 1
ATOM 4093 C C . LEU A 1 530 ? 4.495 -22.309 27.968 1.00 50.44 530 LEU A C 1
ATOM 4095 O O . LEU A 1 530 ? 4.969 -22.831 28.972 1.00 50.44 530 LEU A O 1
ATOM 4099 N N . ASP A 1 531 ? 3.193 -22.044 27.855 1.00 51.97 531 ASP A N 1
ATOM 4100 C CA . ASP A 1 531 ? 2.227 -22.356 28.911 1.00 51.97 531 ASP A CA 1
ATOM 4101 C C . ASP A 1 531 ? 1.023 -23.115 28.341 1.00 51.97 531 ASP A C 1
ATOM 4103 O O . ASP A 1 531 ? 0.379 -22.692 27.377 1.00 51.97 531 ASP A O 1
ATOM 4107 N N . GLN A 1 532 ? 0.710 -24.255 28.957 1.00 48.97 532 GLN A N 1
ATOM 4108 C CA . GLN A 1 532 ? -0.438 -25.073 28.587 1.00 48.97 532 GLN A CA 1
ATOM 4109 C C . GLN A 1 532 ? -1.780 -24.417 28.951 1.00 48.97 532 GLN A C 1
ATOM 4111 O O . GLN A 1 532 ? -2.781 -24.743 28.316 1.00 48.97 532 GLN A O 1
ATOM 4116 N N . ASN A 1 533 ? -1.804 -23.474 29.899 1.00 44.62 533 ASN A N 1
ATOM 4117 C CA . ASN A 1 533 ? -3.009 -22.749 30.317 1.00 44.62 533 ASN A CA 1
ATOM 4118 C C . ASN A 1 533 ? -3.392 -21.607 29.357 1.00 44.62 533 ASN A C 1
ATOM 4120 O O . ASN A 1 533 ? -4.543 -21.185 29.328 1.00 44.62 533 ASN A O 1
ATOM 4124 N N . LEU A 1 534 ? -2.449 -21.131 28.535 1.00 50.97 534 LEU A N 1
ATOM 4125 C CA . LEU A 1 534 ? -2.652 -20.058 27.550 1.00 50.97 534 LEU A CA 1
ATOM 4126 C C . LEU A 1 534 ? -2.980 -20.589 26.137 1.00 50.97 534 LEU A C 1
ATOM 4128 O O . LEU A 1 534 ? -3.161 -19.800 25.209 1.00 50.97 534 LEU A O 1
ATOM 4132 N N . LYS A 1 535 ? -3.106 -21.919 25.981 1.00 45.62 535 LYS A N 1
ATOM 4133 C CA . LYS A 1 535 ? -3.282 -22.656 24.709 1.00 45.62 535 LYS A CA 1
ATOM 4134 C C . LYS A 1 535 ? -4.522 -22.304 23.881 1.00 45.62 535 LYS A C 1
ATOM 4136 O O . LYS A 1 535 ? -4.592 -22.707 22.725 1.00 45.62 535 LYS A O 1
ATOM 4141 N N . ASN A 1 536 ? -5.493 -21.594 24.445 1.00 48.75 536 ASN A N 1
ATOM 4142 C CA . ASN A 1 536 ? -6.822 -21.479 23.843 1.00 48.75 536 ASN A CA 1
ATOM 4143 C C . ASN A 1 536 ? -7.086 -20.155 23.110 1.00 48.75 536 ASN A C 1
ATOM 4145 O O . ASN A 1 536 ? -8.164 -20.009 22.535 1.00 48.75 536 ASN A O 1
ATOM 4149 N N . SER A 1 537 ? -6.147 -19.198 23.098 1.00 50.69 537 SER A N 1
ATOM 4150 C CA . SER A 1 537 ? -6.287 -18.047 22.197 1.00 50.69 537 SER A CA 1
ATOM 4151 C C . SER A 1 537 ? -5.664 -18.363 20.841 1.00 50.69 537 SER A C 1
ATOM 4153 O O . SER A 1 537 ? -4.474 -18.678 20.782 1.00 50.69 537 SER A O 1
ATOM 4155 N N . PRO A 1 538 ? -6.419 -18.217 19.738 1.00 54.84 538 PRO A N 1
ATOM 4156 C CA . PRO A 1 538 ? -5.893 -18.443 18.399 1.00 54.84 538 PRO A CA 1
ATOM 4157 C C . PRO A 1 538 ? -4.770 -17.472 18.019 1.00 54.84 538 PRO A C 1
ATOM 4159 O O . PRO A 1 538 ? -4.039 -17.758 17.076 1.00 54.84 538 PRO A O 1
ATOM 4162 N N . VAL A 1 539 ? -4.632 -16.333 18.721 1.00 63.22 539 VAL A N 1
ATOM 4163 C CA . VAL A 1 539 ? -3.649 -15.268 18.450 1.00 63.22 539 VAL A CA 1
ATOM 4164 C C . VAL A 1 539 ? -2.861 -14.931 19.729 1.00 63.22 539 VAL A C 1
ATOM 4166 O O . VAL A 1 539 ? -3.482 -14.803 20.787 1.00 63.22 539 VAL A O 1
ATOM 4169 N N . PRO A 1 540 ? -1.527 -14.735 19.681 1.00 64.69 540 PRO A N 1
ATOM 4170 C CA . PRO A 1 540 ? -0.680 -14.679 20.874 1.00 64.69 540 PRO A CA 1
ATOM 4171 C C . PRO A 1 540 ? -0.668 -13.313 21.582 1.00 64.69 540 PRO A C 1
ATOM 4173 O O . PRO A 1 540 ? 0.370 -12.679 21.705 1.00 64.69 540 PRO A O 1
ATOM 4176 N N . ARG A 1 541 ? -1.842 -12.834 22.012 1.00 81.06 541 ARG A N 1
ATOM 4177 C CA . ARG A 1 541 ? -2.096 -11.577 22.747 1.00 81.06 541 ARG A CA 1
ATOM 4178 C C . ARG A 1 541 ? -3.449 -11.676 23.480 1.00 81.06 541 ARG A C 1
ATOM 4180 O O . ARG A 1 541 ? -4.149 -12.682 23.351 1.00 81.06 541 ARG A O 1
ATOM 4187 N N . PHE A 1 542 ? -3.837 -10.646 24.230 1.00 85.56 542 PHE A N 1
ATOM 4188 C CA . PHE A 1 542 ? -5.119 -10.618 24.952 1.00 85.56 542 PHE A CA 1
ATOM 4189 C C . PHE A 1 542 ? -6.260 -10.106 24.080 1.00 85.56 542 PHE A C 1
ATOM 4191 O O . PHE A 1 542 ? -6.070 -9.140 23.346 1.00 85.56 542 PHE A O 1
ATOM 4198 N N . ASP A 1 543 ? -7.443 -10.717 24.182 1.00 84.38 543 ASP A N 1
ATOM 4199 C CA . ASP A 1 543 ? -8.639 -10.267 23.461 1.00 84.38 543 ASP A CA 1
ATOM 4200 C C . ASP A 1 543 ? -9.264 -9.034 24.116 1.00 84.38 543 ASP A C 1
ATOM 4202 O O . ASP A 1 543 ? -9.699 -8.102 23.433 1.00 84.38 543 ASP A O 1
ATOM 4206 N N . LEU A 1 544 ? -9.290 -9.047 25.449 1.00 91.88 544 LEU A N 1
ATOM 4207 C CA . LEU A 1 544 ? -9.842 -7.994 26.282 1.00 91.88 544 LEU A CA 1
ATOM 4208 C C . LEU A 1 544 ? -8.855 -7.627 27.382 1.00 91.88 544 LEU A C 1
ATOM 4210 O O . LEU A 1 544 ? -8.153 -8.484 27.926 1.00 91.88 544 LEU A O 1
ATOM 4214 N N . VAL A 1 545 ? -8.863 -6.355 27.759 1.00 94.00 545 VAL A N 1
ATOM 4215 C CA . VAL A 1 545 ? -8.200 -5.879 28.972 1.00 94.00 545 VAL A CA 1
ATOM 4216 C C . VAL A 1 545 ? -9.230 -5.158 29.829 1.00 94.00 545 VAL A C 1
ATOM 4218 O O . VAL A 1 545 ? -9.911 -4.261 29.341 1.00 94.00 545 VAL A O 1
ATOM 4221 N N . VAL A 1 546 ? -9.345 -5.523 31.102 1.00 95.12 546 VAL A N 1
ATOM 4222 C CA . VAL A 1 546 ? -10.194 -4.821 32.069 1.00 95.12 546 VAL A CA 1
ATOM 4223 C C . VAL A 1 546 ? -9.321 -3.931 32.937 1.00 95.12 546 VAL A C 1
ATOM 4225 O O . VAL A 1 546 ? -8.342 -4.401 33.520 1.00 95.12 546 VAL A O 1
ATOM 4228 N N . ILE A 1 547 ? -9.690 -2.653 33.013 1.00 93.88 547 ILE A N 1
ATOM 4229 C CA . ILE A 1 547 ? -8.978 -1.637 33.787 1.00 93.88 547 ILE A CA 1
ATOM 4230 C C . ILE A 1 547 ? -9.904 -0.952 34.788 1.00 93.88 547 ILE A C 1
ATOM 4232 O O . ILE A 1 547 ? -11.076 -0.701 34.496 1.00 93.88 547 ILE A O 1
ATOM 4236 N N . GLY A 1 548 ? -9.370 -0.612 35.957 1.00 91.44 548 GLY A N 1
ATOM 4237 C CA . GLY A 1 548 ? -10.047 0.215 36.957 1.00 91.44 548 GLY A CA 1
ATOM 4238 C C . GLY A 1 548 ? -9.649 1.689 36.910 1.00 91.44 548 GLY A C 1
ATOM 4239 O O . GLY A 1 548 ? -10.373 2.540 37.423 1.00 91.44 548 GLY A O 1
ATOM 4240 N N . ASN A 1 549 ? -8.540 2.022 36.241 1.00 89.19 549 ASN A N 1
ATOM 4241 C CA . ASN A 1 549 ? -8.044 3.389 36.109 1.00 89.19 549 ASN A CA 1
ATOM 4242 C C . ASN A 1 549 ? -7.645 3.697 34.656 1.00 89.19 549 ASN A C 1
ATOM 4244 O O . ASN A 1 5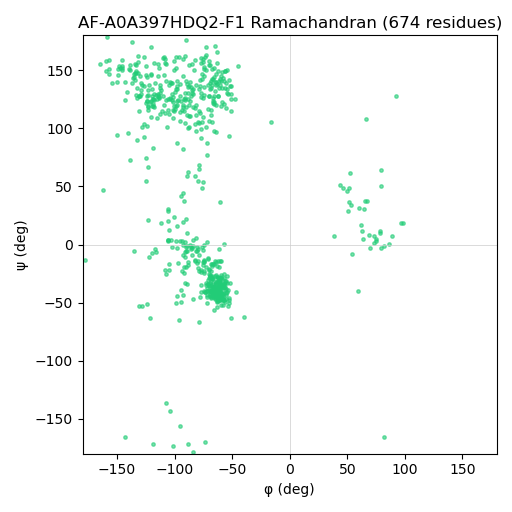49 ? -6.851 2.973 34.060 1.00 89.19 549 ASN A O 1
ATOM 4248 N N . LEU A 1 550 ? -8.149 4.804 34.095 1.00 89.69 550 LEU A N 1
ATOM 4249 C CA . LEU A 1 550 ? -7.854 5.224 32.716 1.00 89.69 550 LEU A CA 1
ATOM 4250 C C . LEU A 1 550 ? -6.356 5.467 32.463 1.00 89.69 550 LEU A C 1
ATOM 4252 O O . LEU A 1 550 ? -5.887 5.228 31.354 1.00 89.69 550 LEU A O 1
ATOM 4256 N N . LYS A 1 551 ? -5.574 5.838 33.488 1.00 86.44 551 LYS A N 1
ATOM 4257 C CA . LYS A 1 551 ? -4.110 6.005 33.378 1.00 86.44 551 LYS A CA 1
ATOM 4258 C C . LYS A 1 551 ? -3.379 4.688 33.058 1.00 86.44 551 LYS A C 1
ATOM 4260 O O . LYS A 1 551 ? -2.221 4.709 32.655 1.00 86.44 551 LYS A O 1
ATOM 4265 N N . GLU A 1 552 ? -4.035 3.534 33.205 1.00 88.81 552 GLU A N 1
ATOM 4266 C CA . GLU A 1 552 ? -3.449 2.227 32.883 1.00 88.81 552 GLU A CA 1
ATOM 4267 C C . GLU A 1 552 ? -3.523 1.870 31.392 1.00 88.81 552 GLU A C 1
ATOM 4269 O O . GLU A 1 552 ? -2.803 0.955 30.977 1.00 88.81 552 GLU A O 1
ATOM 4274 N N . ILE A 1 553 ? -4.326 2.591 30.590 1.00 90.44 553 ILE A N 1
ATOM 4275 C CA . ILE A 1 553 ? -4.511 2.354 29.145 1.00 90.44 553 ILE A CA 1
ATOM 4276 C C . ILE A 1 553 ? -3.165 2.319 28.416 1.00 90.44 553 ILE A C 1
ATOM 4278 O O . ILE A 1 553 ? -2.870 1.351 27.716 1.00 90.44 553 ILE A O 1
ATOM 4282 N N . ASP A 1 554 ? -2.306 3.317 28.635 1.00 88.19 554 ASP A N 1
ATOM 4283 C CA . ASP A 1 554 ? -0.992 3.388 27.986 1.00 88.19 554 ASP A CA 1
ATOM 4284 C C . ASP A 1 554 ? -0.158 2.121 28.254 1.00 88.19 554 ASP A C 1
ATOM 4286 O O . ASP A 1 554 ? 0.488 1.590 27.350 1.00 88.19 554 ASP A O 1
ATOM 4290 N N . SER A 1 555 ? -0.231 1.590 29.483 1.00 84.94 555 SER A N 1
ATOM 4291 C CA . SER A 1 555 ? 0.538 0.414 29.909 1.00 84.94 555 SER A CA 1
ATOM 4292 C C . SER A 1 555 ? 0.048 -0.905 29.309 1.00 84.94 555 SER A C 1
ATOM 4294 O O . SER A 1 555 ? 0.797 -1.878 29.311 1.00 84.94 555 SER A O 1
ATOM 4296 N N . VAL A 1 556 ? -1.194 -0.961 28.821 1.00 87.00 556 VAL A N 1
ATOM 4297 C CA . VAL A 1 556 ? -1.790 -2.170 28.222 1.00 87.00 556 VAL A CA 1
ATOM 4298 C C . VAL A 1 556 ? -1.857 -2.087 26.698 1.00 87.00 556 VAL A C 1
ATOM 4300 O O . VAL A 1 556 ? -1.974 -3.113 26.033 1.00 87.00 556 VAL A O 1
ATOM 4303 N N . ILE A 1 557 ? -1.718 -0.886 26.128 1.00 88.44 557 ILE A N 1
ATOM 4304 C CA . ILE A 1 557 ? -1.462 -0.725 24.698 1.00 88.44 557 ILE A CA 1
ATOM 4305 C C . ILE A 1 557 ? 0.014 -1.000 24.434 1.00 88.44 557 ILE A C 1
ATOM 4307 O O . ILE A 1 557 ? 0.306 -2.012 23.818 1.00 88.44 557 ILE A O 1
ATOM 4311 N N . ARG A 1 558 ? 0.951 -0.176 24.921 1.00 85.94 558 ARG A N 1
ATOM 4312 C CA . ARG A 1 558 ? 2.399 -0.355 24.694 1.00 85.94 558 ARG A CA 1
ATOM 4313 C C . ARG A 1 558 ? 3.180 -0.013 25.969 1.00 85.94 558 ARG A C 1
ATOM 4315 O O . ARG A 1 558 ? 3.484 1.157 26.204 1.00 85.94 558 ARG A O 1
ATOM 4322 N N . PRO A 1 559 ? 3.527 -1.012 26.802 1.00 77.56 559 PRO A N 1
ATOM 4323 C CA . PRO A 1 559 ? 4.110 -0.782 28.127 1.00 77.56 559 PRO A CA 1
ATOM 4324 C C . PRO A 1 559 ? 5.542 -0.232 28.118 1.00 77.56 559 PRO A C 1
ATOM 4326 O O . PRO A 1 559 ? 5.988 0.294 29.135 1.00 77.56 559 PRO A O 1
ATOM 4329 N N . LYS A 1 560 ? 6.287 -0.399 27.017 1.00 74.12 560 LYS A N 1
ATOM 4330 C CA . LYS A 1 560 ? 7.689 0.017 26.895 1.00 74.12 560 LYS A CA 1
ATOM 4331 C C . LYS A 1 560 ? 7.861 0.988 25.738 1.00 74.12 560 LYS A C 1
ATOM 4333 O O . LYS A 1 560 ? 7.326 0.782 24.652 1.00 74.12 560 LYS A O 1
ATOM 4338 N N . GLU A 1 561 ? 8.649 2.027 25.970 1.00 67.50 561 GLU A N 1
ATOM 4339 C CA . GLU A 1 561 ? 9.037 2.971 24.929 1.00 67.50 561 GLU A CA 1
ATOM 4340 C C . GLU A 1 561 ? 9.974 2.301 23.909 1.00 67.50 561 GLU A C 1
ATOM 4342 O O . GLU A 1 561 ? 10.811 1.476 24.273 1.00 67.50 561 GLU A O 1
ATOM 4347 N N . GLY A 1 562 ? 9.801 2.611 22.620 1.00 63.50 562 GLY A N 1
ATOM 4348 C CA . GLY A 1 562 ? 10.600 2.030 21.531 1.00 63.50 562 GLY A CA 1
ATOM 4349 C C . GLY A 1 562 ? 10.263 0.579 21.161 1.00 63.50 562 GLY A C 1
ATOM 4350 O O . GLY A 1 562 ? 10.911 0.018 20.281 1.00 63.50 562 GLY A O 1
ATOM 4351 N N . MET A 1 563 ? 9.258 -0.033 21.794 1.00 66.94 563 MET A N 1
ATOM 4352 C CA . MET A 1 563 ? 8.789 -1.381 21.471 1.00 66.94 563 MET A CA 1
ATOM 4353 C C . MET A 1 563 ? 7.540 -1.324 20.581 1.00 66.94 563 MET A C 1
ATOM 4355 O O . MET A 1 563 ? 6.600 -0.586 20.872 1.00 66.94 563 MET A O 1
ATOM 4359 N N . ASP A 1 564 ? 7.511 -2.135 19.519 1.00 65.62 564 ASP A N 1
ATOM 4360 C CA . ASP A 1 564 ? 6.371 -2.195 18.587 1.00 65.62 564 ASP A CA 1
ATOM 4361 C C . ASP A 1 564 ? 5.263 -3.179 19.019 1.00 65.62 564 ASP A C 1
ATOM 4363 O O . ASP A 1 564 ? 4.248 -3.357 18.350 1.00 65.62 564 ASP A O 1
ATOM 4367 N N . LEU A 1 565 ? 5.454 -3.851 20.155 1.00 71.38 565 LEU A N 1
ATOM 4368 C CA . LEU A 1 565 ? 4.591 -4.927 20.623 1.00 71.38 565 LEU A CA 1
ATOM 4369 C C . LEU A 1 565 ? 3.494 -4.407 21.557 1.00 71.38 565 LEU A C 1
ATOM 4371 O O . LEU A 1 565 ? 3.786 -3.870 22.628 1.00 71.38 565 LEU A O 1
ATOM 4375 N N . SER A 1 566 ? 2.234 -4.621 21.170 1.00 82.62 566 SER A N 1
ATOM 4376 C CA . SER A 1 566 ? 1.079 -4.351 22.026 1.00 82.62 566 SER A CA 1
ATOM 4377 C C . SER A 1 566 ? 0.688 -5.560 22.881 1.00 82.62 566 SER A C 1
ATOM 4379 O O . SER A 1 566 ? 0.749 -6.693 22.398 1.00 82.62 566 SER A O 1
ATOM 4381 N N . ILE A 1 567 ? 0.292 -5.330 24.143 1.00 85.50 567 ILE A N 1
ATOM 4382 C CA . ILE A 1 567 ? -0.237 -6.394 25.019 1.00 85.50 567 ILE A CA 1
ATOM 4383 C C . ILE A 1 567 ? -1.637 -6.796 24.552 1.00 85.50 567 ILE A C 1
ATOM 4385 O O . ILE A 1 567 ? -1.929 -7.982 24.365 1.00 85.50 567 ILE A O 1
ATOM 4389 N N . LEU A 1 568 ? -2.509 -5.807 24.353 1.00 87.62 568 LEU A N 1
ATOM 4390 C CA . LEU A 1 568 ? -3.805 -6.042 23.741 1.00 87.62 568 LEU A CA 1
ATOM 4391 C C . LEU A 1 568 ? -3.601 -6.399 22.265 1.00 87.62 568 LEU A C 1
ATOM 4393 O O . LEU A 1 568 ? -2.754 -5.845 21.562 1.00 87.62 568 LEU A O 1
ATOM 4397 N N . ARG A 1 569 ? -4.358 -7.374 21.775 1.00 83.56 569 ARG A N 1
ATOM 4398 C CA . ARG A 1 569 ? -4.315 -7.695 20.352 1.00 83.56 569 ARG A CA 1
ATOM 4399 C C . ARG A 1 569 ? -4.944 -6.577 19.532 1.00 83.56 569 ARG A C 1
ATOM 4401 O O . ARG A 1 569 ? -5.865 -5.909 19.999 1.00 83.56 569 ARG A O 1
ATOM 4408 N N . SER A 1 570 ? -4.538 -6.464 18.272 1.00 84.06 570 SER A N 1
ATOM 4409 C CA . SER A 1 570 ? -5.246 -5.597 17.339 1.00 84.06 570 SER A CA 1
ATOM 4410 C C . SER A 1 570 ? -6.699 -6.060 17.195 1.00 84.06 570 SER A C 1
ATOM 4412 O O . SER A 1 570 ? -6.965 -7.273 17.217 1.00 84.06 570 SER A O 1
ATOM 4414 N N . ARG A 1 571 ? -7.644 -5.122 17.080 1.00 85.88 571 ARG A N 1
ATOM 4415 C CA . ARG A 1 571 ? -9.081 -5.419 17.203 1.00 85.88 571 ARG A CA 1
ATOM 4416 C C . ARG A 1 571 ? -9.462 -6.021 18.566 1.00 85.88 571 ARG A C 1
ATOM 4418 O O . ARG A 1 571 ? -10.367 -6.852 18.662 1.00 85.88 571 ARG A O 1
ATOM 4425 N N . GLY A 1 572 ? -8.767 -5.651 19.635 1.00 89.56 572 GLY A N 1
ATOM 4426 C CA . GLY A 1 572 ? -9.173 -5.935 21.014 1.00 89.56 572 GLY A CA 1
ATOM 4427 C C . GLY A 1 572 ? -10.041 -4.820 21.605 1.00 89.56 572 GLY A C 1
ATOM 4428 O O . GLY A 1 572 ? -10.247 -3.778 20.975 1.00 89.56 572 GLY A O 1
ATOM 4429 N N . ALA A 1 573 ? -10.526 -5.017 22.832 1.00 94.19 573 ALA A N 1
ATOM 4430 C CA . ALA A 1 573 ? -11.208 -3.960 23.581 1.00 94.19 573 ALA A CA 1
ATOM 4431 C C . ALA A 1 573 ? -10.677 -3.794 25.007 1.00 94.19 573 ALA A C 1
ATOM 4433 O O . ALA A 1 573 ? -10.333 -4.757 25.694 1.00 94.19 573 ALA A O 1
ATOM 4434 N N . ILE A 1 574 ? -10.659 -2.542 25.453 1.00 96.12 574 ILE A N 1
ATOM 4435 C CA . ILE A 1 574 ? -10.417 -2.142 26.832 1.00 96.12 574 ILE A CA 1
ATOM 4436 C C . ILE A 1 574 ? -11.779 -1.915 27.493 1.00 96.12 574 ILE A C 1
ATOM 4438 O O . ILE A 1 574 ? -12.593 -1.128 27.007 1.00 96.12 574 ILE A O 1
ATOM 4442 N N . LEU A 1 575 ? -12.029 -2.608 28.599 1.00 96.88 575 LEU A N 1
ATOM 4443 C CA . LEU A 1 575 ? -13.247 -2.492 29.392 1.00 96.88 575 LEU A CA 1
ATOM 4444 C C . LEU A 1 575 ? -12.942 -1.722 30.677 1.00 96.88 575 LEU A C 1
ATOM 4446 O O . LEU A 1 575 ? -12.166 -2.177 31.517 1.00 96.88 575 LEU A O 1
ATOM 4450 N N . TYR A 1 576 ? -13.555 -0.556 30.834 1.00 95.56 576 TYR A N 1
ATOM 4451 C CA . TYR A 1 576 ? -13.334 0.328 31.972 1.00 95.56 576 TYR A CA 1
ATOM 4452 C C . TYR A 1 576 ? -14.371 0.098 33.077 1.00 95.56 576 TYR A C 1
ATOM 4454 O O . TYR A 1 576 ? -15.576 0.206 32.843 1.00 95.56 576 TYR A O 1
ATOM 4462 N N . SER A 1 577 ? -13.898 -0.213 34.284 1.00 92.56 577 SER A N 1
ATOM 4463 C CA . SER A 1 577 ? -14.709 -0.399 35.492 1.00 92.56 577 SER A CA 1
ATOM 4464 C C . SER A 1 577 ? -14.087 0.369 36.663 1.00 92.56 577 SER A C 1
ATOM 4466 O O . SER A 1 577 ? -13.270 -0.218 37.374 1.00 92.56 577 SER A O 1
ATOM 4468 N N . PRO A 1 578 ? -14.443 1.643 36.899 1.00 86.19 578 PRO A N 1
ATOM 4469 C CA . PRO A 1 578 ? -13.817 2.453 37.943 1.00 86.19 578 PRO A CA 1
ATOM 4470 C C . PRO A 1 578 ? -13.872 1.781 39.323 1.00 86.19 578 PRO A C 1
ATOM 4472 O O . PRO A 1 578 ? -14.910 1.259 39.732 1.00 86.19 578 PRO A O 1
ATOM 4475 N N . SER A 1 579 ? -12.738 1.780 40.028 1.00 69.06 579 SER A N 1
ATOM 4476 C CA . SER A 1 579 ? -12.566 1.149 41.349 1.00 69.06 579 SER A CA 1
ATOM 4477 C C . SER A 1 579 ? -13.343 1.867 42.459 1.00 69.06 579 SER A C 1
ATOM 4479 O O . SER A 1 579 ? -13.834 1.229 43.388 1.00 69.06 579 SER A O 1
ATOM 4481 N N . GLU A 1 580 ? -13.468 3.186 42.325 1.00 64.62 580 GLU A N 1
ATOM 4482 C CA . GLU A 1 580 ? -14.267 4.100 43.142 1.00 64.62 580 GLU A CA 1
ATOM 4483 C C . GLU A 1 580 ? -15.035 5.023 42.180 1.00 64.62 580 GLU A C 1
ATOM 4485 O O . GLU A 1 580 ? -14.512 5.311 41.097 1.00 64.62 580 GLU A O 1
ATOM 4490 N N . PRO A 1 581 ? -16.258 5.486 42.509 1.00 56.50 581 PRO A N 1
ATOM 4491 C CA . PRO A 1 581 ? -16.896 6.529 41.713 1.00 56.50 581 PRO A CA 1
ATOM 4492 C C . PRO A 1 581 ? -15.923 7.716 41.617 1.00 56.50 581 PRO A C 1
ATOM 4494 O O . PRO A 1 581 ? -15.384 8.116 42.652 1.00 56.50 581 PRO A O 1
ATOM 4497 N N . PRO A 1 582 ? -15.645 8.251 40.412 1.00 54.94 582 PRO A N 1
ATOM 4498 C CA . PRO A 1 582 ? -14.750 9.391 40.271 1.00 54.94 582 PRO A CA 1
ATOM 4499 C C . PRO A 1 582 ? -15.195 10.500 41.235 1.00 54.94 582 PRO A C 1
ATOM 4501 O O . PRO A 1 582 ? -16.400 10.740 41.340 1.00 54.94 582 PRO A O 1
ATOM 4504 N N . PRO A 1 583 ? -14.290 11.174 41.963 1.00 48.78 583 PRO A N 1
ATOM 4505 C CA . PRO A 1 583 ? -14.679 12.342 42.734 1.00 48.78 583 PRO A CA 1
ATOM 4506 C C . PRO A 1 583 ? -15.104 13.426 41.737 1.00 48.78 583 PRO A C 1
ATOM 4508 O O . PRO A 1 583 ? -14.274 14.093 41.127 1.00 48.78 583 PRO A O 1
ATOM 4511 N N . TYR A 1 584 ? -16.410 13.540 41.511 1.00 52.38 584 TYR A N 1
ATOM 4512 C CA . TYR A 1 584 ? -17.012 14.530 40.626 1.00 52.38 584 TYR A CA 1
ATOM 4513 C C . TYR A 1 584 ? -17.089 15.881 41.340 1.00 52.38 584 TYR A C 1
ATOM 4515 O O . TYR A 1 584 ? -18.169 16.337 41.709 1.00 52.38 584 TYR A O 1
ATOM 4523 N N . ASP A 1 585 ? -15.939 16.500 41.595 1.00 51.84 585 ASP A N 1
ATOM 4524 C CA . ASP A 1 585 ? -15.889 17.858 42.136 1.00 51.84 585 ASP A CA 1
ATOM 4525 C C . ASP A 1 585 ? -15.794 18.861 40.979 1.00 51.84 585 ASP A C 1
ATOM 4527 O O . ASP A 1 585 ? -14.710 19.275 40.570 1.00 51.84 585 ASP A O 1
ATOM 4531 N N . TYR A 1 586 ? -16.954 19.174 40.391 1.00 47.50 586 TYR A N 1
ATOM 4532 C CA . TYR A 1 586 ? -17.079 20.047 39.216 1.00 47.50 586 TYR A CA 1
ATOM 4533 C C . TYR A 1 586 ? -16.804 21.532 39.506 1.00 47.50 586 TYR A C 1
ATOM 4535 O O . TYR A 1 586 ? -16.653 22.298 38.557 1.00 47.50 586 TYR A O 1
ATOM 4543 N N . ASP A 1 587 ? -16.741 21.928 40.782 1.00 45.59 587 ASP A N 1
ATOM 4544 C CA . ASP A 1 587 ? -16.610 23.325 41.221 1.00 45.59 587 ASP A CA 1
ATOM 4545 C C . ASP A 1 587 ? -15.196 23.662 41.739 1.00 45.59 587 ASP A C 1
ATOM 4547 O O . ASP A 1 587 ? -14.944 24.773 42.213 1.00 45.59 587 ASP A O 1
ATOM 4551 N N . ASN A 1 588 ? -14.250 22.718 41.666 1.00 47.66 588 ASN A N 1
ATOM 4552 C CA . ASN A 1 588 ? -12.899 22.900 42.191 1.00 47.66 588 ASN A CA 1
ATOM 4553 C C . ASN A 1 588 ? -11.926 23.295 41.074 1.00 47.66 588 ASN A C 1
ATOM 4555 O O . ASN A 1 588 ? -11.222 22.459 40.505 1.00 47.66 588 ASN A O 1
ATOM 4559 N N . ASP A 1 589 ? -11.837 24.603 40.819 1.00 49.88 589 ASP A N 1
ATOM 4560 C CA . ASP A 1 589 ? -10.872 25.253 39.909 1.00 49.88 589 ASP A CA 1
ATOM 4561 C C . ASP A 1 589 ? -9.383 24.971 40.252 1.00 49.88 589 ASP A C 1
ATOM 4563 O O . ASP A 1 589 ? -8.480 25.459 39.575 1.00 49.88 589 ASP A O 1
ATOM 4567 N N . ASN A 1 590 ? -9.096 24.188 41.302 1.00 50.53 590 ASN A N 1
ATOM 4568 C CA . ASN A 1 590 ? -7.744 23.804 41.719 1.00 50.53 590 ASN A CA 1
ATOM 4569 C C . ASN A 1 590 ? -7.216 22.508 41.069 1.00 50.53 590 ASN A C 1
ATOM 4571 O O . ASN A 1 590 ? -6.058 22.157 41.301 1.00 50.53 590 ASN A O 1
ATOM 4575 N N . ASN A 1 591 ? -8.024 21.773 40.295 1.00 53.75 591 ASN A N 1
ATOM 4576 C CA . ASN A 1 591 ? -7.549 20.585 39.575 1.00 53.75 591 ASN A CA 1
ATOM 4577 C C . ASN A 1 591 ? -6.785 20.987 38.303 1.00 53.75 591 ASN A C 1
ATOM 4579 O O . ASN A 1 591 ? -7.258 21.807 37.519 1.00 53.75 591 ASN A O 1
ATOM 4583 N N . ASN A 1 592 ? -5.618 20.379 38.067 1.00 63.69 592 ASN A N 1
ATOM 4584 C CA . ASN A 1 592 ? -4.859 20.594 36.831 1.00 63.69 592 ASN A CA 1
ATOM 4585 C C . ASN A 1 592 ? -5.666 20.119 35.603 1.00 63.69 592 ASN A C 1
ATOM 4587 O O . ASN A 1 592 ? -6.392 19.127 35.688 1.00 63.69 592 ASN A O 1
ATOM 4591 N N . ASP A 1 593 ? -5.470 20.765 34.445 1.00 69.56 593 ASP A N 1
ATOM 4592 C CA . ASP A 1 593 ? -6.222 20.520 33.196 1.00 69.56 593 ASP A CA 1
ATOM 4593 C C . ASP A 1 593 ? -6.378 19.027 32.839 1.00 69.56 593 ASP A C 1
ATOM 4595 O O . ASP A 1 593 ? -7.464 18.577 32.473 1.00 69.56 593 ASP A O 1
ATOM 4599 N N . ASN A 1 594 ? -5.328 18.224 33.032 1.00 72.75 594 ASN A N 1
ATOM 4600 C CA . ASN A 1 594 ? -5.346 16.786 32.744 1.00 72.75 594 ASN A CA 1
ATOM 4601 C C . ASN A 1 594 ? -6.353 15.991 33.591 1.00 72.75 594 ASN A C 1
ATOM 4603 O O . ASN A 1 594 ? -6.948 15.035 33.092 1.00 72.75 594 ASN A O 1
ATOM 4607 N N . ASP A 1 595 ? -6.539 16.339 34.866 1.00 76.25 595 ASP A N 1
ATOM 4608 C CA . ASP A 1 595 ? -7.468 15.609 35.732 1.00 76.25 595 ASP A CA 1
ATOM 4609 C C . ASP A 1 595 ? -8.924 15.933 35.352 1.00 76.25 595 ASP A C 1
ATOM 4611 O O . ASP A 1 595 ? -9.761 15.029 35.315 1.00 76.25 595 ASP A O 1
ATOM 4615 N N . ASN A 1 596 ? -9.202 17.171 34.926 1.00 81.38 596 ASN A N 1
ATOM 4616 C CA . ASN A 1 596 ? -10.502 17.564 34.369 1.00 81.38 596 ASN A CA 1
ATOM 4617 C C . ASN A 1 596 ? -10.808 16.818 33.053 1.00 81.38 596 ASN A C 1
ATOM 4619 O O . ASN A 1 596 ? -11.932 16.358 32.831 1.00 81.38 596 ASN A O 1
ATOM 4623 N N . GLU A 1 597 ? -9.809 16.639 32.184 1.00 89.25 597 GLU A N 1
ATOM 4624 C CA . GLU A 1 597 ? -9.954 15.859 30.948 1.00 89.25 597 GLU A CA 1
ATOM 4625 C C . GLU A 1 597 ? -10.208 14.364 31.211 1.00 89.25 597 GLU A C 1
ATOM 4627 O O . GLU A 1 597 ? -11.030 13.743 30.531 1.00 89.25 597 GLU A O 1
ATOM 4632 N N . ILE A 1 598 ? -9.533 13.774 32.205 1.00 88.88 598 ILE A N 1
ATOM 4633 C CA . ILE A 1 598 ? -9.756 12.380 32.623 1.00 88.88 598 ILE A CA 1
ATOM 4634 C C . ILE A 1 598 ? -11.171 12.200 33.172 1.00 88.88 598 ILE A C 1
ATOM 4636 O O . ILE A 1 598 ? -11.838 11.220 32.834 1.00 88.88 598 ILE A O 1
ATOM 4640 N N . GLN A 1 599 ? -11.646 13.141 33.991 1.00 87.00 599 GLN A N 1
ATOM 4641 C CA . GLN A 1 599 ? -13.012 13.119 34.514 1.00 87.00 599 GLN A CA 1
ATOM 4642 C C . GLN A 1 599 ? -14.047 13.203 33.388 1.00 87.00 599 GLN A C 1
ATOM 4644 O O . GLN A 1 599 ? -15.026 12.456 33.408 1.00 87.00 599 GLN A O 1
ATOM 4649 N N . LEU A 1 600 ? -13.813 14.047 32.374 1.00 91.31 600 LEU A N 1
ATOM 4650 C CA . LEU A 1 600 ? -14.678 14.136 31.195 1.00 91.31 600 LEU A CA 1
ATOM 4651 C C . LEU A 1 600 ? -14.775 12.792 30.459 1.00 91.31 600 LEU A C 1
ATOM 4653 O O . LEU A 1 600 ? -15.880 12.356 30.130 1.00 91.31 600 LEU A O 1
ATOM 4657 N N . LEU A 1 601 ? -13.641 12.126 30.218 1.00 93.19 601 LEU A N 1
ATOM 4658 C CA . LEU A 1 601 ? -13.615 10.814 29.567 1.00 93.19 601 LEU A CA 1
ATOM 4659 C C . LEU A 1 601 ? -14.276 9.732 30.435 1.00 93.19 601 LEU A C 1
ATOM 4661 O O . LEU A 1 601 ? -15.066 8.937 29.931 1.00 93.19 601 LEU A O 1
ATOM 4665 N N . SER A 1 602 ? -13.999 9.719 31.740 1.00 92.69 602 SER A N 1
ATOM 4666 C CA . SER A 1 602 ? -14.597 8.764 32.680 1.00 92.69 602 SER A CA 1
ATOM 4667 C C . SER A 1 602 ? -16.123 8.893 32.716 1.00 92.69 602 SER A C 1
ATOM 4669 O O . SER A 1 602 ? -16.829 7.901 32.523 1.00 92.69 602 SER A O 1
ATOM 4671 N N . LYS A 1 603 ? -16.639 10.124 32.838 1.00 91.31 603 LYS A N 1
ATOM 4672 C CA . LYS A 1 603 ? -18.075 10.425 32.762 1.00 91.31 603 LYS A CA 1
ATOM 4673 C C . LYS A 1 603 ? -18.685 9.944 31.448 1.00 91.31 603 LYS A C 1
ATOM 4675 O O . LYS A 1 603 ? -19.715 9.273 31.457 1.00 91.31 603 LYS A O 1
ATOM 4680 N N . ALA A 1 604 ? -18.030 10.256 30.330 1.00 94.38 604 ALA A N 1
ATOM 4681 C CA . ALA A 1 604 ? -18.497 9.870 29.008 1.00 94.38 604 ALA A CA 1
ATOM 4682 C C . ALA A 1 604 ? -18.656 8.348 28.871 1.00 94.38 604 ALA A C 1
ATOM 4684 O O . ALA A 1 604 ? -19.653 7.888 28.325 1.00 94.38 604 ALA A O 1
ATOM 4685 N N . LEU A 1 605 ? -17.706 7.568 29.389 1.00 95.06 605 LEU A N 1
ATOM 4686 C CA . LEU A 1 605 ? -17.757 6.105 29.328 1.00 95.06 605 LEU A CA 1
ATOM 4687 C C . LEU A 1 605 ? -18.802 5.516 30.287 1.00 95.06 605 LEU A C 1
ATOM 4689 O O . LEU A 1 605 ? -19.480 4.554 29.936 1.00 95.06 605 LEU A O 1
ATOM 4693 N N . ILE A 1 606 ? -18.917 6.054 31.505 1.00 93.88 606 ILE A N 1
ATOM 4694 C CA . ILE A 1 606 ? -19.679 5.417 32.590 1.00 93.88 606 ILE A CA 1
ATOM 4695 C C . ILE A 1 606 ? -21.116 5.927 32.685 1.00 93.88 606 ILE A C 1
ATOM 4697 O O . ILE A 1 606 ? -22.041 5.116 32.739 1.00 93.88 606 ILE A O 1
ATOM 4701 N N . GLU A 1 607 ? -21.313 7.244 32.703 1.00 91.75 607 GLU A N 1
ATOM 4702 C CA . GLU A 1 607 ? -22.640 7.855 32.848 1.00 91.75 607 GLU A CA 1
ATOM 4703 C C . GLU A 1 607 ? -23.356 7.958 31.508 1.00 91.75 607 GLU A C 1
ATOM 4705 O O . GLU A 1 607 ? -24.521 7.578 31.395 1.00 91.75 607 GLU A O 1
ATOM 4710 N N . ASP A 1 608 ? -22.647 8.442 30.487 1.00 93.31 608 ASP A N 1
ATOM 4711 C CA . ASP A 1 608 ? -23.234 8.650 29.162 1.00 93.31 608 ASP A CA 1
ATOM 4712 C C . ASP A 1 608 ? -23.213 7.380 28.295 1.00 93.31 608 ASP A C 1
ATOM 4714 O O . ASP A 1 608 ? -23.814 7.369 27.223 1.00 93.31 608 ASP A O 1
ATOM 4718 N N . ASP A 1 609 ? -22.524 6.320 28.742 1.00 95.25 609 ASP A N 1
ATOM 4719 C CA . ASP A 1 609 ? -22.343 5.056 28.011 1.00 95.25 609 ASP A CA 1
ATOM 4720 C C . ASP A 1 609 ? -21.817 5.251 26.577 1.00 95.25 609 ASP A C 1
ATOM 4722 O O . ASP A 1 609 ? -22.204 4.545 25.640 1.00 95.25 609 ASP A O 1
ATOM 4726 N N . ILE A 1 610 ? -20.936 6.240 26.391 1.00 97.31 610 ILE A N 1
ATOM 4727 C CA . ILE A 1 610 ? -20.245 6.436 25.121 1.00 97.31 610 ILE A CA 1
ATOM 4728 C C . ILE A 1 610 ? -19.272 5.284 24.916 1.00 97.31 610 ILE A C 1
ATOM 4730 O O . ILE A 1 610 ? -18.477 4.936 25.785 1.00 97.31 610 ILE A O 1
ATOM 4734 N N . GLN A 1 611 ? -19.291 4.745 23.707 1.00 97.38 611 GLN A N 1
ATOM 4735 C CA . GLN A 1 611 ? -18.324 3.777 23.232 1.00 97.38 611 GLN A CA 1
ATOM 4736 C C . GLN A 1 611 ? -17.323 4.470 22.322 1.00 97.38 611 GLN A C 1
ATOM 4738 O O . GLN A 1 611 ? -17.713 5.155 21.372 1.00 97.38 611 GLN A O 1
ATOM 4743 N N . ILE A 1 612 ? -16.037 4.268 22.586 1.00 97.31 612 ILE A N 1
ATOM 4744 C CA . ILE A 1 612 ? -14.975 4.786 21.731 1.00 97.31 612 ILE A CA 1
ATOM 4745 C C . ILE A 1 612 ? -14.462 3.648 20.864 1.00 97.31 612 ILE A C 1
ATOM 4747 O O . ILE A 1 612 ? -14.006 2.629 21.373 1.00 97.31 612 ILE A O 1
ATOM 4751 N N . TRP A 1 613 ? -14.528 3.838 19.556 1.00 96.69 613 TRP A N 1
ATOM 4752 C CA . TRP A 1 613 ? -14.077 2.885 18.548 1.00 96.69 613 TRP A CA 1
ATOM 4753 C C . TRP A 1 613 ? -12.951 3.509 17.733 1.00 96.69 613 TRP A C 1
ATOM 4755 O O . TRP A 1 613 ? -12.852 4.731 17.635 1.00 96.69 613 TRP A O 1
ATOM 4765 N N . SER A 1 614 ? -12.101 2.697 17.117 1.00 94.81 614 SER A N 1
ATOM 4766 C CA . SER A 1 614 ? -11.083 3.192 16.193 1.00 94.81 614 SER A CA 1
ATOM 4767 C C . SER A 1 614 ? -10.826 2.209 15.061 1.00 94.81 614 SER A C 1
ATOM 4769 O O . SER A 1 614 ? -11.137 1.026 15.154 1.00 94.81 614 SER A O 1
ATOM 4771 N N . THR A 1 615 ? -10.275 2.716 13.959 1.00 90.88 615 THR A N 1
ATOM 4772 C CA . THR A 1 615 ? -9.917 1.906 12.782 1.00 90.88 615 THR A CA 1
ATOM 4773 C C . THR A 1 615 ? -8.702 2.507 12.086 1.00 90.88 615 THR A C 1
ATOM 4775 O O . THR A 1 615 ? -8.539 3.732 12.080 1.00 90.88 615 THR A O 1
ATOM 4778 N N . ARG A 1 616 ? -7.920 1.692 11.377 1.00 84.38 616 ARG A N 1
ATOM 4779 C CA . ARG A 1 616 ? -6.805 2.137 10.518 1.00 84.38 616 ARG A CA 1
ATOM 4780 C C . ARG A 1 616 ? -7.182 2.076 9.024 1.00 84.38 616 ARG A C 1
ATOM 4782 O O . ARG A 1 616 ? -8.310 2.430 8.678 1.00 84.38 616 ARG A O 1
ATOM 4789 N N . CYS A 1 617 ? -6.248 1.708 8.143 1.00 79.81 617 CYS A N 1
ATOM 4790 C CA . CYS A 1 617 ? -6.485 1.304 6.752 1.00 79.81 617 CYS A CA 1
ATOM 4791 C C . CYS A 1 617 ? -7.664 0.319 6.620 1.00 79.81 617 CYS A C 1
ATOM 4793 O O . CYS A 1 617 ? -7.986 -0.417 7.552 1.00 79.81 617 CYS A O 1
ATOM 4795 N N . GLY A 1 618 ? -8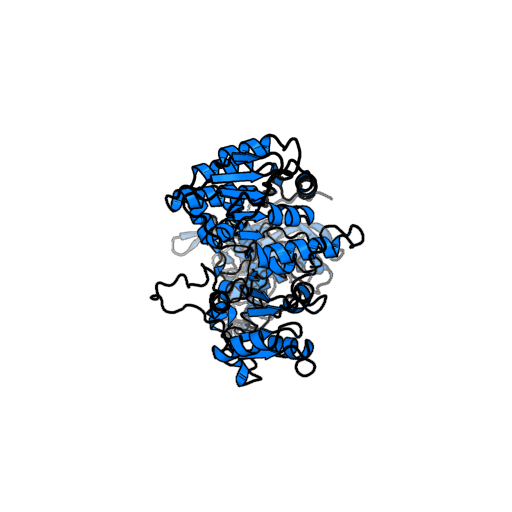.304 0.312 5.452 1.00 82.88 618 GLY A N 1
ATOM 4796 C CA . GLY A 1 618 ? -9.398 -0.607 5.130 1.00 82.88 618 GLY A CA 1
ATOM 4797 C C . GLY A 1 618 ? -9.078 -1.513 3.947 1.00 82.88 618 GLY A C 1
ATOM 4798 O O . GLY A 1 618 ? -7.965 -1.516 3.433 1.00 82.88 618 GLY A O 1
ATOM 4799 N N . ASN A 1 619 ? -10.082 -2.251 3.478 1.00 86.94 619 ASN A N 1
ATOM 4800 C CA . ASN A 1 619 ? -9.944 -3.161 2.344 1.00 86.94 619 ASN A CA 1
ATOM 4801 C C . ASN A 1 619 ? -9.965 -2.396 1.000 1.00 86.94 619 ASN A C 1
ATOM 4803 O O . ASN A 1 619 ? -10.996 -1.846 0.597 1.00 86.94 619 ASN A O 1
ATOM 4807 N N . LEU A 1 620 ? -8.838 -2.394 0.276 1.00 89.12 620 LEU A N 1
ATOM 4808 C CA . LEU A 1 620 ? -8.711 -1.721 -1.025 1.00 89.12 620 LEU A CA 1
ATOM 4809 C C . LEU A 1 620 ? -9.683 -2.249 -2.095 1.00 89.12 620 LEU A C 1
ATOM 4811 O O . LEU A 1 620 ? -10.146 -1.467 -2.927 1.00 89.12 620 LEU A O 1
ATOM 4815 N N . LYS A 1 621 ? -10.032 -3.544 -2.081 1.00 89.12 621 LYS A N 1
ATOM 4816 C CA . LYS A 1 621 ? -11.000 -4.114 -3.037 1.00 89.12 621 LYS A CA 1
ATOM 4817 C C . LYS A 1 621 ? -12.396 -3.537 -2.799 1.00 89.12 621 LYS A C 1
ATOM 4819 O O . LYS A 1 621 ? -13.054 -3.116 -3.752 1.00 89.12 621 LYS A O 1
ATOM 4824 N N . ASN A 1 622 ? -12.823 -3.460 -1.537 1.00 89.44 622 ASN A N 1
ATOM 4825 C CA . ASN A 1 622 ? -14.113 -2.864 -1.169 1.00 89.44 622 ASN A CA 1
ATOM 4826 C C . ASN A 1 622 ? -14.148 -1.372 -1.498 1.00 89.44 622 ASN A C 1
ATOM 4828 O O . ASN A 1 622 ? -15.143 -0.885 -2.028 1.00 89.44 622 ASN A O 1
ATOM 4832 N N . SER A 1 623 ? -13.035 -0.671 -1.284 1.00 93.19 623 SER A N 1
ATOM 4833 C CA . SER A 1 623 ? -12.878 0.731 -1.664 1.00 93.19 623 SER A CA 1
ATOM 4834 C C . SER A 1 623 ? -13.048 0.962 -3.169 1.00 93.19 623 SER A C 1
ATOM 4836 O O . SER A 1 623 ? -13.906 1.747 -3.577 1.00 93.19 623 SER A O 1
ATOM 4838 N N . LEU A 1 624 ? -12.325 0.219 -4.017 1.00 94.19 624 LEU A N 1
ATOM 4839 C CA . LEU A 1 624 ? -12.472 0.310 -5.476 1.00 94.19 624 LEU A CA 1
ATOM 4840 C C . LEU A 1 624 ? -13.887 -0.052 -5.945 1.00 94.19 624 LEU A C 1
ATOM 4842 O O . LEU A 1 624 ? -14.434 0.596 -6.840 1.00 94.19 624 LEU A O 1
ATOM 4846 N N . LYS A 1 625 ? -14.516 -1.059 -5.328 1.00 92.94 625 LYS A N 1
ATOM 4847 C CA . LYS A 1 625 ? -15.919 -1.418 -5.583 1.00 92.94 625 LYS A CA 1
ATOM 4848 C C . LYS A 1 625 ? -16.873 -0.286 -5.183 1.00 92.94 625 LYS A C 1
ATOM 4850 O O . LYS A 1 625 ? -17.800 0.017 -5.929 1.00 92.94 625 LYS A O 1
ATOM 4855 N N . GLY A 1 626 ? -16.638 0.355 -4.040 1.00 92.38 626 GLY A N 1
ATOM 4856 C CA . GLY A 1 626 ? -17.410 1.499 -3.561 1.00 92.38 626 GLY A CA 1
ATOM 4857 C C . GLY A 1 626 ? -17.314 2.694 -4.510 1.00 92.38 626 GLY A C 1
ATOM 4858 O O . GLY A 1 626 ? -18.346 3.217 -4.929 1.00 92.38 626 GLY A O 1
ATOM 4859 N N . LEU A 1 627 ? -16.097 3.060 -4.923 1.00 95.12 627 LEU A N 1
ATOM 4860 C CA . LEU A 1 627 ? -15.851 4.151 -5.872 1.00 95.12 627 LEU A CA 1
ATOM 4861 C C . LEU A 1 627 ? -16.446 3.856 -7.261 1.00 95.12 627 LEU A C 1
ATOM 4863 O O . LEU A 1 627 ? -17.115 4.711 -7.843 1.00 95.12 627 LEU A O 1
ATOM 4867 N N . SER A 1 628 ? -16.255 2.642 -7.789 1.00 95.50 628 SER A N 1
ATOM 4868 C CA . SER A 1 628 ? -16.735 2.263 -9.131 1.00 95.50 628 SER A CA 1
ATOM 4869 C C . SER A 1 628 ? -18.256 2.171 -9.232 1.00 95.50 628 SER A C 1
ATOM 4871 O O . SER A 1 628 ? -18.812 2.471 -10.288 1.00 95.50 628 SER A O 1
ATOM 4873 N N . LYS A 1 629 ? -18.949 1.789 -8.152 1.00 95.38 629 LYS A N 1
ATOM 4874 C CA . LYS A 1 629 ? -20.419 1.747 -8.112 1.00 95.38 629 LYS A CA 1
ATOM 4875 C C . LYS A 1 629 ? -21.067 3.110 -7.860 1.00 95.38 629 LYS A C 1
ATOM 4877 O O . LYS A 1 629 ? -22.259 3.255 -8.105 1.00 95.38 629 LYS A O 1
ATOM 4882 N N . ASN A 1 630 ? -20.305 4.101 -7.395 1.00 95.56 630 ASN A N 1
ATOM 4883 C CA . ASN A 1 630 ? -20.813 5.417 -7.005 1.00 95.56 630 ASN A CA 1
ATOM 4884 C C . ASN A 1 630 ? -20.089 6.543 -7.759 1.00 95.56 630 ASN A C 1
ATOM 4886 O O . ASN A 1 630 ? -19.552 7.468 -7.150 1.00 95.56 630 ASN A O 1
ATOM 4890 N N . LEU A 1 631 ? -20.091 6.473 -9.097 1.00 95.25 631 LEU A N 1
ATOM 4891 C CA . LEU A 1 631 ? -19.351 7.400 -9.966 1.00 95.25 631 LEU A CA 1
ATOM 4892 C C . LEU A 1 631 ? -19.687 8.878 -9.739 1.00 95.25 631 LEU A C 1
ATOM 4894 O O . LEU A 1 631 ? -18.813 9.720 -9.885 1.00 95.25 631 LEU A O 1
ATOM 4898 N N . GLU A 1 632 ? -20.916 9.207 -9.342 1.00 95.19 632 GLU A N 1
ATOM 4899 C CA . GLU A 1 632 ? -21.295 10.579 -8.977 1.00 95.19 632 GLU A CA 1
ATOM 4900 C C . GLU A 1 632 ? -20.414 11.124 -7.838 1.00 95.19 632 GLU A C 1
ATOM 4902 O O . GLU A 1 632 ? -19.785 12.172 -7.981 1.00 95.19 632 GLU A O 1
ATOM 4907 N N . ILE A 1 633 ? -20.305 10.375 -6.736 1.00 95.38 633 ILE A N 1
ATOM 4908 C CA . ILE A 1 633 ? -19.483 10.742 -5.573 1.00 95.38 633 ILE A CA 1
ATOM 4909 C C . ILE A 1 633 ? -18.001 10.719 -5.953 1.00 95.38 633 ILE A C 1
ATOM 4911 O O . ILE A 1 633 ? -17.252 11.629 -5.600 1.00 95.38 633 ILE A O 1
ATOM 4915 N N . THR A 1 634 ? -17.579 9.712 -6.717 1.00 95.75 634 THR A N 1
ATOM 4916 C CA . THR A 1 634 ? -16.194 9.585 -7.186 1.00 95.75 634 THR A CA 1
ATOM 4917 C C . THR A 1 634 ? -15.769 10.775 -8.045 1.00 95.75 634 THR A C 1
ATOM 4919 O O . THR A 1 634 ? -14.687 11.317 -7.835 1.00 95.75 634 THR A O 1
ATOM 4922 N N . ASN A 1 635 ? -16.633 11.247 -8.946 1.00 95.88 635 ASN A N 1
ATOM 4923 C CA . ASN A 1 635 ? -16.364 12.409 -9.792 1.00 95.88 635 ASN A CA 1
ATOM 4924 C C . ASN A 1 635 ? -16.297 13.709 -8.975 1.00 95.88 635 ASN A C 1
ATOM 4926 O O . ASN A 1 635 ? -15.447 14.557 -9.248 1.00 95.88 635 ASN A O 1
ATOM 4930 N N . ILE A 1 636 ? -17.147 13.861 -7.949 1.00 95.50 636 ILE A N 1
ATOM 4931 C CA . ILE A 1 636 ? -17.082 14.992 -7.006 1.00 95.50 636 ILE A CA 1
ATOM 4932 C C . ILE A 1 636 ? -15.736 14.993 -6.270 1.00 95.50 636 ILE A C 1
ATOM 4934 O O . ILE A 1 636 ? -15.096 16.042 -6.165 1.00 95.50 636 ILE A O 1
ATOM 4938 N N . LEU A 1 637 ? -15.281 13.828 -5.794 1.00 93.62 637 LEU A N 1
ATOM 4939 C CA . LEU A 1 637 ? -13.980 13.686 -5.140 1.00 93.62 637 LEU A CA 1
ATOM 4940 C C . LEU A 1 637 ? -12.834 14.002 -6.103 1.00 93.62 637 LEU A C 1
ATOM 4942 O O . LEU A 1 637 ? -11.968 14.801 -5.761 1.00 93.62 637 LEU A O 1
ATOM 4946 N N . GLU A 1 638 ? -12.829 13.425 -7.304 1.00 92.94 638 GLU A N 1
ATOM 4947 C CA . GLU A 1 638 ? -11.759 13.638 -8.285 1.00 92.94 638 GLU A CA 1
ATOM 4948 C C . GLU A 1 638 ? -11.613 15.118 -8.645 1.00 92.94 638 GLU A C 1
ATOM 4950 O O . GLU A 1 638 ? -10.512 15.662 -8.570 1.00 92.94 638 GLU A O 1
ATOM 4955 N N . LYS A 1 639 ? -12.735 15.785 -8.935 1.00 92.50 639 LYS A N 1
ATOM 4956 C CA . LYS A 1 639 ? -12.779 17.202 -9.306 1.00 92.50 639 LYS A CA 1
ATOM 4957 C C . LYS A 1 639 ? -12.281 18.134 -8.199 1.00 92.50 639 LYS A C 1
ATOM 4959 O O . LYS A 1 639 ? -11.648 19.141 -8.498 1.00 92.50 639 LYS A O 1
ATOM 4964 N N . ASN A 1 640 ? -12.620 17.847 -6.941 1.00 91.06 640 ASN A N 1
ATOM 4965 C CA . ASN A 1 640 ? -12.450 18.808 -5.847 1.00 91.06 640 ASN A CA 1
ATOM 4966 C C . ASN A 1 640 ? -11.300 18.471 -4.881 1.00 91.06 640 ASN A C 1
ATOM 4968 O O . ASN A 1 640 ? -10.779 19.377 -4.230 1.00 91.06 640 ASN A O 1
ATOM 4972 N N . MET A 1 641 ? -10.913 17.195 -4.753 1.00 89.69 641 MET A N 1
ATOM 4973 C CA . MET A 1 641 ? -9.877 16.752 -3.808 1.00 89.69 641 MET A CA 1
ATOM 4974 C C . MET A 1 641 ? -8.474 16.795 -4.416 1.00 89.69 641 MET A C 1
ATOM 4976 O O . MET A 1 641 ? -7.520 17.072 -3.688 1.00 89.69 641 MET A O 1
ATOM 4980 N N . ILE A 1 642 ? -8.317 16.528 -5.718 1.00 90.38 642 ILE A N 1
ATOM 4981 C CA . ILE A 1 642 ? -7.019 16.646 -6.400 1.00 90.38 642 ILE A CA 1
ATOM 4982 C C . ILE A 1 642 ? -6.807 18.112 -6.755 1.00 90.38 642 ILE A C 1
ATOM 4984 O O . ILE A 1 642 ? -7.325 18.629 -7.736 1.00 90.38 642 ILE A O 1
ATOM 4988 N N . THR A 1 643 ? -6.051 18.795 -5.904 1.00 88.56 643 THR A N 1
ATOM 4989 C CA . THR A 1 643 ? -5.814 20.242 -6.018 1.00 88.56 643 THR A CA 1
ATOM 4990 C C . THR A 1 643 ? -4.596 20.587 -6.868 1.00 88.56 643 THR A C 1
ATOM 4992 O O . THR A 1 643 ? -4.468 21.723 -7.316 1.00 88.56 643 THR A O 1
ATOM 4995 N N . LYS A 1 644 ? -3.678 19.634 -7.065 1.00 89.94 644 LYS A N 1
ATOM 4996 C CA . LYS A 1 644 ? -2.445 19.836 -7.830 1.00 89.94 644 LYS A CA 1
ATOM 4997 C C . LYS A 1 644 ? -1.906 18.503 -8.349 1.00 89.94 644 LYS A C 1
ATOM 4999 O O . LYS A 1 644 ? -2.009 17.480 -7.673 1.00 89.94 644 LYS A O 1
ATOM 5004 N N . GLU A 1 645 ? -1.288 18.556 -9.518 1.00 91.56 645 GLU A N 1
ATOM 5005 C CA . GLU A 1 645 ? -0.464 17.495 -10.092 1.00 91.56 645 GLU A CA 1
ATOM 5006 C C . GLU A 1 645 ? 0.948 18.050 -10.298 1.00 91.56 645 GLU A C 1
ATOM 5008 O O . GLU A 1 645 ? 1.105 19.179 -10.772 1.00 91.56 645 GLU A O 1
ATOM 5013 N N . ILE A 1 646 ? 1.956 17.281 -9.897 1.00 90.38 646 ILE A N 1
ATOM 5014 C CA . ILE A 1 646 ? 3.377 17.609 -10.055 1.00 90.38 646 ILE A CA 1
ATOM 5015 C C . ILE A 1 646 ? 4.123 16.413 -10.646 1.00 90.38 646 ILE A C 1
ATOM 5017 O O . ILE A 1 646 ? 3.626 15.294 -10.588 1.00 90.38 646 ILE A O 1
ATOM 5021 N N . THR A 1 647 ? 5.318 16.628 -11.186 1.00 89.75 647 THR A N 1
ATOM 5022 C CA . THR A 1 647 ? 6.215 15.533 -11.589 1.00 89.75 647 THR A CA 1
ATOM 5023 C C . THR A 1 647 ? 7.145 15.152 -10.440 1.00 89.75 647 THR A C 1
ATOM 5025 O O . THR A 1 647 ? 7.352 15.939 -9.515 1.00 89.75 647 THR A O 1
ATOM 5028 N N . LEU A 1 648 ? 7.749 13.963 -10.516 1.00 86.94 648 LEU A N 1
ATOM 5029 C CA . LEU A 1 648 ? 8.774 13.516 -9.565 1.00 86.94 648 LEU A CA 1
ATOM 5030 C C . LEU A 1 648 ? 9.960 14.499 -9.434 1.00 86.94 648 LEU A C 1
ATOM 5032 O O . LEU A 1 648 ? 10.585 14.563 -8.381 1.00 86.94 648 LEU A O 1
ATOM 5036 N N . GLU A 1 649 ? 10.249 15.286 -10.475 1.00 87.88 649 GLU A N 1
ATOM 5037 C CA . GLU A 1 649 ? 11.308 16.311 -10.485 1.00 87.88 649 GLU A CA 1
ATOM 5038 C C . GLU A 1 649 ? 10.997 17.507 -9.572 1.00 87.88 649 GLU A C 1
ATOM 5040 O O . GLU A 1 649 ? 11.922 18.130 -9.065 1.00 87.88 649 GLU A O 1
ATOM 5045 N N . ASN A 1 650 ? 9.711 17.803 -9.352 1.00 89.62 650 ASN A N 1
ATOM 5046 C CA . ASN A 1 650 ? 9.225 18.933 -8.549 1.00 89.62 650 ASN A CA 1
ATOM 5047 C C . ASN A 1 650 ? 8.678 18.457 -7.192 1.00 89.62 650 ASN A C 1
ATOM 5049 O O . ASN A 1 650 ? 7.697 18.995 -6.668 1.00 89.62 650 ASN A O 1
ATOM 5053 N N . LEU A 1 651 ? 9.237 17.366 -6.658 1.00 88.94 651 LEU A N 1
ATOM 5054 C CA . LEU A 1 651 ? 8.734 16.742 -5.438 1.00 88.94 651 LEU A CA 1
ATOM 5055 C C . LEU A 1 651 ? 8.811 17.697 -4.238 1.00 88.94 651 LEU A C 1
ATOM 5057 O O . LEU A 1 651 ? 7.878 17.740 -3.441 1.00 88.94 651 LEU A O 1
ATOM 5061 N N . ASP A 1 652 ? 9.878 18.488 -4.146 1.00 91.44 652 ASP A N 1
ATOM 5062 C CA . ASP A 1 652 ? 10.073 19.545 -3.151 1.00 91.44 652 ASP A CA 1
ATOM 5063 C C . ASP A 1 652 ? 8.938 20.584 -3.164 1.00 91.44 652 ASP A C 1
ATOM 5065 O O . ASP A 1 652 ? 8.319 20.820 -2.124 1.00 91.44 652 ASP A O 1
ATOM 5069 N N . GLU A 1 653 ? 8.569 21.108 -4.341 1.00 89.88 653 GLU A N 1
ATOM 5070 C CA . GLU A 1 653 ? 7.402 21.991 -4.496 1.00 89.88 653 GLU A CA 1
ATOM 5071 C C . GLU A 1 653 ? 6.122 21.287 -4.019 1.00 89.88 653 GLU A C 1
ATOM 5073 O O . GLU A 1 653 ? 5.294 21.874 -3.318 1.00 89.88 653 GLU A O 1
ATOM 5078 N N . GLY A 1 654 ? 5.959 20.005 -4.355 1.00 88.25 654 GLY A N 1
ATOM 5079 C CA . GLY A 1 654 ? 4.829 19.194 -3.904 1.00 88.25 654 GLY A CA 1
ATOM 5080 C C . GLY A 1 654 ? 4.706 19.113 -2.387 1.00 88.25 654 GLY A C 1
ATOM 5081 O O . GLY A 1 654 ? 3.602 19.260 -1.857 1.00 88.25 654 GLY A O 1
ATOM 5082 N N . PHE A 1 655 ? 5.820 18.905 -1.683 1.00 89.50 655 PHE A N 1
ATOM 5083 C CA . PHE A 1 655 ? 5.846 18.893 -0.219 1.00 89.50 655 PHE A CA 1
ATOM 5084 C C . PHE A 1 655 ? 5.483 20.264 0.358 1.00 89.50 655 PHE A C 1
ATOM 5086 O O . PHE A 1 655 ? 4.632 20.341 1.250 1.00 89.50 655 PHE A O 1
ATOM 5093 N N . ASP A 1 656 ? 6.040 21.342 -0.195 1.00 88.38 656 ASP A N 1
ATOM 5094 C CA . ASP A 1 656 ? 5.726 22.708 0.227 1.00 88.38 656 ASP A CA 1
ATOM 5095 C C . ASP A 1 656 ? 4.245 23.043 0.052 1.00 88.38 656 ASP A C 1
ATOM 5097 O O . ASP A 1 656 ? 3.619 23.604 0.954 1.00 88.38 656 ASP A O 1
ATOM 5101 N N . LEU A 1 657 ? 3.652 22.668 -1.082 1.00 86.38 657 LEU A N 1
ATOM 5102 C CA . LEU A 1 657 ? 2.224 22.843 -1.333 1.00 86.38 657 LEU A CA 1
ATOM 5103 C C . LEU A 1 657 ? 1.377 21.976 -0.392 1.00 86.38 657 LEU A C 1
ATOM 5105 O O . LEU A 1 657 ? 0.369 22.452 0.126 1.00 86.38 657 LEU A O 1
ATOM 5109 N N . ALA A 1 658 ? 1.783 20.732 -0.118 1.00 82.56 658 ALA A N 1
ATOM 5110 C CA . ALA A 1 658 ? 1.038 19.815 0.748 1.00 82.56 658 ALA A CA 1
ATOM 5111 C C . ALA A 1 658 ? 0.960 20.279 2.214 1.00 82.56 658 ALA A C 1
ATOM 5113 O O . ALA A 1 658 ? 0.003 19.912 2.909 1.00 82.56 658 ALA A O 1
ATOM 5114 N N . MET A 1 659 ? 1.944 21.064 2.671 1.00 79.62 659 MET A N 1
ATOM 5115 C CA . MET A 1 659 ? 1.952 21.705 3.992 1.00 79.62 659 MET A CA 1
ATOM 5116 C C . MET A 1 659 ? 0.994 22.900 4.078 1.00 79.62 659 MET A C 1
ATOM 5118 O O . MET A 1 659 ? 0.546 23.256 5.173 1.00 79.62 659 MET A O 1
ATOM 5122 N N . ARG A 1 660 ? 0.641 23.520 2.946 1.00 79.38 660 ARG A N 1
ATOM 5123 C CA . ARG A 1 660 ? -0.309 24.636 2.923 1.00 79.38 660 ARG A CA 1
ATOM 5124 C C . ARG A 1 660 ? -1.736 24.123 3.123 1.00 79.38 660 ARG A C 1
ATOM 5126 O O . ARG A 1 660 ? -2.112 23.017 2.739 1.00 79.38 660 ARG A O 1
ATOM 5133 N N . GLY A 1 661 ? -2.546 24.920 3.816 1.00 66.62 661 GLY A N 1
ATOM 5134 C CA . GLY A 1 661 ? -3.861 24.487 4.291 1.00 66.62 661 GLY A CA 1
ATOM 5135 C C . GLY A 1 661 ? -4.952 24.384 3.219 1.00 66.62 661 GLY A C 1
ATOM 5136 O O . GLY A 1 661 ? -6.000 23.796 3.499 1.00 66.62 661 GLY A O 1
ATOM 5137 N N . ASP A 1 662 ? -4.700 24.961 2.049 1.00 73.75 662 ASP A N 1
ATOM 5138 C CA . ASP A 1 662 ? -5.552 25.074 0.862 1.00 73.75 662 ASP A CA 1
ATOM 5139 C C . ASP A 1 662 ? -5.422 23.887 -0.109 1.00 73.75 662 ASP A C 1
ATOM 5141 O O . ASP A 1 662 ? -6.336 23.648 -0.895 1.00 73.75 662 ASP A O 1
ATOM 5145 N N . HIS A 1 663 ? -4.360 23.082 -0.007 1.00 79.75 663 HIS A N 1
ATOM 5146 C CA . HIS A 1 663 ? -4.192 21.869 -0.811 1.00 79.75 663 HIS A CA 1
ATOM 5147 C C . HIS A 1 663 ? -4.673 20.608 -0.078 1.00 79.75 663 HIS A C 1
ATOM 5149 O O . HIS A 1 663 ? -4.277 20.303 1.052 1.00 79.75 663 HIS A O 1
ATOM 5155 N N . ILE A 1 664 ? -5.538 19.831 -0.739 1.00 79.44 664 ILE A N 1
ATOM 5156 C CA . ILE A 1 664 ? -6.166 18.639 -0.150 1.00 79.44 664 ILE A CA 1
ATOM 5157 C C . ILE A 1 664 ? -5.379 17.385 -0.540 1.00 79.44 664 ILE A C 1
ATOM 5159 O O . ILE A 1 664 ? -4.768 16.746 0.318 1.00 79.44 664 ILE A O 1
ATOM 5163 N N . LYS A 1 665 ? -5.339 17.047 -1.830 1.00 86.88 665 LYS A N 1
ATOM 5164 C CA . LYS A 1 665 ? -4.501 15.983 -2.387 1.00 86.88 665 LYS A CA 1
ATOM 5165 C C . LYS A 1 665 ? -3.667 16.536 -3.536 1.00 86.88 665 LYS A C 1
ATOM 5167 O O . LYS A 1 665 ? -4.160 17.304 -4.365 1.00 86.88 665 LYS A O 1
ATOM 5172 N N . ILE A 1 666 ? -2.398 16.147 -3.539 1.00 89.12 666 ILE A N 1
ATOM 5173 C CA . ILE A 1 666 ? -1.436 16.420 -4.601 1.00 89.12 666 ILE A CA 1
ATOM 5174 C C . ILE A 1 666 ? -1.049 15.067 -5.182 1.00 89.12 666 ILE A C 1
ATOM 5176 O O . ILE A 1 666 ? -0.739 14.146 -4.423 1.00 89.12 666 ILE A O 1
ATOM 5180 N N . LEU A 1 667 ? -1.134 14.929 -6.500 1.00 90.56 667 LEU A N 1
ATOM 5181 C CA . LEU A 1 667 ? -0.672 13.734 -7.197 1.00 90.56 667 LEU A CA 1
ATOM 5182 C C . LEU A 1 667 ? 0.723 13.978 -7.756 1.00 90.56 667 LEU A C 1
ATOM 5184 O O . LEU A 1 667 ? 0.982 15.022 -8.353 1.00 90.56 667 LEU A O 1
ATOM 5188 N N . VAL A 1 668 ? 1.601 13.002 -7.550 1.00 90.12 668 VAL A N 1
ATOM 5189 C CA . VAL A 1 668 ? 2.933 12.980 -8.146 1.00 90.12 668 VAL A CA 1
ATOM 5190 C C . VAL A 1 668 ? 2.883 12.032 -9.329 1.00 90.12 668 VAL A C 1
ATOM 5192 O O . VAL A 1 668 ? 2.635 10.838 -9.160 1.00 90.12 668 VAL A O 1
ATOM 5195 N N . ASP A 1 669 ? 3.091 12.577 -10.516 1.00 87.75 669 ASP A N 1
ATOM 5196 C CA . ASP A 1 669 ? 3.353 11.812 -11.718 1.00 87.75 669 ASP A CA 1
ATOM 5197 C C . ASP A 1 669 ? 4.793 11.290 -11.661 1.00 87.75 669 ASP A C 1
ATOM 5199 O O . ASP A 1 669 ? 5.769 12.049 -11.697 1.00 87.75 669 ASP A O 1
ATOM 5203 N N . VAL A 1 670 ? 4.895 9.975 -11.485 1.00 81.50 670 VAL A N 1
ATOM 5204 C CA . VAL A 1 670 ? 6.152 9.228 -11.366 1.00 81.50 670 VAL A CA 1
ATOM 5205 C C . VAL A 1 670 ? 6.553 8.577 -12.683 1.00 81.50 670 VAL A C 1
ATOM 5207 O O . VAL A 1 670 ? 7.548 7.848 -12.721 1.00 81.50 670 VAL A O 1
ATOM 5210 N N . GLU A 1 671 ? 5.786 8.807 -13.756 1.00 73.81 671 GLU A N 1
ATOM 5211 C CA . GLU A 1 671 ? 6.156 8.323 -15.073 1.00 73.81 671 GLU A CA 1
ATOM 5212 C C . GLU A 1 671 ? 7.509 8.933 -15.441 1.00 73.81 671 GLU A C 1
ATOM 5214 O O . GLU A 1 671 ? 7.685 10.154 -15.509 1.00 73.81 671 GLU A O 1
ATOM 5219 N N . ALA A 1 672 ? 8.500 8.066 -15.660 1.00 54.66 672 ALA A N 1
ATOM 5220 C CA . ALA A 1 672 ? 9.745 8.490 -16.262 1.00 54.66 672 ALA A CA 1
ATOM 5221 C C . ALA A 1 672 ? 9.393 8.961 -17.672 1.00 54.66 672 ALA A C 1
ATOM 5223 O O . ALA A 1 672 ? 9.269 8.145 -18.588 1.00 54.66 672 ALA A O 1
ATOM 5224 N N . LYS A 1 673 ? 9.206 10.276 -17.857 1.00 49.31 673 LYS A N 1
ATOM 5225 C CA . LYS A 1 673 ? 9.205 10.862 -19.194 1.00 49.31 673 LYS A CA 1
ATOM 5226 C C . LYS A 1 673 ? 10.472 10.346 -19.840 1.00 49.31 673 LYS A C 1
ATOM 5228 O O . LYS A 1 673 ? 11.560 10.626 -19.339 1.00 49.31 673 LYS A O 1
ATOM 5233 N N . ASN A 1 674 ? 10.307 9.537 -20.885 1.00 37.69 674 ASN A N 1
ATOM 5234 C CA . ASN A 1 674 ? 11.401 9.048 -21.703 1.00 37.69 674 ASN A CA 1
ATOM 5235 C C . ASN A 1 674 ? 12.206 10.271 -22.145 1.00 37.69 674 ASN A C 1
ATOM 5237 O O . ASN A 1 674 ? 11.867 10.937 -23.121 1.00 37.69 674 ASN A O 1
ATOM 5241 N N . THR A 1 675 ? 13.237 10.606 -21.381 1.00 32.19 675 THR A N 1
ATOM 5242 C CA . THR A 1 675 ? 14.267 11.545 -21.777 1.00 32.19 675 THR A CA 1
ATOM 5243 C C . THR A 1 675 ? 15.121 10.723 -22.725 1.00 32.19 675 THR A C 1
ATOM 5245 O O . THR A 1 675 ? 15.928 9.890 -22.319 1.00 32.19 675 THR A O 1
ATOM 5248 N N . ILE A 1 676 ? 14.729 10.832 -23.997 1.00 30.19 676 ILE A N 1
ATOM 5249 C CA . ILE A 1 676 ? 15.349 10.210 -25.169 1.00 30.19 676 ILE A CA 1
ATOM 5250 C C . ILE A 1 676 ? 16.818 10.602 -25.251 1.00 30.19 676 ILE A C 1
ATOM 5252 O O . ILE A 1 676 ? 17.112 11.799 -25.030 1.00 30.19 676 ILE A O 1
#

Secondary structure (DSSP, 8-state):
------EEPPPEEEEEEETTEEEEEEEEEEEEEEEE-TTS-EEEEEEEEEES-SS-TTS---EEEEETTEEEEEE-SSEEEEEEEEEE--HHHHHGGGSSS-SSB----EEEEEETTEEEEE-SEE-TTTTT-TTTSSS--HHHHTT-GGG-TT-EETTTBSS--SSSSEEEEEGGGEEEPPTTS-HHHHTTHHHHHHHHHHHHHSPPPTT-----SSTTHHHHHHHHHHHTTS-----SS--EEE-SEE-HHHHT-GGGSSS--HHHHTT-GGG-TT-EEETTBEE--SSSSS----GGGEEEPPTTS-HHHHTTHHHHHHHHHHHHHS---TT-EEEEES-SHHHHHHHHHHHHHHHHTT---EEEEE-SSSSPPHHHHHHHHHTT-EEES--TT--S-EEEEEE---SHHHHHHHHHHEEEEEEE-----S-BTTBS-HHHHHHTT-EEEE--HHHHT---TT-S-SS---S--PPP--EEEE-TTS-HHHHHHHHTTT-EEEE-SSSS-HHHHHHHHHHHHTT----GGGTT-SSSSEEEEEES-GGGHHHHH--STT----SEEEEEEEEE--SS-----TT-TTS-HHHHHHHHHHHHHHTS-PEEEE-----HHHHHHHHHH-HHHHHHHHHHHEEEEEEGGGHHHHHHHHHSTT--EEEEE-------

Mean predicted aligned error: 15.96 Å

InterPro domains:
  IPR011032 GroES-like superfamily [SSF50129] (74-219)
  IPR011032 GroES-like superfamily [SSF50129] (263-343)
  IPR013154 Alcohol dehydrogenase-like, N-terminal [PF08240] (77-183)

Solvent-accessible surface area (backbone atoms only — not comparable to full-atom values): 37525 Å² total; per-residue (Å²): 128,88,83,82,81,69,48,69,57,81,64,44,68,49,79,47,77,56,99,87,43,82,44,81,40,77,43,34,42,42,36,33,38,62,23,42,33,65,90,73,47,73,46,79,45,42,38,36,44,35,44,66,43,81,86,50,81,90,54,71,59,17,35,36,34,25,47,71,90,38,85,71,47,75,48,64,50,33,64,42,82,29,39,42,74,47,49,41,87,52,72,64,62,76,45,43,59,78,45,96,47,74,62,69,37,33,38,30,46,21,25,21,29,38,47,96,93,36,56,24,32,46,59,44,53,42,9,50,50,20,23,69,46,31,85,78,40,88,76,51,48,67,41,43,76,70,72,37,33,88,66,30,87,83,41,39,26,38,26,55,34,88,41,58,12,30,60,36,69,60,29,79,39,30,58,65,22,60,41,76,56,57,94,90,56,53,72,78,62,50,29,44,49,52,60,35,50,59,21,36,51,58,39,69,75,58,64,80,57,92,90,61,89,80,87,79,81,69,74,46,80,60,35,49,30,32,52,50,41,64,38,62,79,79,54,85,77,87,74,85,90,73,63,65,49,72,55,48,59,37,8,47,50,21,55,68,46,32,87,78,38,89,68,55,48,46,39,41,77,71,74,36,27,86,67,28,86,82,42,37,25,55,55,76,36,102,35,74,40,75,93,39,78,65,70,89,70,37,76,66,22,65,40,76,55,59,92,87,51,54,72,72,50,53,69,41,23,59,62,37,4,25,18,35,45,43,40,64,62,60,63,83,55,70,76,37,37,34,32,30,36,30,52,47,70,63,24,47,29,32,46,40,30,48,42,50,49,30,64,76,67,75,50,55,57,48,43,33,38,30,31,83,47,78,81,58,62,65,69,54,56,53,50,43,42,77,44,66,30,47,84,37,62,58,60,89,88,52,60,54,69,20,43,33,28,37,36,38,50,48,41,55,68,46,51,60,49,45,61,47,27,29,44,36,32,37,35,39,62,41,64,56,73,53,65,45,54,70,32,63,44,54,34,55,42,24,69,37,22,29,32,42,35,43,59,47,81,72,57,61,68,57,72,64,79,78,68,60,70,96,59,94,67,76,94,70,70,74,76,75,60,39,34,34,38,34,42,75,54,41,47,68,70,58,54,53,56,49,47,74,72,73,38,50,72,45,65,48,47,93,87,42,41,73,65,56,56,50,49,51,31,55,40,33,70,73,62,45,87,86,52,85,87,65,66,78,47,80,47,65,45,24,39,33,35,40,32,20,48,80,76,49,50,39,56,43,45,44,69,50,88,97,52,92,65,50,52,44,32,67,70,18,37,39,26,44,41,65,62,57,83,75,86,82,65,88,84,54,88,83,62,57,70,52,58,57,38,34,49,52,53,50,43,36,26,66,76,55,54,28,34,38,38,32,40,44,80,37,56,48,69,60,22,46,50,52,42,58,74,36,52,70,62,37,49,53,44,45,69,68,38,54,65,44,78,42,44,62,89,44,45,67,59,50,53,60,47,58,71,37,92,87,42,62,36,72,47,71,45,36,74,73,73,80,82,122

Foldseek 3Di:
DDDDDKDWDDFDWDWDQDPNDIDIAGAKIKIWAWWAFLVGDTDIKIKMKGFPDPPDPVDRQFIWIDINNHTQDTDGAQKGKWFWDDFDDDVCNVCQSVDPADDRAAATALTWTADPNFIWTFDFKQFCVLSPNQVVDVVGQPCVVVVNRSVRPPIAGARHHSAHHRSHRMHTGRNNRTGTDDPPDDSVNSSCVHLLVVLLVVCVVPPDDPPDDDDQPPCDDSSVSVVVNNCVVPDDPPDDDFDWDFDFKAFCVLLPNQVVDVVGQLCVVLVNRSQGPPIAGAVPGPADHDLAQDGDGRPNRIGTFPPQDDVLLLVCLWLLQQLLLLCLQVPDAAAFEEEEEACFQSSLSNLLNNLLSCVVVVHHYAYEYEYPDVVDDPLSCVLSVLSPHHYDDHLPPAAQAGCEYEQPNQDLVSVLSQLGNHQAEYEYPHQNQDDHLLANCVNLCQVLFEKEAADDPVCQLDDTSPSDDPDPDPDDPRDHQQFEEEEPLDDPVVVVVVVVVVHHYDYDDPVCDLVNLVVQLVCVSVVHDDDPSCPPHSHSAGQEYEYQAPNCVNCQQPVDPPDPDHRHGRRHYYHYDHSDDPPPPVPDPPDDPSNVRNVSVVCSRPVSRYMYTHYGIRDSVVSSVSCSVCVSSSVSCSVRQAPEEEESVCVVVVVVVVPDRRHRDYHYDSNPPPPD